Protein AF-A0A2S8NVG2-F1 (afdb_monomer)

Structure (mmCIF, N/CA/C/O backbone):
data_AF-A0A2S8NVG2-F1
#
_entry.id   AF-A0A2S8NVG2-F1
#
loop_
_atom_site.group_PDB
_atom_site.id
_atom_site.type_symbol
_atom_site.label_atom_id
_atom_site.label_alt_id
_atom_site.label_comp_id
_atom_site.label_asym_id
_atom_site.label_entity_id
_atom_site.label_seq_id
_atom_site.pdbx_PDB_ins_code
_atom_site.Cartn_x
_atom_site.Cartn_y
_atom_site.Cartn_z
_atom_site.occupancy
_atom_site.B_iso_or_equiv
_atom_site.auth_seq_id
_atom_site.auth_comp_id
_atom_site.auth_asym_id
_atom_site.auth_atom_id
_atom_site.pdbx_PDB_model_num
ATOM 1 N N . MET A 1 1 ? 21.023 20.511 -37.603 1.00 50.00 1 MET A N 1
ATOM 2 C CA . MET A 1 1 ? 21.324 20.781 -36.177 1.00 50.00 1 MET A CA 1
ATOM 3 C C . MET A 1 1 ? 22.604 21.601 -36.121 1.00 50.00 1 MET A C 1
ATOM 5 O O . MET A 1 1 ? 23.611 21.123 -36.629 1.00 50.00 1 MET A O 1
ATOM 9 N N . ASN A 1 2 ? 22.557 22.821 -35.575 1.00 48.59 2 ASN A N 1
ATOM 10 C CA . ASN A 1 2 ? 23.732 23.692 -35.414 1.00 48.59 2 ASN A CA 1
ATOM 11 C C . ASN A 1 2 ? 24.760 23.063 -34.450 1.00 48.59 2 ASN A C 1
ATOM 13 O O . ASN A 1 2 ? 24.383 22.278 -33.579 1.00 48.59 2 ASN A O 1
ATOM 17 N N . LYS A 1 3 ? 26.053 23.395 -34.595 1.00 47.44 3 LYS A N 1
ATOM 18 C CA . LYS A 1 3 ? 27.159 22.863 -33.763 1.00 47.44 3 LYS A CA 1
ATOM 19 C C . LYS A 1 3 ? 26.922 23.040 -32.250 1.00 47.44 3 LYS A C 1
ATOM 21 O O . LYS A 1 3 ? 27.241 22.122 -31.501 1.00 47.44 3 LYS A O 1
ATOM 26 N N . LEU A 1 4 ? 26.303 24.150 -31.834 1.00 43.91 4 LEU A N 1
ATOM 27 C CA . LEU A 1 4 ? 25.893 24.422 -30.444 1.00 43.91 4 LEU A CA 1
ATOM 28 C C . LEU A 1 4 ? 24.918 23.356 -29.906 1.00 43.91 4 LEU A C 1
ATOM 30 O O . LEU A 1 4 ? 25.226 22.696 -28.918 1.00 43.91 4 LEU A O 1
ATOM 34 N N . ASN A 1 5 ? 23.848 23.044 -30.647 1.00 58.62 5 ASN A N 1
ATOM 35 C CA . ASN A 1 5 ? 22.902 21.979 -30.274 1.00 58.62 5 ASN A CA 1
ATOM 36 C C . ASN A 1 5 ? 23.543 20.583 -30.231 1.00 58.62 5 ASN A C 1
ATOM 38 O O . ASN A 1 5 ? 23.002 19.680 -29.600 1.00 58.62 5 ASN A O 1
ATOM 42 N N . ARG A 1 6 ? 24.660 20.363 -30.938 1.00 61.62 6 ARG A N 1
ATOM 43 C CA . ARG A 1 6 ? 25.352 19.065 -30.960 1.00 61.62 6 ARG A CA 1
ATOM 44 C C . ARG A 1 6 ? 26.215 18.864 -29.715 1.00 61.62 6 ARG A C 1
ATOM 46 O O . ARG A 1 6 ? 26.269 17.747 -29.211 1.00 61.62 6 ARG A O 1
ATOM 53 N N . HIS A 1 7 ? 26.851 19.931 -29.230 1.00 65.00 7 HIS A N 1
ATOM 54 C CA . HIS A 1 7 ? 27.619 19.913 -27.986 1.00 65.00 7 HIS A CA 1
ATOM 55 C C . HIS A 1 7 ? 26.707 19.757 -26.770 1.00 65.00 7 HIS A C 1
ATOM 57 O O . HIS A 1 7 ? 26.952 18.872 -25.959 1.00 65.00 7 HIS A O 1
ATOM 63 N N . GLU A 1 8 ? 25.622 20.531 -26.696 1.00 64.50 8 GLU A N 1
ATOM 64 C CA . GLU A 1 8 ? 24.632 20.418 -25.615 1.00 64.50 8 GLU A CA 1
ATOM 65 C C . GLU A 1 8 ? 23.975 19.035 -25.576 1.00 64.50 8 GLU A C 1
ATOM 67 O O . GLU A 1 8 ? 23.825 18.427 -24.523 1.00 64.50 8 GLU A O 1
ATOM 72 N N . TYR A 1 9 ? 23.627 18.477 -26.735 1.00 64.62 9 TYR A N 1
ATOM 73 C CA . TYR A 1 9 ? 23.069 17.128 -26.808 1.00 64.62 9 TYR A CA 1
ATOM 74 C C . TYR A 1 9 ? 24.071 16.053 -26.353 1.00 64.62 9 TYR A C 1
ATOM 76 O O . TYR A 1 9 ? 23.700 15.095 -25.672 1.00 64.62 9 TYR A O 1
ATOM 84 N N . PHE A 1 10 ? 25.353 16.208 -26.695 1.00 70.50 10 PHE A N 1
ATOM 85 C CA . PHE A 1 10 ? 26.406 15.296 -26.249 1.00 70.50 10 PHE A CA 1
ATOM 86 C C . PHE A 1 10 ? 26.656 15.394 -24.737 1.00 70.50 10 PHE A C 1
ATOM 88 O O . PHE A 1 10 ? 26.812 14.371 -24.076 1.00 70.50 10 PHE A O 1
ATOM 95 N N . THR A 1 11 ? 26.644 16.600 -24.165 1.00 73.75 11 THR A N 1
ATOM 96 C CA . THR A 1 11 ? 26.790 16.778 -22.714 1.00 73.75 11 THR A CA 1
ATOM 97 C C . THR A 1 11 ? 25.578 16.233 -21.959 1.00 73.75 11 THR A C 1
ATOM 99 O O . THR A 1 11 ? 25.756 15.496 -20.994 1.00 73.75 11 THR A O 1
ATOM 102 N N . LEU A 1 12 ? 24.354 16.484 -22.434 1.00 72.44 12 LEU A N 1
ATOM 103 C CA . LEU A 1 12 ? 23.117 15.953 -21.844 1.00 72.44 12 LEU A CA 1
ATOM 104 C C . LEU A 1 12 ? 23.058 14.418 -21.860 1.00 72.44 12 LEU A C 1
ATOM 106 O O . LEU A 1 12 ? 22.746 13.813 -20.836 1.00 72.44 12 LEU A O 1
ATOM 110 N N . THR A 1 13 ? 23.396 13.786 -22.989 1.00 75.31 13 THR A N 1
ATOM 111 C CA . THR A 1 13 ? 23.443 12.312 -23.107 1.00 75.31 13 THR A CA 1
ATOM 112 C C . THR A 1 13 ? 24.511 11.693 -22.208 1.00 75.31 13 THR A C 1
ATOM 114 O O . THR A 1 13 ? 24.289 10.643 -21.602 1.00 75.31 13 THR A O 1
ATOM 117 N N . PHE A 1 14 ? 25.671 12.338 -22.080 1.00 83.12 14 PHE A N 1
ATOM 118 C CA . PHE A 1 14 ? 26.734 11.881 -21.192 1.00 83.12 14 PHE A CA 1
ATOM 119 C C . PHE A 1 14 ? 26.333 11.989 -19.713 1.00 83.12 14 PHE A C 1
ATOM 121 O O . PHE A 1 14 ? 26.477 11.020 -18.966 1.00 83.12 14 PHE A O 1
ATOM 128 N N . ILE A 1 15 ? 25.754 13.124 -19.308 1.00 84.62 15 ILE A N 1
ATOM 129 C CA . ILE A 1 15 ? 25.275 13.356 -17.938 1.00 84.62 15 ILE A CA 1
ATOM 130 C C . ILE A 1 15 ? 24.171 12.358 -17.571 1.00 84.62 15 ILE A C 1
ATOM 132 O O . ILE A 1 15 ? 24.249 11.734 -16.513 1.00 84.62 15 ILE A O 1
ATOM 136 N N . SER A 1 16 ? 23.175 12.151 -18.441 1.00 82.44 16 SER A N 1
ATOM 137 C CA . SER A 1 16 ? 22.094 11.196 -18.163 1.00 82.44 16 SER A CA 1
ATOM 138 C C . SER A 1 16 ? 22.606 9.757 -18.062 1.00 82.44 16 SER A C 1
ATOM 140 O O . SER A 1 16 ? 22.139 9.016 -17.202 1.00 82.44 16 SER A O 1
ATOM 142 N N . SER A 1 17 ? 23.623 9.383 -18.846 1.00 87.00 17 SER A N 1
ATOM 143 C CA . SER A 1 17 ? 24.279 8.068 -18.754 1.00 87.00 17 SER A CA 1
ATOM 144 C C . SER A 1 17 ? 25.009 7.861 -17.420 1.00 87.00 17 SER A C 1
ATOM 146 O O . SER A 1 17 ? 24.901 6.790 -16.825 1.00 87.00 17 SER A O 1
ATOM 148 N N . ILE A 1 18 ? 25.736 8.878 -16.937 1.00 89.94 18 ILE A N 1
ATOM 149 C CA . ILE A 1 18 ? 26.450 8.823 -15.648 1.00 89.94 18 ILE A CA 1
ATOM 150 C C . ILE A 1 18 ? 25.462 8.740 -14.490 1.00 89.94 18 ILE A C 1
ATOM 152 O O . ILE A 1 18 ? 25.605 7.881 -13.623 1.00 89.94 18 ILE A O 1
ATOM 156 N N . LEU A 1 19 ? 24.447 9.608 -14.482 1.00 88.69 19 LEU A N 1
ATOM 157 C CA . LEU A 1 19 ? 23.419 9.583 -13.445 1.00 88.69 19 LEU A CA 1
ATOM 158 C C . LEU A 1 19 ? 22.716 8.225 -13.422 1.00 88.69 19 LEU A C 1
ATOM 160 O O . LEU A 1 19 ? 22.516 7.666 -12.347 1.00 88.69 19 LEU A O 1
ATOM 164 N N . LEU A 1 20 ? 22.397 7.665 -14.595 1.00 89.62 20 LEU A N 1
ATOM 165 C CA . LEU A 1 20 ? 21.747 6.363 -14.686 1.00 89.62 20 LEU A CA 1
ATOM 166 C C . LEU A 1 20 ? 22.612 5.256 -14.079 1.00 89.62 20 LEU A C 1
ATOM 168 O O . LEU A 1 20 ? 22.092 4.423 -13.345 1.00 89.62 20 LEU A O 1
ATOM 172 N N . PHE A 1 21 ? 23.922 5.278 -14.336 1.00 92.88 21 PHE A N 1
ATOM 173 C CA . PHE A 1 21 ? 24.863 4.352 -13.710 1.00 92.88 21 PHE A CA 1
ATOM 174 C C . PHE A 1 21 ? 24.888 4.503 -12.186 1.00 92.88 21 PHE A C 1
ATOM 176 O O . PHE A 1 21 ? 24.717 3.515 -11.475 1.00 92.88 21 PHE A O 1
ATOM 183 N N . ILE A 1 22 ? 25.044 5.732 -11.681 1.00 91.50 22 ILE A N 1
ATOM 184 C CA . ILE A 1 22 ? 25.122 6.008 -10.240 1.00 91.50 22 ILE A CA 1
ATOM 185 C C . ILE A 1 22 ? 23.848 5.540 -9.529 1.00 91.50 22 ILE A C 1
ATOM 187 O O . ILE A 1 22 ? 23.929 4.819 -8.536 1.00 91.50 22 ILE A O 1
ATOM 191 N N . PHE A 1 23 ? 22.671 5.910 -10.037 1.00 86.81 23 PHE A N 1
ATOM 192 C CA . PHE A 1 23 ? 21.404 5.552 -9.401 1.00 86.81 23 PHE A CA 1
ATOM 193 C C . PHE A 1 23 ? 21.071 4.061 -9.538 1.00 86.81 23 PHE A C 1
ATOM 195 O O . PHE A 1 23 ? 20.578 3.463 -8.578 1.00 86.81 23 PHE A O 1
ATOM 202 N N . ALA A 1 24 ? 21.386 3.423 -10.671 1.00 88.50 24 ALA A N 1
ATOM 203 C CA . ALA A 1 24 ? 21.211 1.978 -10.827 1.00 88.50 24 ALA A CA 1
ATOM 204 C C . ALA A 1 24 ? 22.156 1.185 -9.904 1.00 88.50 24 ALA A C 1
ATOM 206 O O . ALA A 1 24 ? 21.756 0.183 -9.314 1.00 88.50 24 ALA A O 1
ATOM 207 N N . LEU A 1 25 ? 23.392 1.657 -9.718 1.00 90.56 25 LEU A N 1
ATOM 208 C CA . LEU A 1 25 ? 24.343 1.052 -8.787 1.00 90.56 25 LEU A CA 1
ATOM 209 C C . LEU A 1 25 ? 23.875 1.220 -7.337 1.00 90.56 25 LEU A C 1
ATOM 211 O O . LEU A 1 25 ? 23.845 0.248 -6.585 1.00 90.56 25 LEU A O 1
ATOM 215 N N . LEU A 1 26 ? 23.467 2.436 -6.963 1.00 87.56 26 LEU A N 1
ATOM 216 C CA . LEU A 1 26 ? 22.971 2.749 -5.624 1.00 87.56 26 LEU A CA 1
ATOM 217 C C . LEU A 1 26 ? 21.751 1.891 -5.266 1.00 87.56 26 LEU A C 1
ATOM 219 O O . LEU A 1 26 ? 21.724 1.297 -4.193 1.00 87.56 26 LEU A O 1
ATOM 223 N N . THR A 1 27 ? 20.773 1.777 -6.170 1.00 82.75 27 THR A N 1
ATOM 224 C CA . THR A 1 27 ? 19.577 0.936 -5.967 1.00 82.75 27 THR A CA 1
ATOM 225 C C . THR A 1 27 ? 19.929 -0.546 -5.812 1.00 82.75 27 THR A C 1
ATOM 227 O O . THR A 1 27 ? 19.388 -1.204 -4.923 1.00 82.75 27 THR A O 1
ATOM 230 N N . CYS A 1 28 ? 20.886 -1.066 -6.590 1.00 83.38 28 CYS A N 1
ATOM 231 C CA . CYS A 1 28 ? 21.369 -2.441 -6.429 1.00 83.38 28 CYS A CA 1
ATOM 232 C C . CYS A 1 28 ? 22.051 -2.660 -5.067 1.00 83.38 28 CYS A C 1
ATOM 234 O O . CYS A 1 28 ? 21.706 -3.607 -4.362 1.00 83.38 28 CYS A O 1
ATOM 236 N N . ILE A 1 29 ? 22.977 -1.778 -4.666 1.00 84.62 29 ILE A N 1
ATOM 237 C CA . ILE A 1 29 ? 23.685 -1.859 -3.372 1.00 84.62 29 ILE A CA 1
ATOM 238 C C . ILE A 1 29 ? 22.690 -1.835 -2.211 1.00 84.62 29 ILE A C 1
ATOM 240 O O . ILE A 1 29 ? 22.756 -2.666 -1.307 1.00 84.62 29 ILE A O 1
ATOM 244 N N . LEU A 1 30 ? 21.738 -0.907 -2.260 1.00 77.88 30 LEU A N 1
ATOM 245 C CA . LEU A 1 30 ? 20.674 -0.781 -1.275 1.00 77.88 30 LEU A CA 1
ATOM 246 C C . LEU A 1 30 ? 19.833 -2.065 -1.166 1.00 77.88 30 LEU A C 1
ATOM 248 O O . LEU A 1 30 ? 19.514 -2.492 -0.057 1.00 77.88 30 LEU A O 1
ATOM 252 N N . GLY A 1 31 ? 19.562 -2.739 -2.289 1.00 74.50 31 GLY A N 1
ATOM 253 C CA . GLY A 1 31 ? 18.888 -4.041 -2.306 1.00 74.50 31 GLY A CA 1
ATOM 254 C C . GLY A 1 31 ? 19.674 -5.171 -1.647 1.00 74.50 31 GLY A C 1
ATOM 255 O O . GLY A 1 31 ? 19.067 -6.003 -0.968 1.00 74.50 31 GLY A O 1
ATOM 256 N N . PHE A 1 32 ? 21.001 -5.182 -1.794 1.00 77.81 32 PHE A N 1
ATOM 257 C CA . PHE A 1 32 ? 21.879 -6.123 -1.090 1.00 77.81 32 PHE A CA 1
ATOM 258 C C . PHE A 1 32 ? 21.946 -5.839 0.412 1.00 77.81 32 PHE A C 1
ATOM 260 O O . PHE A 1 32 ? 21.829 -6.766 1.213 1.00 77.81 32 PHE A O 1
ATOM 267 N N . ILE A 1 33 ? 22.075 -4.566 0.804 1.00 77.81 33 ILE A N 1
ATOM 268 C CA . ILE A 1 33 ? 22.073 -4.159 2.216 1.00 77.81 33 ILE A CA 1
ATOM 269 C C . ILE A 1 33 ? 20.763 -4.585 2.885 1.00 77.81 33 ILE A C 1
ATOM 271 O O . ILE A 1 33 ? 20.794 -5.185 3.957 1.00 77.81 33 ILE A O 1
ATOM 275 N N . ASN A 1 34 ? 19.619 -4.334 2.242 1.00 71.25 34 ASN A N 1
ATOM 276 C CA . ASN A 1 34 ? 18.318 -4.725 2.781 1.00 71.25 34 ASN A CA 1
ATOM 277 C C . ASN A 1 34 ? 18.190 -6.243 2.969 1.00 71.25 34 ASN A C 1
ATOM 279 O O . ASN A 1 34 ? 17.666 -6.703 3.978 1.00 71.25 34 ASN A O 1
ATOM 283 N N . HIS A 1 35 ? 18.695 -7.028 2.016 1.00 71.75 35 HIS A N 1
ATOM 284 C CA . HIS A 1 35 ? 18.719 -8.484 2.137 1.00 71.75 35 HIS A CA 1
ATOM 285 C C . HIS A 1 35 ? 19.533 -8.944 3.357 1.00 71.75 35 HIS A C 1
ATOM 287 O O . HIS A 1 35 ? 19.042 -9.760 4.137 1.00 71.75 35 HIS A O 1
ATOM 293 N N . TYR A 1 36 ? 20.729 -8.378 3.551 1.00 73.62 36 TYR A N 1
ATOM 294 C CA . TYR A 1 36 ? 21.605 -8.714 4.676 1.00 73.62 36 TYR A CA 1
ATOM 295 C C . TYR A 1 36 ? 21.008 -8.308 6.031 1.00 73.62 36 TYR A C 1
ATOM 297 O O . TYR A 1 36 ? 21.060 -9.078 6.984 1.00 73.62 36 TYR A O 1
ATOM 305 N N . LEU A 1 37 ? 20.399 -7.122 6.124 1.00 67.88 37 LEU A N 1
ATOM 306 C CA . LEU A 1 37 ? 19.804 -6.629 7.372 1.00 67.88 37 LEU A CA 1
ATOM 307 C C . LEU A 1 37 ? 18.613 -7.468 7.856 1.00 67.88 37 LEU A C 1
ATOM 309 O O . LEU A 1 37 ? 18.341 -7.493 9.056 1.00 67.88 37 LEU A O 1
ATOM 313 N N . HIS A 1 38 ? 17.904 -8.138 6.945 1.00 62.03 38 HIS A N 1
ATOM 314 C CA . HIS A 1 38 ? 16.674 -8.866 7.265 1.00 62.03 38 HIS A CA 1
ATOM 315 C C . HIS A 1 38 ? 16.809 -10.389 7.234 1.00 62.03 38 HIS A C 1
ATOM 317 O O . HIS A 1 38 ? 15.817 -11.071 7.477 1.00 62.03 38 HIS A O 1
ATOM 323 N N . ASN A 1 39 ? 18.012 -10.931 6.992 1.00 63.72 39 ASN A N 1
ATOM 324 C CA . ASN A 1 39 ? 18.241 -12.376 6.835 1.00 63.72 39 ASN A CA 1
ATOM 325 C C . ASN A 1 39 ? 17.216 -13.027 5.892 1.00 63.72 39 ASN A C 1
ATOM 327 O O . ASN A 1 39 ? 16.736 -14.138 6.123 1.00 63.72 39 ASN A O 1
ATOM 331 N N . ASN A 1 40 ? 16.851 -12.303 4.835 1.00 65.38 40 ASN A N 1
ATOM 332 C CA . ASN A 1 40 ? 15.927 -12.807 3.834 1.00 65.38 40 ASN A CA 1
ATOM 333 C C . ASN A 1 40 ? 16.580 -13.991 3.103 1.00 65.38 40 ASN A C 1
ATOM 335 O O . ASN A 1 40 ? 17.797 -14.049 2.963 1.00 65.38 40 ASN A O 1
ATOM 339 N N . GLU A 1 41 ? 15.793 -14.935 2.600 1.00 67.19 41 GLU A N 1
ATOM 340 C CA . GLU A 1 41 ? 16.305 -15.999 1.731 1.00 67.19 41 GLU A CA 1
ATOM 341 C C . GLU A 1 41 ? 16.940 -15.425 0.441 1.00 67.19 41 GLU A C 1
ATOM 343 O O . GLU A 1 41 ? 16.511 -14.396 -0.091 1.00 67.19 41 GLU A O 1
ATOM 348 N N . PHE A 1 42 ? 17.990 -16.077 -0.070 1.00 69.94 42 PHE A N 1
ATOM 349 C CA . PHE A 1 42 ? 18.852 -15.558 -1.148 1.00 69.94 42 PHE A CA 1
ATOM 350 C C . PHE A 1 42 ? 18.100 -15.177 -2.431 1.00 69.94 42 PHE A C 1
ATOM 352 O O . PHE A 1 42 ? 18.397 -14.156 -3.054 1.00 69.94 42 PHE A O 1
ATOM 359 N N . TYR A 1 43 ? 17.080 -15.947 -2.817 1.00 63.88 43 TYR A N 1
ATOM 360 C CA . TYR A 1 43 ? 16.323 -15.684 -4.044 1.00 63.88 43 TYR A CA 1
ATOM 361 C C . TYR A 1 43 ? 15.544 -14.358 -4.003 1.00 63.88 43 TYR A C 1
ATOM 363 O O . TYR A 1 43 ? 15.194 -13.824 -5.051 1.00 63.88 43 TYR A O 1
ATOM 371 N N . HIS A 1 44 ? 15.339 -13.753 -2.826 1.00 66.12 44 HIS A N 1
ATOM 372 C CA . HIS A 1 44 ? 14.726 -12.428 -2.699 1.00 66.12 44 HIS A CA 1
ATOM 373 C C . HIS A 1 44 ? 15.569 -11.298 -3.316 1.00 66.12 44 HIS A C 1
ATOM 375 O O . HIS A 1 44 ? 15.069 -10.187 -3.512 1.00 66.12 44 HIS A O 1
ATOM 381 N N . LEU A 1 45 ? 16.840 -11.549 -3.646 1.00 68.81 45 LEU A N 1
ATOM 382 C CA . LEU A 1 45 ? 17.671 -10.650 -4.454 1.00 68.81 45 LEU A CA 1
ATOM 383 C C . LEU A 1 45 ? 17.260 -10.621 -5.936 1.00 68.81 45 LEU A C 1
ATOM 385 O O . LEU A 1 45 ? 17.578 -9.658 -6.629 1.00 68.81 45 LEU A O 1
ATOM 389 N N . PHE A 1 46 ? 16.516 -11.622 -6.409 1.00 70.81 46 PHE A N 1
ATOM 390 C CA . PHE A 1 46 ? 16.143 -11.801 -7.814 1.00 70.81 46 PHE A CA 1
ATOM 391 C C . PHE A 1 46 ? 14.668 -11.495 -8.089 1.00 70.81 46 PHE A C 1
ATOM 393 O O . PHE A 1 46 ? 14.092 -12.039 -9.028 1.00 70.81 46 PHE A O 1
ATOM 400 N N . SER A 1 47 ? 14.042 -10.610 -7.313 1.00 73.19 47 SER A N 1
ATOM 401 C CA . SER A 1 47 ? 12.681 -10.163 -7.620 1.00 73.19 47 SER A CA 1
ATOM 402 C C . SER A 1 47 ? 12.608 -9.426 -8.966 1.00 73.19 47 SER A C 1
ATOM 404 O O . SER A 1 47 ? 13.619 -8.933 -9.475 1.00 73.19 47 SER A O 1
ATOM 406 N N . PHE A 1 48 ? 11.417 -9.339 -9.568 1.00 74.38 48 PHE A N 1
ATOM 407 C CA . PHE A 1 48 ? 11.258 -8.730 -10.896 1.00 74.38 48 PHE A CA 1
ATOM 408 C C . PHE A 1 48 ? 11.746 -7.275 -10.925 1.00 74.38 48 PHE A C 1
ATOM 410 O O . PHE A 1 48 ? 12.395 -6.847 -11.888 1.00 74.38 48 PHE A O 1
ATOM 417 N N . SER A 1 49 ? 11.481 -6.518 -9.853 1.00 75.00 49 SER A N 1
ATOM 418 C CA . SER A 1 49 ? 11.952 -5.139 -9.737 1.00 75.00 49 SER A CA 1
ATOM 419 C C . SER A 1 49 ? 13.483 -5.101 -9.724 1.00 75.00 49 SER A C 1
ATOM 421 O O . SER A 1 49 ? 14.085 -4.382 -10.522 1.00 75.00 49 SER A O 1
ATOM 423 N N . LYS A 1 50 ? 14.139 -5.941 -8.914 1.00 78.19 50 LYS A N 1
ATOM 424 C CA . LYS A 1 50 ? 15.606 -6.000 -8.806 1.00 78.19 50 LYS A CA 1
ATOM 425 C C . LYS A 1 50 ? 16.270 -6.449 -10.103 1.00 78.19 50 LYS A C 1
ATOM 427 O O . LYS A 1 50 ? 17.252 -5.839 -10.520 1.00 78.19 50 LYS A O 1
ATOM 432 N N . GLN A 1 51 ? 15.700 -7.437 -10.794 1.00 81.12 51 GLN A N 1
ATOM 433 C CA . GLN A 1 51 ? 16.183 -7.849 -12.114 1.00 81.12 51 GLN A CA 1
ATOM 434 C C . GLN A 1 51 ? 16.074 -6.712 -13.142 1.00 81.12 51 GLN A C 1
ATOM 436 O O . GLN A 1 51 ? 16.960 -6.557 -13.985 1.00 81.12 51 GLN A O 1
ATOM 441 N N . SER A 1 52 ? 15.024 -5.887 -13.064 1.00 84.31 52 SER A N 1
ATOM 442 C CA . SER A 1 52 ? 14.852 -4.724 -13.945 1.00 84.31 52 SER A CA 1
ATOM 443 C C . SER A 1 52 ? 15.912 -3.649 -13.680 1.00 84.31 52 SER A C 1
ATOM 445 O O . SER A 1 52 ? 16.506 -3.125 -14.622 1.00 84.31 52 SER A O 1
ATOM 447 N N . HIS A 1 53 ? 16.214 -3.359 -12.410 1.00 85.00 53 HIS A N 1
ATOM 448 C CA . HIS A 1 53 ? 17.269 -2.406 -12.036 1.00 85.00 53 HIS A CA 1
ATOM 449 C C . HIS A 1 53 ? 18.662 -2.910 -12.411 1.00 85.00 53 HIS A C 1
ATOM 451 O O . HIS A 1 53 ? 19.465 -2.149 -12.954 1.00 85.00 53 HIS A O 1
ATOM 457 N N . PHE A 1 54 ? 18.929 -4.202 -12.210 1.00 87.75 54 PHE A N 1
ATOM 458 C CA . PHE A 1 54 ? 20.179 -4.826 -12.632 1.00 87.75 54 PHE A CA 1
ATOM 459 C C . PHE A 1 54 ? 20.372 -4.748 -14.153 1.00 87.75 54 PHE A C 1
ATOM 461 O O . PHE A 1 54 ? 21.464 -4.432 -14.630 1.00 87.75 54 PHE A O 1
ATOM 468 N N . LEU A 1 55 ? 19.303 -4.951 -14.933 1.00 89.81 55 LEU A N 1
ATOM 469 C CA . LEU A 1 55 ? 19.345 -4.783 -16.386 1.00 89.81 55 LEU A CA 1
ATOM 470 C C . LEU A 1 55 ? 19.725 -3.348 -16.781 1.00 89.81 55 LEU A C 1
ATOM 472 O O . LEU A 1 55 ? 20.525 -3.144 -17.694 1.00 89.81 55 LEU A O 1
ATOM 476 N N . ILE A 1 56 ? 19.197 -2.349 -16.071 1.00 91.56 56 ILE A N 1
ATOM 477 C CA . ILE A 1 56 ? 19.530 -0.938 -16.301 1.00 91.56 56 ILE A CA 1
ATOM 478 C C . ILE A 1 56 ? 20.975 -0.622 -15.900 1.00 91.56 56 ILE A C 1
ATOM 480 O O . ILE A 1 56 ? 21.654 0.131 -16.603 1.00 91.56 56 ILE A O 1
ATOM 484 N N . LEU A 1 57 ? 21.482 -1.228 -14.824 1.00 92.31 57 LEU A N 1
ATOM 485 C CA . LEU A 1 57 ? 22.893 -1.133 -14.457 1.00 92.31 57 LEU A CA 1
ATOM 486 C C . LEU A 1 57 ? 23.788 -1.695 -15.574 1.00 92.31 57 LEU A C 1
ATOM 488 O O . LEU A 1 57 ? 24.744 -1.042 -15.984 1.00 92.31 57 LEU A O 1
ATOM 492 N N . LEU A 1 58 ? 23.436 -2.849 -16.147 1.00 92.00 58 LEU A N 1
ATOM 493 C CA . LEU A 1 58 ? 24.165 -3.427 -17.279 1.00 92.00 58 LEU A CA 1
ATOM 494 C C . LEU A 1 58 ? 24.138 -2.502 -18.509 1.00 92.00 58 LEU A C 1
ATOM 496 O O . LEU A 1 58 ? 25.178 -2.254 -19.120 1.00 92.00 58 LEU A O 1
ATOM 500 N N . ILE A 1 59 ? 22.973 -1.941 -18.849 1.00 91.94 59 ILE A N 1
ATOM 501 C CA . ILE A 1 59 ? 22.822 -0.993 -19.967 1.00 91.94 59 ILE A CA 1
ATOM 502 C C . ILE A 1 59 ? 23.674 0.259 -19.750 1.00 91.94 59 ILE A C 1
ATOM 504 O O . ILE A 1 59 ? 24.354 0.705 -20.678 1.00 91.94 59 ILE A O 1
ATOM 508 N N . SER A 1 60 ? 23.662 0.821 -18.539 1.00 91.56 60 SER A N 1
ATOM 509 C CA . SER A 1 60 ? 24.427 2.032 -18.234 1.00 91.56 60 SER A CA 1
ATOM 510 C C . SER A 1 60 ? 25.935 1.786 -18.339 1.00 91.56 60 SER A C 1
ATOM 512 O O . SER A 1 60 ? 26.630 2.602 -18.941 1.00 91.56 60 SER A O 1
ATOM 514 N N . ILE A 1 61 ? 26.431 0.617 -17.910 1.00 91.81 61 ILE A N 1
ATOM 515 C CA . ILE A 1 61 ? 27.824 0.193 -18.136 1.00 91.81 61 ILE A CA 1
ATOM 516 C C . ILE A 1 61 ? 28.113 0.052 -19.636 1.00 91.81 61 ILE A C 1
ATOM 518 O O . ILE A 1 61 ? 29.084 0.617 -20.146 1.00 91.81 61 ILE A O 1
ATOM 522 N N . MET A 1 62 ? 27.259 -0.665 -20.377 1.00 90.50 62 MET A N 1
ATOM 523 C CA . MET A 1 62 ? 27.440 -0.888 -21.816 1.00 90.50 62 MET A CA 1
ATOM 524 C C . MET A 1 62 ? 27.500 0.421 -22.612 1.00 90.50 62 MET A C 1
ATOM 526 O O . MET A 1 62 ? 28.226 0.480 -23.611 1.00 90.50 62 MET A O 1
ATOM 530 N N . CYS A 1 63 ? 26.801 1.469 -22.163 1.00 88.81 63 CYS A N 1
ATOM 531 C CA . CYS A 1 63 ? 26.807 2.796 -22.779 1.00 88.81 63 CYS A CA 1
ATOM 532 C C . CYS A 1 63 ? 28.215 3.426 -22.848 1.00 88.81 63 CYS A C 1
ATOM 534 O O . CYS A 1 63 ? 28.525 4.154 -23.797 1.00 88.81 63 CYS A O 1
ATOM 536 N N . PHE A 1 64 ? 29.105 3.089 -21.909 1.00 89.06 64 PHE A N 1
ATOM 537 C CA . PHE A 1 64 ? 30.497 3.560 -21.891 1.00 89.06 64 PHE A CA 1
ATOM 538 C C . PHE A 1 64 ? 31.465 2.662 -22.674 1.00 89.06 64 PHE A C 1
ATOM 540 O O . PHE A 1 64 ? 32.645 2.979 -22.801 1.00 89.06 64 PHE A O 1
ATOM 547 N N . THR A 1 65 ? 30.980 1.564 -23.256 1.00 89.44 65 THR A N 1
ATOM 548 C CA . THR A 1 65 ? 31.805 0.605 -24.004 1.00 89.44 65 THR A CA 1
ATOM 549 C C . THR A 1 65 ? 31.547 0.664 -25.513 1.00 89.44 65 THR A C 1
ATOM 551 O O . THR A 1 65 ? 30.622 1.319 -26.006 1.00 89.44 65 THR A O 1
ATOM 554 N N . LYS A 1 66 ? 32.331 -0.105 -26.281 1.00 87.06 66 LYS A N 1
ATOM 555 C CA . LYS A 1 66 ? 32.094 -0.322 -27.719 1.00 87.06 66 LYS A CA 1
ATOM 556 C C . LYS A 1 66 ? 30.727 -0.955 -28.026 1.00 87.06 66 LYS A C 1
ATOM 558 O O . LYS A 1 66 ? 30.221 -0.794 -29.136 1.00 87.06 66 LYS A O 1
ATOM 563 N N . PHE A 1 67 ? 30.106 -1.634 -27.055 1.00 86.50 67 PHE A N 1
ATOM 564 C CA . PHE A 1 67 ? 28.850 -2.355 -27.256 1.00 86.50 67 PHE A CA 1
ATOM 565 C C . PHE A 1 67 ? 27.633 -1.443 -27.465 1.00 86.50 67 PHE A C 1
ATOM 567 O O . PHE A 1 67 ? 26.650 -1.902 -28.047 1.00 86.50 67 PHE A O 1
ATOM 574 N N . LYS A 1 68 ? 27.709 -0.147 -27.122 1.00 85.94 68 LYS A N 1
ATOM 575 C CA . LYS A 1 68 ? 26.607 0.829 -27.275 1.00 85.94 68 LYS A CA 1
ATOM 576 C C . LYS A 1 68 ? 26.047 0.989 -28.696 1.00 85.94 68 LYS A C 1
ATOM 578 O O . LYS A 1 68 ? 24.984 1.567 -28.887 1.00 85.94 68 LYS A O 1
ATOM 583 N N . LYS A 1 69 ? 26.785 0.539 -29.717 1.00 84.31 69 LYS A N 1
ATOM 584 C CA . LYS A 1 69 ? 26.374 0.611 -31.134 1.00 84.31 69 LYS A CA 1
ATOM 585 C C . LYS A 1 69 ? 25.822 -0.711 -31.680 1.00 84.31 69 LYS A C 1
ATOM 587 O O . LYS A 1 69 ? 25.441 -0.771 -32.848 1.00 84.31 69 LYS A O 1
ATOM 592 N N . THR A 1 70 ? 25.814 -1.773 -30.878 1.00 87.38 70 THR A N 1
ATOM 593 C CA . THR A 1 70 ? 25.406 -3.116 -31.314 1.00 87.38 70 THR A CA 1
ATOM 594 C C . THR A 1 70 ? 23.888 -3.279 -31.315 1.00 87.38 70 THR A C 1
ATOM 596 O O . THR A 1 70 ? 23.193 -2.636 -30.534 1.00 87.38 70 THR A O 1
ATOM 599 N N . LYS A 1 71 ? 23.362 -4.183 -32.154 1.00 85.75 71 LYS A N 1
ATOM 600 C CA . LYS A 1 71 ? 21.924 -4.521 -32.173 1.00 85.75 71 LYS A CA 1
ATOM 601 C C . LYS A 1 71 ? 21.428 -4.996 -30.802 1.00 85.75 71 LYS A C 1
ATOM 603 O O . LYS A 1 71 ? 20.377 -4.562 -30.349 1.00 85.75 71 LYS A O 1
ATOM 608 N N . ILE A 1 72 ? 22.235 -5.823 -30.133 1.00 85.50 72 ILE A N 1
ATOM 609 C CA . ILE A 1 72 ? 21.951 -6.381 -28.803 1.00 85.50 72 ILE A CA 1
ATOM 610 C C . ILE A 1 72 ? 21.698 -5.267 -27.783 1.00 85.50 72 ILE A C 1
ATOM 612 O O . ILE A 1 72 ? 20.711 -5.324 -27.056 1.00 85.50 72 ILE A O 1
ATOM 616 N N . TYR A 1 73 ? 22.533 -4.223 -27.776 1.00 87.75 73 TYR A N 1
ATOM 617 C CA . TYR A 1 73 ? 22.351 -3.080 -26.883 1.00 87.75 73 TYR A CA 1
ATOM 618 C C . TYR A 1 73 ? 20.982 -2.412 -27.070 1.00 87.75 73 TYR A C 1
ATOM 620 O O . TYR A 1 73 ? 20.296 -2.142 -26.088 1.00 87.75 73 TYR A O 1
ATOM 628 N N . PHE A 1 74 ? 20.539 -2.203 -28.313 1.00 85.50 74 PHE A N 1
ATOM 629 C CA . PHE A 1 74 ? 19.232 -1.593 -28.581 1.00 85.50 74 PHE A CA 1
ATOM 630 C C . PHE A 1 74 ? 18.060 -2.477 -28.145 1.00 85.50 74 PHE A C 1
ATOM 632 O O . PHE A 1 74 ? 17.091 -1.955 -27.597 1.00 85.50 74 PHE A O 1
ATOM 639 N N . TYR A 1 75 ? 18.151 -3.797 -28.338 1.00 84.94 75 TYR A N 1
ATOM 640 C CA . TYR A 1 75 ? 17.113 -4.723 -27.879 1.00 84.94 75 TYR A CA 1
ATOM 641 C C . TYR A 1 75 ? 17.017 -4.755 -26.355 1.00 84.94 75 TYR A C 1
ATOM 643 O O . TYR A 1 75 ? 15.931 -4.572 -25.813 1.00 84.94 75 TYR A O 1
ATOM 651 N N . ILE A 1 76 ? 18.147 -4.901 -25.660 1.00 87.00 76 ILE A N 1
ATOM 652 C CA . ILE A 1 76 ? 18.173 -4.936 -24.194 1.00 87.00 76 ILE A CA 1
ATOM 653 C C . ILE A 1 76 ? 17.691 -3.601 -23.605 1.00 87.00 76 ILE A C 1
ATOM 655 O O . ILE A 1 76 ? 16.909 -3.594 -22.659 1.00 87.00 76 ILE A O 1
ATOM 659 N N . THR A 1 77 ? 18.072 -2.473 -24.212 1.00 88.25 77 THR A N 1
ATOM 660 C CA . THR A 1 77 ? 17.618 -1.138 -23.788 1.00 88.25 77 THR A CA 1
ATOM 661 C C . THR A 1 77 ? 16.105 -0.959 -23.961 1.00 88.25 77 THR A C 1
ATOM 663 O O . THR A 1 77 ? 15.456 -0.357 -23.108 1.00 88.25 77 THR A O 1
ATOM 666 N N . PHE A 1 78 ? 15.516 -1.507 -25.030 1.00 85.81 78 PHE A N 1
ATOM 667 C CA . PHE A 1 78 ? 14.064 -1.500 -25.225 1.00 85.81 78 PHE A CA 1
ATOM 668 C C . PHE A 1 78 ? 13.338 -2.409 -24.226 1.00 85.81 78 PHE A C 1
ATOM 670 O O . PHE A 1 78 ? 12.343 -1.994 -23.642 1.00 85.81 78 PHE A O 1
ATOM 677 N N . ILE A 1 79 ? 13.858 -3.612 -23.968 1.00 86.62 79 ILE A N 1
ATOM 678 C CA . ILE A 1 79 ? 13.310 -4.518 -22.946 1.00 86.62 79 ILE A CA 1
ATOM 679 C C . ILE A 1 79 ? 13.311 -3.830 -21.575 1.00 86.62 79 ILE A C 1
ATOM 681 O O . ILE A 1 79 ? 12.286 -3.806 -20.899 1.00 86.62 79 ILE A O 1
ATOM 685 N N . ALA A 1 80 ? 14.421 -3.189 -21.199 1.00 88.94 80 ALA A N 1
ATOM 686 C CA . ALA A 1 80 ? 14.516 -2.445 -19.948 1.00 88.94 80 ALA A CA 1
ATOM 687 C C . ALA A 1 80 ? 13.521 -1.280 -19.860 1.00 88.94 80 ALA A C 1
ATOM 689 O O . ALA A 1 80 ? 12.974 -1.054 -18.784 1.00 88.94 80 ALA A O 1
ATOM 690 N N . LEU A 1 81 ? 13.236 -0.584 -20.971 1.00 86.12 81 LEU A N 1
ATOM 691 C CA . LEU A 1 81 ? 12.212 0.467 -21.013 1.00 86.12 81 LEU A CA 1
ATOM 692 C C . LEU A 1 81 ? 10.837 -0.093 -20.651 1.00 86.12 81 LEU A C 1
ATOM 694 O O . LEU A 1 81 ? 10.141 0.469 -19.809 1.00 86.12 81 LEU A O 1
ATOM 698 N N . ILE A 1 82 ? 10.449 -1.195 -21.288 1.00 83.25 82 ILE A N 1
ATOM 699 C CA . ILE A 1 82 ? 9.152 -1.818 -21.036 1.00 83.25 82 ILE A CA 1
ATOM 700 C C . ILE A 1 82 ? 9.079 -2.331 -19.596 1.00 83.25 82 ILE A C 1
ATOM 702 O O . ILE A 1 82 ? 8.101 -2.060 -18.902 1.00 83.25 82 ILE A O 1
ATOM 706 N N . ASN A 1 83 ? 10.139 -2.980 -19.113 1.00 83.69 83 ASN A N 1
ATOM 707 C CA . ASN A 1 83 ? 10.196 -3.501 -17.752 1.00 83.69 83 ASN A CA 1
ATOM 708 C C . ASN A 1 83 ? 10.097 -2.402 -16.698 1.00 83.69 83 ASN A C 1
ATOM 710 O O . ASN A 1 83 ? 9.320 -2.546 -15.759 1.00 83.69 83 ASN A O 1
ATOM 714 N N . ILE A 1 84 ? 10.834 -1.293 -16.842 1.00 81.06 84 ILE A N 1
ATOM 715 C CA . ILE A 1 84 ? 10.783 -0.223 -15.842 1.00 81.06 84 ILE A CA 1
ATOM 716 C C . ILE A 1 84 ? 9.433 0.489 -15.838 1.00 81.06 84 ILE A C 1
ATOM 718 O O . ILE A 1 84 ? 8.926 0.808 -14.762 1.00 81.06 84 ILE A O 1
ATOM 722 N N . LEU A 1 85 ? 8.818 0.673 -17.012 1.00 77.44 85 LEU A N 1
ATOM 723 C CA . LEU A 1 85 ? 7.463 1.210 -17.137 1.00 77.44 85 LEU A CA 1
ATOM 724 C C . LEU A 1 85 ? 6.440 0.282 -16.481 1.00 77.44 85 LEU A C 1
ATOM 726 O O . LEU A 1 85 ? 5.573 0.735 -15.749 1.00 77.44 85 LEU A O 1
ATOM 730 N N . ILE A 1 86 ? 6.552 -1.026 -16.670 1.00 74.38 86 ILE A N 1
ATOM 731 C CA . ILE A 1 86 ? 5.610 -1.973 -16.069 1.00 74.38 86 ILE A CA 1
ATOM 732 C C . ILE A 1 86 ? 5.830 -2.100 -14.571 1.00 74.38 86 ILE A C 1
ATOM 734 O O . ILE A 1 86 ? 4.860 -2.105 -13.814 1.00 74.38 86 ILE A O 1
ATOM 738 N N . ASN A 1 87 ? 7.085 -2.121 -14.130 1.00 74.44 87 ASN A N 1
ATOM 739 C CA . ASN A 1 87 ? 7.411 -2.157 -12.715 1.00 74.44 87 ASN A CA 1
ATOM 740 C C . ASN A 1 87 ? 6.796 -0.950 -11.980 1.00 74.44 87 ASN A C 1
ATOM 742 O O . ASN A 1 87 ? 6.157 -1.096 -10.939 1.00 74.44 87 ASN A O 1
ATOM 746 N N . THR A 1 88 ? 6.911 0.243 -12.572 1.00 70.62 88 THR A N 1
ATOM 747 C CA . THR A 1 88 ? 6.350 1.469 -11.989 1.00 70.62 88 THR A CA 1
ATOM 748 C C . THR A 1 88 ? 4.849 1.605 -12.092 1.00 70.62 88 THR A C 1
ATOM 750 O O . THR A 1 88 ? 4.214 2.028 -11.128 1.00 70.62 88 THR A O 1
ATOM 753 N N . LEU A 1 89 ? 4.292 1.320 -13.264 1.00 65.19 89 LEU A N 1
ATOM 754 C CA . LEU A 1 89 ? 2.908 1.653 -13.581 1.00 65.19 89 LEU A CA 1
ATOM 755 C C . LEU A 1 89 ? 1.951 0.525 -13.203 1.00 65.19 89 LEU A C 1
ATOM 757 O O . LEU A 1 89 ? 0.789 0.787 -12.906 1.00 65.19 89 LEU A O 1
ATOM 761 N N . VAL A 1 90 ? 2.422 -0.723 -13.217 1.00 63.12 90 VAL A N 1
ATOM 762 C CA . VAL A 1 90 ? 1.588 -1.919 -13.057 1.00 63.12 90 VAL A CA 1
ATOM 763 C C . VAL A 1 90 ? 1.941 -2.647 -11.763 1.00 63.12 90 VAL A C 1
ATOM 765 O O . VAL A 1 90 ? 1.075 -2.846 -10.911 1.00 63.12 90 VAL A O 1
ATOM 768 N N . PHE A 1 91 ? 3.208 -3.029 -11.582 1.00 60.31 91 PHE A N 1
ATOM 769 C CA . PHE A 1 91 ? 3.590 -3.929 -10.488 1.00 60.31 91 PHE A CA 1
ATOM 770 C C . PHE A 1 91 ? 3.524 -3.247 -9.133 1.00 60.31 91 PHE A C 1
ATOM 772 O O . PHE A 1 91 ? 2.979 -3.840 -8.210 1.00 60.31 91 PHE A O 1
ATOM 779 N N . ARG A 1 92 ? 3.933 -1.976 -9.039 1.00 59.28 92 ARG A N 1
ATOM 780 C CA . ARG A 1 92 ? 3.806 -1.177 -7.810 1.00 59.28 92 ARG A CA 1
ATOM 781 C C . ARG A 1 92 ? 2.404 -1.230 -7.175 1.00 59.28 92 ARG A C 1
ATOM 783 O O . ARG A 1 92 ? 2.287 -1.135 -5.956 1.00 59.28 92 ARG A O 1
ATOM 790 N N . ASN A 1 93 ? 1.349 -1.374 -7.982 1.00 50.84 93 ASN A N 1
ATOM 791 C CA . ASN A 1 93 ? -0.038 -1.392 -7.507 1.00 50.84 93 ASN A CA 1
ATOM 792 C C . ASN A 1 93 ? -0.625 -2.788 -7.300 1.00 50.84 93 ASN A C 1
ATOM 794 O O . ASN A 1 93 ? -1.516 -2.949 -6.471 1.00 50.84 93 ASN A O 1
ATOM 798 N N . ILE A 1 94 ? -0.181 -3.766 -8.085 1.00 49.25 94 ILE A N 1
ATOM 799 C CA . ILE A 1 94 ? -0.870 -5.053 -8.240 1.00 49.25 94 ILE A CA 1
ATOM 800 C C . ILE A 1 94 ? -0.096 -6.193 -7.580 1.00 49.25 94 ILE A C 1
ATOM 802 O O . ILE A 1 94 ? -0.681 -7.140 -7.057 1.00 49.25 94 ILE A O 1
ATOM 806 N N . LEU A 1 95 ? 1.227 -6.107 -7.628 1.00 48.91 95 LEU A N 1
ATOM 807 C CA . LEU A 1 95 ? 2.132 -7.139 -7.172 1.00 48.91 95 LEU A CA 1
ATOM 808 C C . LEU A 1 95 ? 2.781 -6.667 -5.881 1.00 48.91 95 LEU A C 1
ATOM 810 O O . LEU A 1 95 ? 3.589 -5.739 -5.866 1.00 48.91 95 LEU A O 1
ATOM 814 N N . TYR A 1 96 ? 2.424 -7.335 -4.788 1.00 43.94 96 TYR A N 1
ATOM 815 C CA . TYR A 1 96 ? 3.244 -7.320 -3.593 1.00 43.94 96 TYR A CA 1
ATOM 816 C C . TYR A 1 96 ? 4.540 -8.058 -3.924 1.00 43.94 96 TYR A C 1
ATOM 818 O O . TYR A 1 96 ? 4.651 -9.258 -3.692 1.00 43.94 96 TYR A O 1
ATOM 826 N N . ASP A 1 97 ? 5.523 -7.361 -4.497 1.00 47.03 97 ASP A N 1
ATOM 827 C CA . ASP A 1 97 ? 6.884 -7.868 -4.425 1.00 47.03 97 ASP A CA 1
ATOM 828 C C . ASP A 1 97 ? 7.241 -7.832 -2.940 1.00 47.03 97 ASP A C 1
ATOM 830 O O . ASP A 1 97 ? 7.525 -6.778 -2.374 1.00 47.03 97 ASP A O 1
ATOM 834 N N . ALA A 1 98 ? 7.163 -8.987 -2.278 1.00 40.44 98 ALA A N 1
ATOM 835 C CA . ALA A 1 98 ? 7.463 -9.124 -0.856 1.00 40.44 98 ALA A CA 1
ATOM 836 C C . ALA A 1 98 ? 8.869 -8.615 -0.484 1.00 40.44 98 ALA A C 1
ATOM 838 O O . ALA A 1 98 ? 9.198 -8.512 0.693 1.00 40.44 98 ALA A O 1
ATOM 839 N N . ASN A 1 99 ? 9.681 -8.282 -1.494 1.00 46.06 99 ASN A N 1
ATOM 840 C CA . ASN A 1 99 ? 11.075 -7.885 -1.402 1.00 46.06 99 ASN A CA 1
ATOM 841 C C . ASN A 1 99 ? 11.356 -6.576 -2.125 1.00 46.06 99 ASN A C 1
ATOM 843 O O . ASN A 1 99 ? 12.531 -6.326 -2.441 1.00 46.06 99 ASN A O 1
ATOM 847 N N . GLN A 1 100 ? 10.320 -5.746 -2.351 1.00 48.44 100 GLN A N 1
ATOM 848 C CA . GLN A 1 100 ? 10.537 -4.322 -2.589 1.00 48.44 100 GLN A CA 1
ATOM 849 C C . GLN A 1 100 ? 11.581 -3.871 -1.585 1.00 48.44 100 GLN A C 1
ATOM 851 O O . GLN A 1 100 ? 11.520 -4.222 -0.403 1.00 48.44 100 GLN A O 1
ATOM 856 N N . VAL A 1 101 ? 12.588 -3.190 -2.119 1.00 40.84 101 VAL A N 1
ATOM 857 C CA . VAL A 1 101 ? 13.930 -3.049 -1.558 1.00 40.84 101 VAL A CA 1
ATOM 858 C C . VAL A 1 101 ? 13.897 -2.533 -0.123 1.00 40.84 101 VAL A C 1
ATOM 860 O O . VAL A 1 101 ? 14.877 -2.708 0.574 1.00 40.84 101 VAL A O 1
ATOM 863 N N . PHE A 1 102 ? 12.777 -1.986 0.355 1.00 47.22 102 PHE A N 1
ATOM 864 C CA . PHE A 1 102 ? 12.597 -1.516 1.712 1.00 47.22 102 PHE A CA 1
ATOM 865 C C . PHE A 1 102 ? 11.144 -1.651 2.176 1.00 47.22 102 PHE A C 1
ATOM 867 O O . PHE A 1 102 ? 10.339 -0.729 2.023 1.00 47.22 102 PHE A O 1
ATOM 874 N N . SER A 1 103 ? 10.795 -2.768 2.819 1.00 40.50 103 SER A N 1
ATOM 875 C CA . SER A 1 103 ? 9.612 -2.778 3.677 1.00 40.50 103 SER A CA 1
ATOM 876 C C . SER A 1 103 ? 9.858 -1.769 4.802 1.00 40.50 103 SER A C 1
ATOM 878 O O . SER A 1 103 ? 10.663 -1.992 5.709 1.00 40.50 103 SER A O 1
ATOM 880 N N . TYR A 1 104 ? 9.176 -0.625 4.733 1.00 39.84 104 TYR A N 1
ATOM 881 C CA . TYR A 1 104 ? 9.285 0.492 5.679 1.00 39.84 104 TYR A CA 1
ATOM 882 C C . TYR A 1 104 ? 9.098 0.083 7.145 1.00 39.84 104 TYR A C 1
ATOM 884 O O . TYR A 1 104 ? 9.420 0.834 8.061 1.00 39.84 104 TYR A O 1
ATOM 892 N N . THR A 1 105 ? 8.498 -1.085 7.369 1.00 38.53 105 THR A N 1
ATOM 893 C CA . THR A 1 105 ? 8.300 -1.750 8.657 1.00 38.53 105 THR A CA 1
ATOM 894 C C . THR A 1 105 ? 9.586 -2.143 9.374 1.00 38.53 105 THR A C 1
ATOM 896 O O . THR A 1 105 ? 9.511 -2.294 10.588 1.00 38.53 105 THR A O 1
ATOM 899 N N . GLN A 1 106 ? 10.736 -2.269 8.700 1.00 42.19 106 GLN A N 1
ATOM 900 C CA . GLN A 1 106 ? 11.882 -2.963 9.305 1.00 42.19 106 GLN A CA 1
ATOM 901 C C . GLN A 1 106 ? 13.203 -2.169 9.370 1.00 42.19 106 GLN A C 1
ATOM 903 O O . GLN A 1 106 ? 14.104 -2.563 10.106 1.00 42.19 106 GLN A O 1
ATOM 908 N N . ILE A 1 107 ? 13.325 -1.020 8.695 1.00 44.47 107 ILE A N 1
ATOM 909 C CA . ILE A 1 107 ? 14.525 -0.164 8.782 1.00 44.47 107 ILE A CA 1
ATOM 910 C C . ILE A 1 107 ? 14.349 0.848 9.916 1.00 44.47 107 ILE A C 1
ATOM 912 O O . ILE A 1 107 ? 13.366 1.590 9.950 1.00 44.47 107 ILE A O 1
ATOM 916 N N . SER A 1 108 ? 15.335 0.945 10.807 1.00 41.94 108 SER A N 1
ATOM 917 C CA . SER A 1 108 ? 15.349 1.927 11.901 1.00 41.94 108 SER A CA 1
ATOM 918 C C . SER A 1 108 ? 15.321 3.383 11.407 1.00 41.94 108 SER A C 1
ATOM 920 O O . SER A 1 108 ? 14.719 4.248 12.046 1.00 41.94 108 SER A O 1
ATOM 922 N N . ASN A 1 109 ? 15.924 3.661 10.244 1.00 55.97 109 ASN A N 1
ATOM 923 C CA . ASN A 1 109 ? 15.958 4.982 9.621 1.00 55.97 109 ASN A CA 1
ATOM 924 C C . ASN A 1 109 ? 14.912 5.138 8.500 1.00 55.97 109 ASN A C 1
ATOM 926 O O . ASN A 1 109 ? 15.107 4.714 7.358 1.00 55.97 109 ASN A O 1
ATOM 930 N N . LYS A 1 110 ? 13.823 5.839 8.831 1.00 55.09 110 LYS A N 1
ATOM 931 C CA . LYS A 1 110 ? 12.677 6.138 7.953 1.00 55.09 110 LYS A CA 1
ATOM 932 C C . LYS A 1 110 ? 13.063 6.854 6.651 1.00 55.09 110 LYS A C 1
ATOM 934 O O . LYS A 1 110 ? 12.361 6.706 5.654 1.00 55.09 110 LYS A O 1
ATOM 939 N N . TRP A 1 111 ? 14.165 7.609 6.643 1.00 56.97 111 TRP A N 1
ATOM 940 C CA . TRP A 1 111 ? 14.625 8.356 5.468 1.00 56.97 111 TRP A CA 1
ATOM 941 C C . TRP A 1 111 ? 15.278 7.468 4.408 1.00 56.97 111 TRP A C 1
ATOM 943 O O . TRP A 1 111 ? 15.155 7.750 3.220 1.00 56.97 111 TRP A O 1
ATOM 953 N N . ILE A 1 112 ? 15.923 6.371 4.809 1.00 61.28 112 ILE A N 1
ATOM 954 C CA . ILE A 1 112 ? 16.592 5.465 3.865 1.00 61.28 112 ILE A CA 1
ATOM 955 C C . ILE A 1 112 ? 15.550 4.708 3.036 1.00 61.28 112 ILE A C 1
ATOM 957 O O . ILE A 1 112 ? 15.643 4.692 1.810 1.00 61.28 112 ILE A O 1
ATOM 961 N N . GLY A 1 113 ? 14.508 4.169 3.681 1.00 57.56 113 GLY A N 1
ATOM 962 C CA . GLY A 1 113 ? 13.375 3.559 2.972 1.00 57.56 113 GLY A CA 1
ATOM 963 C C . GLY A 1 113 ? 12.638 4.560 2.073 1.00 57.56 113 GLY A C 1
ATOM 964 O O . GLY A 1 113 ? 12.276 4.230 0.945 1.00 57.56 113 GLY A O 1
ATOM 965 N N . PHE A 1 114 ? 12.501 5.812 2.531 1.00 59.22 114 PHE A N 1
ATOM 966 C CA . PHE A 1 114 ? 11.902 6.909 1.759 1.00 59.22 114 PHE A CA 1
ATOM 967 C C . PHE A 1 114 ? 12.649 7.192 0.464 1.00 59.22 114 PHE A C 1
ATOM 969 O O . PHE A 1 114 ? 12.076 7.095 -0.622 1.00 59.22 114 PHE A O 1
ATOM 976 N N . ILE A 1 115 ? 13.936 7.520 0.579 1.00 65.31 115 ILE A N 1
ATOM 977 C CA . ILE A 1 115 ? 14.784 7.879 -0.557 1.00 65.31 115 ILE A CA 1
ATOM 978 C C . ILE A 1 115 ? 14.812 6.728 -1.557 1.00 65.31 115 ILE A C 1
ATOM 980 O O . ILE A 1 115 ? 14.657 6.944 -2.754 1.00 65.31 115 ILE A O 1
ATOM 984 N N . SER A 1 116 ? 14.924 5.501 -1.066 1.00 67.31 116 SER A N 1
ATOM 985 C CA . SER A 1 116 ? 15.034 4.326 -1.917 1.00 67.31 116 SER A CA 1
ATOM 986 C C . SER A 1 116 ? 13.766 4.023 -2.712 1.00 67.31 116 SER A C 1
ATOM 988 O O . SER A 1 116 ? 13.865 3.722 -3.897 1.00 67.31 116 SER A O 1
ATOM 990 N N . ASN A 1 117 ? 12.579 4.185 -2.119 1.00 66.38 117 ASN A N 1
ATOM 991 C CA . ASN A 1 117 ? 11.316 4.028 -2.848 1.00 66.38 117 ASN A CA 1
ATOM 992 C C . ASN A 1 117 ? 11.153 5.078 -3.955 1.00 66.38 117 ASN A C 1
ATOM 994 O O . ASN A 1 117 ? 10.709 4.758 -5.059 1.00 66.38 117 ASN A O 1
ATOM 998 N N . PHE A 1 118 ? 11.526 6.332 -3.687 1.00 70.50 118 PHE A N 1
ATOM 999 C CA . PHE A 1 118 ? 11.535 7.372 -4.718 1.00 70.50 118 PHE A CA 1
ATOM 1000 C C . PHE A 1 118 ? 12.567 7.079 -5.808 1.00 70.50 118 PHE A C 1
ATOM 1002 O O . PHE A 1 118 ? 12.279 7.265 -6.991 1.00 70.50 118 PHE A O 1
ATOM 1009 N N . LEU A 1 119 ? 13.754 6.606 -5.423 1.00 74.06 119 LEU A N 1
ATOM 1010 C CA . LEU A 1 119 ? 14.795 6.206 -6.360 1.00 74.06 119 LEU A CA 1
ATOM 1011 C C . LEU A 1 119 ? 14.309 5.098 -7.293 1.00 74.06 119 LEU A C 1
ATOM 1013 O O . LEU A 1 119 ? 14.423 5.259 -8.503 1.00 74.06 119 LEU A O 1
ATOM 1017 N N . GLU A 1 120 ? 13.722 4.034 -6.748 1.00 73.75 120 GLU A N 1
ATOM 1018 C CA . GLU A 1 120 ? 13.289 2.846 -7.488 1.00 73.75 120 GLU A CA 1
ATOM 1019 C C . GLU A 1 120 ? 12.086 3.127 -8.408 1.00 73.75 120 GLU A C 1
ATOM 1021 O O . GLU A 1 120 ? 12.092 2.768 -9.585 1.00 73.75 120 GLU A O 1
ATOM 1026 N N . TYR A 1 121 ? 11.056 3.814 -7.899 1.00 71.06 121 TYR A N 1
ATOM 1027 C CA . TYR A 1 121 ? 9.758 3.904 -8.584 1.00 71.06 121 TYR A CA 1
ATOM 1028 C C . TYR A 1 121 ? 9.440 5.263 -9.210 1.00 71.06 121 TYR A C 1
ATOM 1030 O O . TYR A 1 121 ? 8.394 5.405 -9.844 1.00 71.06 121 TYR A O 1
ATOM 1038 N N . ILE A 1 122 ? 10.288 6.278 -9.031 1.00 72.69 122 ILE A N 1
ATOM 1039 C CA . ILE A 1 122 ? 10.061 7.613 -9.606 1.00 72.69 122 ILE A CA 1
ATOM 1040 C C . ILE A 1 122 ? 11.306 8.086 -10.352 1.00 72.69 122 ILE A C 1
ATOM 1042 O O . ILE A 1 122 ? 11.253 8.282 -11.566 1.00 72.69 122 ILE A O 1
ATOM 1046 N N . PHE A 1 123 ? 12.439 8.230 -9.662 1.00 76.38 123 PHE A N 1
ATOM 1047 C CA . PHE A 1 123 ? 13.638 8.815 -10.258 1.00 76.38 123 PHE A CA 1
ATOM 1048 C C . PHE A 1 123 ? 14.270 7.917 -11.321 1.00 76.38 123 PHE A C 1
ATOM 1050 O O . PHE A 1 123 ? 14.503 8.396 -12.427 1.00 76.38 123 PHE A O 1
ATOM 1057 N N . MET A 1 124 ? 14.503 6.631 -11.040 1.00 81.75 124 MET A N 1
ATOM 1058 C CA . MET A 1 124 ? 15.060 5.687 -12.019 1.00 81.75 124 MET A CA 1
ATOM 1059 C C . MET A 1 124 ? 14.227 5.591 -13.311 1.00 81.75 124 MET A C 1
ATOM 1061 O O . MET A 1 124 ? 14.799 5.725 -14.392 1.00 81.75 124 MET A O 1
ATOM 1065 N N . PRO A 1 125 ? 12.897 5.420 -13.249 1.00 81.12 125 PRO A N 1
ATOM 1066 C CA . PRO A 1 125 ? 12.023 5.383 -14.423 1.00 81.12 125 PRO A CA 1
ATOM 1067 C C . PRO A 1 125 ? 12.068 6.667 -15.246 1.00 81.12 125 PRO A C 1
ATOM 1069 O O . PRO A 1 125 ? 12.224 6.612 -16.465 1.00 81.12 125 PRO A O 1
ATOM 1072 N N . LEU A 1 126 ? 11.974 7.828 -14.587 1.00 76.44 126 LEU A N 1
ATOM 1073 C CA . LEU A 1 126 ? 12.048 9.127 -15.257 1.00 76.44 126 LEU A CA 1
ATOM 1074 C C . LEU A 1 126 ? 13.415 9.331 -15.913 1.00 76.44 126 LEU A C 1
ATOM 1076 O O . LEU A 1 126 ? 13.491 9.707 -17.082 1.00 76.44 126 LEU A O 1
ATOM 1080 N N . LEU A 1 127 ? 14.493 9.030 -15.191 1.00 83.44 127 LEU A N 1
ATOM 1081 C CA . LEU A 1 127 ? 15.856 9.140 -15.695 1.00 83.44 127 LEU A CA 1
ATOM 1082 C C . LEU A 1 127 ? 16.107 8.185 -16.866 1.00 83.44 127 LEU A C 1
ATOM 1084 O O . LEU A 1 127 ? 16.720 8.585 -17.855 1.00 83.44 127 LEU A O 1
ATOM 1088 N N . PHE A 1 128 ? 15.594 6.954 -16.795 1.00 86.75 128 PHE A N 1
ATOM 1089 C CA . PHE A 1 128 ? 15.703 5.981 -17.878 1.00 86.75 128 PHE A CA 1
ATOM 1090 C C . PHE A 1 128 ? 14.896 6.403 -19.110 1.00 86.75 128 PHE A C 1
ATOM 1092 O O . PHE A 1 128 ? 15.383 6.247 -20.226 1.00 86.75 128 PHE A O 1
ATOM 1099 N N . LEU A 1 129 ? 13.711 7.004 -18.941 1.00 81.19 129 LEU A N 1
ATOM 1100 C CA . LEU A 1 129 ? 12.943 7.593 -20.046 1.00 81.19 129 LEU A CA 1
ATOM 1101 C C . LEU A 1 129 ? 13.723 8.718 -20.735 1.00 81.19 129 LEU A C 1
ATOM 1103 O O . LEU A 1 129 ? 13.820 8.737 -21.965 1.00 81.19 129 LEU A O 1
ATOM 1107 N N . VAL A 1 130 ? 14.312 9.628 -19.950 1.00 79.19 130 VAL A N 1
ATOM 1108 C CA . VAL A 1 130 ? 15.168 10.699 -20.477 1.00 79.19 130 VAL A CA 1
ATOM 1109 C C . VAL A 1 130 ? 16.354 10.106 -21.236 1.00 79.19 130 VAL A C 1
ATOM 1111 O O . VAL A 1 130 ? 16.562 10.455 -22.395 1.00 79.19 130 VAL A O 1
ATOM 1114 N N . PHE A 1 131 ? 17.082 9.165 -20.633 1.00 85.19 131 PHE A N 1
ATOM 1115 C CA . PHE A 1 131 ? 18.210 8.473 -21.258 1.00 85.19 131 PHE A CA 1
ATOM 1116 C C . PHE A 1 131 ? 17.817 7.761 -22.563 1.00 85.19 131 PHE A C 1
ATOM 1118 O O . PHE A 1 131 ? 18.498 7.903 -23.582 1.00 85.19 131 PHE A O 1
ATOM 1125 N N . TYR A 1 132 ? 16.706 7.020 -22.552 1.00 83.62 132 TYR A N 1
ATOM 1126 C CA . TYR A 1 132 ? 16.225 6.232 -23.684 1.00 83.62 132 TYR A CA 1
ATOM 1127 C C . TYR A 1 132 ? 15.928 7.120 -24.894 1.00 83.62 132 TYR A C 1
ATOM 1129 O O . TYR A 1 132 ? 16.424 6.865 -25.995 1.00 83.62 132 TYR A O 1
ATOM 1137 N N . PHE A 1 133 ? 15.152 8.189 -24.691 1.00 76.19 133 PHE A N 1
ATOM 1138 C CA . PHE A 1 133 ? 14.785 9.085 -25.784 1.00 76.19 133 PHE A CA 1
ATOM 1139 C C . PHE A 1 133 ? 15.930 10.007 -26.182 1.00 76.19 133 PHE A C 1
ATOM 1141 O O . PHE A 1 133 ? 16.107 10.255 -27.367 1.00 76.19 133 PHE A O 1
ATOM 1148 N N . GLN A 1 134 ? 16.779 10.445 -25.252 1.00 75.12 134 GLN A N 1
ATOM 1149 C CA . GLN A 1 134 ? 17.967 11.209 -25.622 1.00 75.12 134 GLN A CA 1
ATOM 1150 C C . GLN A 1 134 ? 18.930 10.395 -26.487 1.00 75.12 134 GLN A C 1
ATOM 1152 O O . GLN A 1 134 ? 19.566 10.983 -27.347 1.00 75.12 134 GLN A O 1
ATOM 1157 N N . ASN A 1 135 ? 19.010 9.069 -26.356 1.00 72.50 135 ASN A N 1
ATOM 1158 C CA . ASN A 1 135 ? 19.939 8.252 -27.144 1.00 72.50 135 ASN A CA 1
ATOM 1159 C C . ASN A 1 135 ? 19.434 7.810 -28.541 1.00 72.50 135 ASN A C 1
ATOM 1161 O O . ASN A 1 135 ? 20.181 7.112 -29.223 1.00 72.50 135 ASN A O 1
ATOM 1165 N N . HIS A 1 136 ? 18.227 8.231 -28.966 1.00 58.75 136 HIS A N 1
ATOM 1166 C CA . HIS A 1 136 ? 17.534 8.220 -30.288 1.00 58.75 136 HIS A CA 1
ATOM 1167 C C . HIS A 1 136 ? 17.907 7.261 -31.459 1.00 58.75 136 HIS A C 1
ATOM 1169 O O . HIS A 1 136 ? 17.323 7.366 -32.540 1.00 58.75 136 HIS A O 1
ATOM 1175 N N . ASN A 1 137 ? 18.795 6.280 -31.318 1.00 60.94 137 ASN A N 1
ATOM 1176 C CA . ASN A 1 137 ? 19.207 5.387 -32.404 1.00 60.94 137 ASN A CA 1
ATOM 1177 C C . ASN A 1 137 ? 18.330 4.126 -32.475 1.00 60.94 137 ASN A C 1
ATOM 1179 O O . ASN A 1 137 ? 18.792 3.006 -32.298 1.00 60.94 137 ASN A O 1
ATOM 1183 N N . HIS A 1 138 ? 17.049 4.280 -32.811 1.00 64.94 138 HIS A N 1
ATOM 1184 C CA . HIS A 1 138 ? 16.098 3.156 -32.904 1.00 64.94 138 HIS A CA 1
ATOM 1185 C C . HIS A 1 138 ? 16.178 2.364 -34.223 1.00 64.94 138 HIS A C 1
ATOM 1187 O O . HIS A 1 138 ? 15.238 1.664 -34.588 1.00 64.94 138 HIS A O 1
ATOM 1193 N N . LYS A 1 139 ? 17.303 2.445 -34.949 1.00 66.69 139 LYS A N 1
ATOM 1194 C CA . LYS A 1 139 ? 17.455 1.925 -36.323 1.00 66.69 139 LYS A CA 1
ATOM 1195 C C . LYS A 1 139 ? 17.178 0.418 -36.459 1.00 66.69 139 LYS A C 1
ATOM 1197 O O . LYS A 1 139 ? 16.895 -0.047 -37.557 1.00 66.69 139 LYS A O 1
ATOM 1202 N N . TYR A 1 140 ? 17.281 -0.337 -35.365 1.00 69.56 140 TYR A N 1
ATOM 1203 C CA . TYR A 1 140 ? 17.186 -1.800 -35.360 1.00 69.56 140 TYR A CA 1
ATOM 1204 C C . TYR A 1 140 ? 15.872 -2.357 -34.792 1.00 69.56 140 TYR A C 1
ATOM 1206 O O . TYR A 1 140 ? 15.670 -3.569 -34.833 1.00 69.56 140 TYR A O 1
ATOM 1214 N N . LEU A 1 141 ? 14.980 -1.511 -34.267 1.00 72.31 141 LEU A N 1
ATOM 1215 C CA . LEU A 1 141 ? 13.717 -1.964 -33.680 1.00 72.31 141 LEU A CA 1
ATOM 1216 C C . LEU A 1 141 ? 12.645 -2.117 -34.772 1.00 72.31 141 LEU A C 1
ATOM 1218 O O . LEU A 1 141 ? 12.303 -1.161 -35.463 1.00 72.31 141 LEU A O 1
ATOM 1222 N N . ASN A 1 142 ? 12.095 -3.330 -34.898 1.00 69.12 142 ASN A N 1
ATOM 1223 C CA . ASN A 1 142 ? 10.961 -3.660 -35.779 1.00 69.12 142 ASN A CA 1
ATOM 1224 C C . ASN A 1 142 ? 9.923 -4.527 -35.032 1.00 69.12 142 ASN A C 1
ATOM 1226 O O . ASN A 1 142 ? 10.300 -5.184 -34.063 1.00 69.12 142 ASN A O 1
ATOM 1230 N N . TYR A 1 143 ? 8.666 -4.581 -35.499 1.00 67.81 143 TYR A N 1
ATOM 1231 C CA . TYR A 1 143 ? 7.538 -5.272 -34.848 1.00 67.81 143 TYR A CA 1
ATOM 1232 C C . TYR A 1 143 ? 7.820 -6.765 -34.659 1.00 67.81 143 TYR A C 1
ATOM 1234 O O . TYR A 1 143 ? 7.373 -7.381 -33.697 1.00 67.81 143 TYR A O 1
ATOM 1242 N N . GLN A 1 144 ? 8.649 -7.329 -35.537 1.00 70.69 144 GLN A N 1
ATOM 1243 C CA . GLN A 1 144 ? 9.119 -8.708 -35.463 1.00 70.69 144 GLN A CA 1
ATOM 1244 C C . GLN A 1 144 ? 9.907 -9.016 -34.183 1.00 70.69 144 GLN A C 1
ATOM 1246 O O . GLN A 1 144 ? 9.987 -10.177 -33.816 1.00 70.69 144 GLN A O 1
ATOM 1251 N N . HIS A 1 145 ? 10.450 -8.020 -33.474 1.00 71.75 145 HIS A N 1
ATOM 1252 C CA . HIS A 1 145 ? 11.292 -8.201 -32.282 1.00 71.75 145 HIS A CA 1
ATOM 1253 C C . HIS A 1 145 ? 10.522 -8.073 -30.952 1.00 71.75 145 HIS A C 1
ATOM 1255 O O . HIS A 1 145 ? 11.122 -8.147 -29.883 1.00 71.75 145 HIS A O 1
ATOM 1261 N N . ILE A 1 146 ? 9.195 -7.895 -30.998 1.00 66.00 146 ILE A N 1
ATOM 1262 C CA . ILE A 1 146 ? 8.324 -7.776 -29.811 1.00 66.00 146 ILE A CA 1
ATOM 1263 C C . ILE A 1 146 ? 8.409 -9.022 -28.913 1.00 66.00 146 ILE A C 1
ATOM 1265 O O . ILE A 1 146 ? 8.336 -8.911 -27.690 1.00 66.00 146 ILE A O 1
ATOM 1269 N N . HIS A 1 147 ? 8.656 -10.198 -29.498 1.00 75.25 147 HIS A N 1
ATOM 1270 C CA . HIS A 1 147 ? 8.815 -11.451 -28.757 1.00 75.25 147 HIS A CA 1
ATOM 1271 C C . HIS A 1 147 ? 9.981 -11.426 -27.750 1.00 75.25 147 HIS A C 1
ATOM 1273 O O . HIS A 1 147 ? 9.932 -12.144 -26.754 1.00 75.25 147 HIS A O 1
ATOM 1279 N N . TYR A 1 148 ? 10.993 -10.566 -27.935 1.00 77.62 148 TYR A N 1
ATOM 1280 C CA . TYR A 1 148 ? 12.081 -10.422 -26.962 1.00 77.62 148 TYR A CA 1
ATOM 1281 C C . TYR A 1 148 ? 11.625 -9.842 -25.621 1.00 77.62 148 TYR A C 1
ATOM 1283 O O . TYR A 1 148 ? 12.201 -10.175 -24.588 1.00 77.62 148 TYR A O 1
ATOM 1291 N N . VAL A 1 149 ? 10.574 -9.017 -25.613 1.00 74.69 149 VAL A N 1
ATOM 1292 C CA . VAL A 1 149 ? 9.989 -8.510 -24.364 1.00 74.69 149 VAL A CA 1
ATOM 1293 C C . VAL A 1 149 ? 9.313 -9.652 -23.600 1.00 74.69 149 VAL A C 1
ATOM 1295 O O . VAL A 1 149 ? 9.498 -9.780 -22.393 1.00 74.69 149 VAL A O 1
ATOM 1298 N N . ALA A 1 150 ? 8.599 -10.536 -24.304 1.00 74.00 150 ALA A N 1
ATOM 1299 C CA . ALA A 1 150 ? 7.974 -11.712 -23.697 1.00 74.00 150 ALA A CA 1
ATOM 1300 C C . ALA A 1 150 ? 9.011 -12.709 -23.146 1.00 74.00 150 ALA A C 1
ATOM 1302 O O . ALA A 1 150 ? 8.803 -13.291 -22.083 1.00 74.00 150 ALA A O 1
ATOM 1303 N N . LEU A 1 151 ? 10.155 -12.862 -23.825 1.00 78.81 151 LEU A N 1
ATOM 1304 C CA . LEU A 1 151 ? 11.252 -13.722 -23.370 1.00 78.81 151 LEU A CA 1
ATOM 1305 C C . LEU A 1 151 ? 11.815 -13.301 -22.011 1.00 78.81 151 LEU A C 1
ATOM 1307 O O . LEU A 1 151 ? 12.116 -14.170 -21.201 1.00 78.81 151 LEU A O 1
ATOM 1311 N N . TYR A 1 152 ? 11.917 -11.999 -21.730 1.00 79.12 152 TYR A N 1
ATOM 1312 C CA . TYR A 1 152 ? 12.380 -11.528 -20.422 1.00 79.12 152 TYR A CA 1
ATOM 1313 C C . TYR A 1 152 ? 11.452 -11.974 -19.284 1.00 79.12 152 TYR A C 1
ATOM 1315 O O . TYR A 1 152 ? 11.917 -12.418 -18.239 1.00 79.12 152 TYR A O 1
ATOM 1323 N N . ILE A 1 153 ? 10.138 -11.909 -19.501 1.00 73.06 153 ILE A N 1
ATOM 1324 C CA . ILE A 1 153 ? 9.136 -12.338 -18.516 1.00 73.06 153 ILE A CA 1
ATOM 1325 C C . ILE A 1 153 ? 9.229 -13.847 -18.283 1.00 73.06 153 ILE A C 1
ATOM 1327 O O . ILE A 1 153 ? 9.260 -14.301 -17.143 1.00 73.06 153 ILE A O 1
ATOM 1331 N N . LEU A 1 154 ? 9.302 -14.628 -19.364 1.00 76.75 154 LEU A N 1
ATOM 1332 C CA . LEU A 1 154 ? 9.468 -16.079 -19.274 1.00 76.75 154 LEU A CA 1
ATOM 1333 C C . LEU A 1 154 ? 10.763 -16.443 -18.540 1.00 76.75 154 LEU A C 1
ATOM 1335 O O . LEU A 1 154 ? 10.763 -17.345 -17.709 1.00 76.75 154 LEU A O 1
ATOM 1339 N N . PHE A 1 155 ? 11.843 -15.707 -18.803 1.00 79.62 155 PHE A N 1
ATOM 1340 C CA . PHE A 1 155 ? 13.124 -15.888 -18.131 1.00 79.62 155 PHE A CA 1
ATOM 1341 C C . PHE A 1 155 ? 13.054 -15.546 -16.639 1.00 79.62 155 PHE A C 1
ATOM 1343 O O . PHE A 1 155 ? 13.610 -16.280 -15.826 1.00 79.62 155 PHE A O 1
ATOM 1350 N N . TYR A 1 156 ? 12.320 -14.494 -16.267 1.00 75.69 156 TYR A N 1
ATOM 1351 C CA . TYR A 1 156 ? 12.042 -14.174 -14.869 1.00 75.69 156 TYR A CA 1
ATOM 1352 C C . TYR A 1 156 ? 11.342 -15.341 -14.155 1.00 75.69 156 TYR A C 1
ATOM 1354 O O . TYR A 1 156 ? 11.842 -15.819 -13.138 1.00 75.69 156 TYR A O 1
ATOM 1362 N N . PHE A 1 157 ? 10.238 -15.847 -14.720 1.00 72.75 157 PHE A N 1
ATOM 1363 C CA . PHE A 1 157 ? 9.510 -16.989 -14.154 1.00 72.75 157 PHE A CA 1
ATOM 1364 C C . PHE A 1 157 ? 10.375 -18.250 -14.076 1.00 72.75 157 PHE A C 1
ATOM 1366 O O . PHE A 1 157 ? 10.275 -19.014 -13.121 1.00 72.75 157 PHE A O 1
ATOM 1373 N N . PHE A 1 158 ? 11.242 -18.460 -15.066 1.00 76.25 158 PHE A N 1
ATOM 1374 C CA . PHE A 1 158 ? 12.161 -19.589 -15.096 1.00 76.25 158 PHE A CA 1
ATOM 1375 C C . PHE A 1 158 ? 13.237 -19.504 -14.003 1.00 76.25 158 PHE A C 1
ATOM 1377 O O . PHE A 1 158 ? 13.476 -20.492 -13.312 1.00 76.25 158 PHE A O 1
ATOM 1384 N N . ILE A 1 159 ? 13.856 -18.331 -13.807 1.00 74.25 159 ILE A N 1
ATOM 1385 C CA . ILE A 1 159 ? 14.812 -18.102 -12.710 1.00 74.25 159 ILE A CA 1
ATOM 1386 C C . ILE A 1 159 ? 14.131 -18.319 -11.359 1.00 74.25 159 ILE A C 1
ATOM 1388 O O . ILE A 1 159 ? 14.679 -19.021 -10.511 1.00 74.25 159 ILE A O 1
ATOM 1392 N N . ASP A 1 160 ? 12.947 -17.736 -11.165 1.00 67.88 160 ASP A N 1
ATOM 1393 C CA . ASP A 1 160 ? 12.197 -17.853 -9.912 1.00 67.88 160 ASP A CA 1
ATOM 1394 C C . ASP A 1 160 ? 11.853 -19.322 -9.611 1.00 67.88 160 ASP A C 1
ATOM 1396 O O . ASP A 1 160 ? 12.079 -19.806 -8.503 1.00 67.88 160 ASP A O 1
ATOM 1400 N N . PHE A 1 161 ? 11.431 -20.078 -10.631 1.00 69.06 161 PHE A N 1
ATOM 1401 C CA . PHE A 1 161 ? 11.161 -21.513 -10.522 1.00 69.06 161 PHE A CA 1
ATOM 1402 C C . PHE A 1 161 ? 12.395 -22.333 -10.098 1.00 69.06 161 PHE A C 1
ATOM 1404 O O . PHE A 1 161 ? 12.289 -23.184 -9.211 1.00 69.06 161 PHE A O 1
ATOM 1411 N N . ILE A 1 162 ? 13.570 -22.062 -10.683 1.00 75.25 162 ILE A N 1
ATOM 1412 C CA . ILE A 1 162 ? 14.825 -22.753 -10.332 1.00 75.25 162 ILE A CA 1
ATOM 1413 C C . ILE A 1 162 ? 15.244 -22.434 -8.895 1.00 75.25 162 ILE A C 1
ATOM 1415 O O . ILE A 1 162 ? 15.600 -23.333 -8.132 1.00 75.25 162 ILE A O 1
ATOM 1419 N N . LEU A 1 163 ? 15.215 -21.153 -8.523 1.00 70.00 163 LEU A N 1
ATOM 1420 C CA . LEU A 1 163 ? 15.723 -20.685 -7.235 1.00 70.00 163 LEU A CA 1
ATOM 1421 C C . LEU A 1 163 ? 14.904 -21.190 -6.036 1.00 70.00 163 LEU A C 1
ATOM 1423 O O . LEU A 1 163 ? 15.422 -21.224 -4.921 1.00 70.00 163 LEU A O 1
ATOM 1427 N N . ILE A 1 164 ? 13.655 -21.607 -6.255 1.00 64.31 164 ILE A N 1
ATOM 1428 C CA . ILE A 1 164 ? 12.741 -22.105 -5.213 1.00 64.31 164 ILE A CA 1
ATOM 1429 C C . ILE A 1 164 ? 12.705 -23.651 -5.195 1.00 64.31 164 ILE A C 1
ATOM 1431 O O . ILE A 1 164 ? 11.810 -24.272 -4.626 1.00 64.31 164 ILE A O 1
ATOM 1435 N N . ASN A 1 165 ? 13.712 -24.308 -5.782 1.00 61.91 165 ASN A N 1
ATOM 1436 C CA . ASN A 1 165 ? 13.892 -25.762 -5.711 1.00 61.91 165 ASN A CA 1
ATOM 1437 C C . ASN A 1 165 ? 12.634 -26.540 -6.163 1.00 61.91 165 ASN A C 1
ATOM 1439 O O . ASN A 1 165 ? 12.182 -27.474 -5.499 1.00 61.91 165 ASN A O 1
ATOM 1443 N N . ASN A 1 166 ? 12.037 -26.112 -7.283 1.00 55.41 166 ASN A N 1
ATOM 1444 C CA . ASN A 1 166 ? 10.837 -26.682 -7.909 1.00 55.41 166 ASN A CA 1
ATOM 1445 C C . ASN A 1 166 ? 9.530 -26.608 -7.095 1.00 55.41 166 ASN A C 1
ATOM 1447 O O . ASN A 1 166 ? 8.513 -27.152 -7.537 1.00 55.41 166 ASN A O 1
ATOM 1451 N N . GLN A 1 167 ? 9.492 -25.927 -5.947 1.00 50.84 167 GLN A N 1
ATOM 1452 C CA . GLN A 1 167 ? 8.232 -25.697 -5.241 1.00 50.84 167 GLN A CA 1
ATOM 1453 C C . GLN A 1 167 ? 7.531 -24.466 -5.823 1.00 50.84 167 GLN A C 1
ATOM 1455 O O . GLN A 1 167 ? 7.956 -23.331 -5.621 1.00 50.84 167 GLN A O 1
ATOM 1460 N N . TRP A 1 168 ? 6.426 -24.682 -6.546 1.00 48.62 168 TRP A N 1
ATOM 1461 C CA . TRP A 1 168 ? 5.534 -23.605 -6.986 1.00 48.62 168 TRP A CA 1
ATOM 1462 C C . TRP A 1 168 ? 4.820 -23.009 -5.769 1.00 48.62 168 TRP A C 1
ATOM 1464 O O . TRP A 1 168 ? 3.661 -23.308 -5.480 1.00 48.62 168 TRP A O 1
ATOM 1474 N N . HIS A 1 169 ? 5.505 -22.144 -5.029 1.00 47.53 169 HIS A N 1
ATOM 1475 C CA . HIS A 1 169 ? 4.853 -21.277 -4.066 1.00 47.53 169 HIS A CA 1
ATOM 1476 C C . HIS A 1 169 ? 4.126 -20.169 -4.835 1.00 47.53 169 HIS A C 1
ATOM 1478 O O . HIS A 1 169 ? 4.610 -19.047 -4.975 1.00 47.53 169 HIS A O 1
ATOM 1484 N N . TYR A 1 170 ? 2.903 -20.496 -5.268 1.00 42.22 170 TYR A N 1
ATOM 1485 C CA . TYR A 1 170 ? 1.897 -19.575 -5.802 1.00 42.22 170 TYR A CA 1
ATOM 1486 C C . TYR A 1 170 ? 1.721 -18.233 -5.036 1.00 42.22 170 TYR A C 1
ATOM 1488 O O . TYR A 1 170 ? 1.239 -17.299 -5.676 1.00 42.22 170 TYR A O 1
ATOM 1496 N N . PRO A 1 171 ? 2.121 -18.030 -3.750 1.00 42.72 171 PRO A N 1
ATOM 1497 C CA . PRO A 1 171 ? 1.964 -16.724 -3.108 1.00 42.72 171 PRO A CA 1
ATOM 1498 C C . PRO A 1 171 ? 3.098 -15.706 -3.333 1.00 42.72 171 PRO A C 1
ATOM 1500 O O . PRO A 1 171 ? 2.934 -14.571 -2.901 1.00 42.72 171 PRO A O 1
ATOM 1503 N N . ARG A 1 172 ? 4.263 -16.045 -3.915 1.00 46.81 172 ARG A N 1
ATOM 1504 C CA . ARG A 1 172 ? 5.438 -15.136 -3.828 1.00 46.81 172 ARG A CA 1
ATOM 1505 C C . ARG A 1 172 ? 5.425 -13.939 -4.772 1.00 46.81 172 ARG A C 1
ATOM 1507 O O . ARG A 1 172 ? 5.910 -12.881 -4.389 1.00 46.81 172 ARG A O 1
ATOM 1514 N N . LEU A 1 173 ? 4.858 -14.082 -5.964 1.00 41.44 173 LEU A N 1
ATOM 1515 C CA . LEU A 1 173 ? 4.627 -12.934 -6.838 1.00 41.44 173 LEU A CA 1
ATOM 1516 C C . LEU A 1 173 ? 3.434 -12.129 -6.334 1.00 41.44 173 LEU A C 1
ATOM 1518 O O . LEU A 1 173 ? 3.505 -10.925 -6.135 1.00 41.44 173 LEU A O 1
ATOM 1522 N N . PHE A 1 174 ? 2.342 -12.829 -6.066 1.00 43.34 174 PHE A N 1
ATOM 1523 C CA . PHE A 1 174 ? 1.053 -12.239 -5.792 1.00 43.34 174 PHE A CA 1
ATOM 1524 C C . PHE A 1 174 ? 0.596 -12.674 -4.399 1.00 43.34 174 PHE A C 1
ATOM 1526 O O . PHE A 1 174 ? -0.181 -13.622 -4.275 1.00 43.34 174 PHE A O 1
ATOM 1533 N N . ILE A 1 175 ? 1.029 -11.984 -3.334 1.00 39.72 175 ILE A N 1
ATOM 1534 C CA . ILE A 1 175 ? 0.287 -12.044 -2.062 1.00 39.72 175 ILE A CA 1
ATOM 1535 C C . ILE A 1 175 ? -1.029 -11.295 -2.290 1.00 39.72 175 ILE A C 1
ATOM 1537 O O . ILE A 1 175 ? -1.195 -10.138 -1.918 1.00 39.72 175 ILE A O 1
ATOM 1541 N N . ILE A 1 176 ? -1.956 -11.947 -2.981 1.00 43.41 176 ILE A N 1
ATOM 1542 C CA . ILE A 1 176 ? -3.307 -11.461 -3.179 1.00 43.41 176 ILE A CA 1
ATOM 1543 C C . ILE A 1 176 ? -4.141 -12.113 -2.084 1.00 43.41 176 ILE A C 1
ATOM 1545 O O . ILE A 1 176 ? -4.395 -13.313 -2.093 1.00 43.41 176 ILE A O 1
ATOM 1549 N N . HIS A 1 177 ? -4.553 -11.309 -1.108 1.00 47.50 177 HIS A N 1
ATOM 1550 C CA . HIS A 1 177 ? -5.569 -11.672 -0.113 1.00 47.50 177 HIS A CA 1
ATOM 1551 C C . HIS A 1 177 ? -6.991 -11.655 -0.710 1.00 47.50 177 HIS A C 1
ATOM 1553 O O . HIS A 1 177 ? -7.957 -11.373 -0.009 1.00 47.50 177 HIS A O 1
ATOM 1559 N N . GLN A 1 178 ? -7.122 -11.916 -2.012 1.00 46.38 178 GLN A N 1
ATOM 1560 C CA . GLN A 1 178 ? -8.379 -11.861 -2.756 1.00 46.38 178 GLN A CA 1
ATOM 1561 C C . GLN A 1 178 ? -8.650 -13.180 -3.486 1.00 46.38 178 GLN A C 1
ATOM 1563 O O . GLN A 1 178 ? -7.756 -14.001 -3.692 1.00 46.38 178 GLN A O 1
ATOM 1568 N N . GLU A 1 179 ? -9.910 -13.384 -3.863 1.00 45.34 179 GLU A N 1
ATOM 1569 C CA . GLU A 1 179 ? -10.395 -14.602 -4.506 1.00 45.34 179 GLU A CA 1
ATOM 1570 C C . GLU A 1 179 ? -9.675 -14.910 -5.835 1.00 45.34 179 GLU A C 1
ATOM 1572 O O . GLU A 1 179 ? -9.296 -14.018 -6.595 1.00 45.34 179 GLU A O 1
ATOM 1577 N N . PHE A 1 180 ? -9.565 -16.200 -6.177 1.00 44.38 180 PHE A N 1
ATOM 1578 C CA . PHE A 1 180 ? -8.917 -16.709 -7.400 1.00 44.38 180 PHE A CA 1
ATOM 1579 C C . PHE A 1 180 ? -9.404 -16.044 -8.706 1.00 44.38 180 PHE A C 1
ATOM 1581 O O . PHE A 1 180 ? -8.661 -15.921 -9.679 1.00 44.38 180 PHE A O 1
ATOM 1588 N N . LYS A 1 181 ? -10.653 -15.568 -8.743 1.00 49.62 181 LYS A N 1
ATOM 1589 C CA . LYS A 1 181 ? -11.211 -14.862 -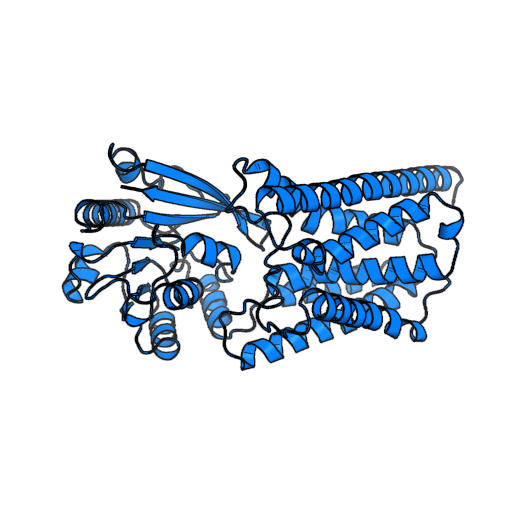9.903 1.00 49.62 181 LYS A CA 1
ATOM 1590 C C . LYS A 1 181 ? -10.550 -13.498 -10.125 1.00 49.62 181 LYS A C 1
ATOM 1592 O O . LYS A 1 181 ? -10.324 -13.113 -11.270 1.00 49.62 181 LYS A O 1
ATOM 1597 N N . GLU A 1 182 ? -10.200 -12.784 -9.057 1.00 54.56 182 GLU A N 1
ATOM 1598 C CA . GLU A 1 182 ? -9.506 -11.494 -9.140 1.00 54.56 182 GLU A CA 1
ATOM 1599 C C . GLU A 1 182 ? -8.047 -11.673 -9.596 1.00 54.56 182 GLU A C 1
ATOM 1601 O O . GLU A 1 182 ? -7.536 -10.846 -10.354 1.00 54.56 182 GLU A O 1
ATOM 1606 N N . PHE A 1 183 ? -7.424 -12.809 -9.256 1.00 55.81 183 PHE A N 1
ATOM 1607 C CA . PHE A 1 183 ? -6.085 -13.194 -9.721 1.00 55.81 183 PHE A CA 1
ATOM 1608 C C . PHE A 1 183 ? -5.991 -13.313 -11.252 1.00 55.81 183 PHE A C 1
ATOM 1610 O O . PHE A 1 183 ? -5.075 -12.755 -11.858 1.00 55.81 183 PHE A O 1
ATOM 1617 N N . ILE A 1 184 ? -6.952 -13.980 -11.902 1.00 58.59 184 ILE A N 1
ATOM 1618 C CA . ILE A 1 184 ? -6.963 -14.121 -13.370 1.00 58.59 184 ILE A CA 1
ATOM 1619 C C . ILE A 1 184 ? -7.050 -12.746 -14.042 1.00 58.59 184 ILE A C 1
ATOM 1621 O O . ILE A 1 184 ? -6.305 -12.461 -14.980 1.00 58.59 184 ILE A O 1
ATOM 1625 N N . TRP A 1 185 ? -7.912 -11.861 -13.537 1.00 60.56 185 TRP A N 1
ATOM 1626 C CA . TRP A 1 185 ? -8.038 -10.501 -14.064 1.00 60.56 185 TRP A CA 1
ATOM 1627 C C . TRP A 1 185 ? -6.765 -9.680 -13.883 1.00 60.56 185 TRP A C 1
ATOM 1629 O O . TRP A 1 185 ? -6.397 -8.920 -14.776 1.00 60.56 185 TRP A O 1
ATOM 1639 N N . ILE A 1 186 ? -6.076 -9.845 -12.756 1.00 58.88 186 ILE A N 1
ATOM 1640 C CA . ILE A 1 186 ? -4.779 -9.223 -12.489 1.00 58.88 186 ILE A CA 1
ATOM 1641 C C . ILE A 1 186 ? -3.720 -9.700 -13.489 1.00 58.88 186 ILE A C 1
ATOM 1643 O O . ILE A 1 186 ? -3.027 -8.873 -14.085 1.00 58.88 186 ILE A O 1
ATOM 1647 N N . PHE A 1 187 ? -3.635 -11.006 -13.738 1.00 62.53 187 PHE A N 1
ATOM 1648 C CA . PHE A 1 187 ? -2.696 -11.562 -14.709 1.00 62.53 187 PHE A CA 1
ATOM 1649 C C . PHE A 1 187 ? -2.995 -11.084 -16.138 1.00 62.53 187 PHE A C 1
ATOM 1651 O O . PHE A 1 187 ? -2.091 -10.649 -16.853 1.00 62.53 187 PHE A O 1
ATOM 1658 N N . ILE A 1 188 ? -4.273 -11.077 -16.533 1.00 65.44 188 ILE A N 1
ATOM 1659 C CA . ILE A 1 188 ? -4.720 -10.539 -17.826 1.00 65.44 188 ILE A CA 1
ATOM 1660 C C . ILE A 1 188 ? -4.354 -9.058 -17.948 1.00 65.44 188 ILE A C 1
ATOM 1662 O O . ILE A 1 188 ? -3.828 -8.648 -18.980 1.00 65.44 188 ILE A O 1
ATOM 1666 N N . LYS A 1 189 ? -4.584 -8.253 -16.901 1.00 65.62 189 LYS A N 1
ATOM 1667 C CA . LYS A 1 189 ? -4.194 -6.837 -16.880 1.00 65.62 189 LYS A CA 1
ATOM 1668 C C . LYS A 1 189 ? -2.695 -6.672 -17.101 1.00 65.62 189 LYS A C 1
ATOM 1670 O O . LYS A 1 189 ? -2.315 -5.880 -17.953 1.00 65.62 189 LYS A O 1
ATOM 1675 N N . ILE A 1 190 ? -1.861 -7.440 -16.398 1.00 67.31 190 ILE A N 1
ATOM 1676 C CA . ILE A 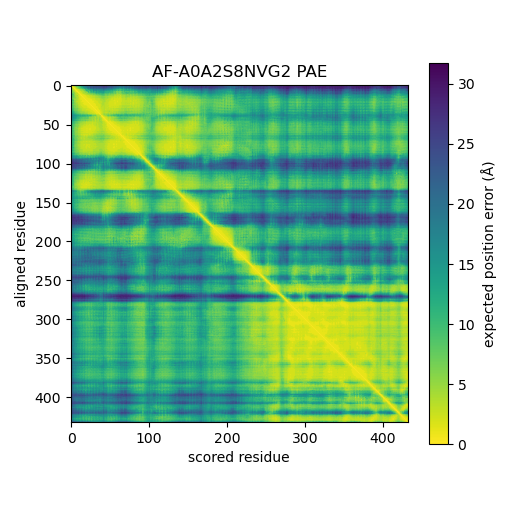1 190 ? -0.402 -7.408 -16.569 1.00 67.31 190 ILE A CA 1
ATOM 1677 C C . ILE A 1 190 ? -0.020 -7.731 -18.016 1.00 67.31 190 ILE A C 1
ATOM 1679 O O . ILE A 1 190 ? 0.705 -6.957 -18.642 1.00 67.31 190 ILE A O 1
ATOM 1683 N N . LEU A 1 191 ? -0.543 -8.828 -18.569 1.00 69.44 191 LEU A N 1
ATOM 1684 C CA . LEU A 1 191 ? -0.254 -9.249 -19.940 1.00 69.44 191 LEU A CA 1
ATOM 1685 C C . LEU A 1 191 ? -0.682 -8.184 -20.963 1.00 69.44 191 LEU A C 1
ATOM 1687 O O . LEU A 1 191 ? 0.088 -7.835 -21.859 1.00 69.44 191 LEU A O 1
ATOM 1691 N N . LEU A 1 192 ? -1.885 -7.625 -20.806 1.00 68.44 192 LEU A N 1
ATOM 1692 C CA . LEU A 1 192 ? -2.381 -6.544 -21.654 1.00 68.44 192 LEU A CA 1
ATOM 1693 C C . LEU A 1 192 ? -1.513 -5.291 -21.520 1.00 68.44 192 LEU A C 1
ATOM 1695 O O . LEU A 1 192 ? -1.173 -4.696 -22.537 1.00 68.44 192 LEU A O 1
ATOM 1699 N N . SER A 1 193 ? -1.094 -4.909 -20.311 1.00 69.25 193 SER A N 1
ATOM 1700 C CA . SER A 1 193 ? -0.179 -3.783 -20.110 1.00 69.25 193 SER A CA 1
ATOM 1701 C C . SER A 1 193 ? 1.156 -4.000 -20.821 1.00 69.25 193 SER A C 1
ATOM 1703 O O . SER A 1 193 ? 1.627 -3.078 -21.484 1.00 69.25 193 SER A O 1
ATOM 1705 N N . PHE A 1 194 ? 1.728 -5.210 -20.768 1.00 69.56 194 PHE A N 1
ATOM 1706 C CA . PHE A 1 194 ? 2.923 -5.556 -21.547 1.00 69.56 194 PHE A CA 1
ATOM 1707 C C . PHE A 1 194 ? 2.700 -5.346 -23.040 1.00 69.56 194 PHE A C 1
ATOM 1709 O O . PHE A 1 194 ? 3.493 -4.657 -23.682 1.00 69.56 194 PHE A O 1
ATOM 1716 N N . ILE A 1 195 ? 1.614 -5.894 -23.585 1.00 70.62 195 ILE A N 1
ATOM 1717 C CA . ILE A 1 195 ? 1.273 -5.762 -25.003 1.00 70.62 195 ILE A CA 1
ATOM 1718 C C . ILE A 1 195 ? 1.120 -4.276 -25.356 1.00 70.62 195 ILE A C 1
ATOM 1720 O O . ILE A 1 195 ? 1.857 -3.764 -26.196 1.00 70.62 195 ILE A O 1
ATOM 1724 N N . PHE A 1 196 ? 0.238 -3.544 -24.678 1.00 68.31 196 PHE A N 1
ATOM 1725 C CA . PHE A 1 196 ? -0.056 -2.149 -25.006 1.00 68.31 196 PHE A CA 1
ATOM 1726 C C . PHE A 1 196 ? 1.147 -1.220 -24.853 1.00 68.31 196 PHE A C 1
ATOM 1728 O O . PHE A 1 196 ? 1.393 -0.423 -25.760 1.00 68.31 196 PHE A O 1
ATOM 1735 N N . ILE A 1 197 ? 1.914 -1.321 -23.761 1.00 69.69 197 ILE A N 1
ATOM 1736 C CA . ILE A 1 197 ? 3.117 -0.496 -23.563 1.00 69.69 197 ILE A CA 1
ATOM 1737 C C . ILE A 1 197 ? 4.140 -0.833 -24.651 1.00 69.69 197 ILE A C 1
ATOM 1739 O O . ILE A 1 197 ? 4.662 0.078 -25.288 1.00 69.69 197 ILE A O 1
ATOM 1743 N N . THR A 1 198 ? 4.344 -2.114 -24.968 1.00 69.94 198 THR A N 1
ATOM 1744 C CA . THR A 1 198 ? 5.281 -2.523 -26.025 1.00 69.94 198 THR A CA 1
ATOM 1745 C C . THR A 1 198 ? 4.877 -1.982 -27.392 1.00 69.94 198 THR A C 1
ATOM 1747 O O . THR A 1 198 ? 5.695 -1.353 -28.064 1.00 69.94 198 THR A O 1
ATOM 1750 N N . TYR A 1 199 ? 3.619 -2.166 -27.802 1.00 68.50 199 TYR A N 1
ATOM 1751 C CA . TYR A 1 199 ? 3.123 -1.675 -29.090 1.00 68.50 199 TYR A CA 1
ATOM 1752 C C . TYR A 1 199 ? 3.119 -0.144 -29.165 1.00 68.50 199 TYR A C 1
ATOM 1754 O O . TYR A 1 199 ? 3.488 0.417 -30.197 1.00 68.50 199 TYR A O 1
ATOM 1762 N N . SER A 1 200 ? 2.776 0.542 -28.074 1.00 67.00 200 SER A N 1
ATOM 1763 C CA . SER A 1 200 ? 2.770 2.008 -28.023 1.00 67.00 200 SER A CA 1
ATOM 1764 C C . SER A 1 200 ? 4.185 2.583 -28.075 1.00 67.00 200 SER A C 1
ATOM 1766 O O . SER A 1 200 ? 4.440 3.506 -28.847 1.00 67.00 200 SER A O 1
ATOM 1768 N N . SER A 1 201 ? 5.129 2.018 -27.313 1.00 67.06 201 SER A N 1
ATOM 1769 C CA . SER A 1 201 ? 6.545 2.407 -27.343 1.00 67.06 201 SER A CA 1
ATOM 1770 C C . SER A 1 201 ? 7.194 2.087 -28.690 1.00 67.06 201 SER A C 1
ATOM 1772 O O . SER A 1 201 ? 8.010 2.862 -29.188 1.00 67.06 201 SER A O 1
ATOM 1774 N N . PHE A 1 202 ? 6.808 0.974 -29.315 1.00 69.31 202 PHE A N 1
ATOM 1775 C CA . PHE A 1 202 ? 7.260 0.614 -30.651 1.00 69.31 202 PHE A CA 1
ATOM 1776 C C . PHE A 1 202 ? 6.757 1.600 -31.711 1.00 69.31 202 PHE A C 1
ATOM 1778 O O . PHE A 1 202 ? 7.558 2.160 -32.460 1.00 69.31 202 PHE A O 1
ATOM 1785 N N . TYR A 1 203 ? 5.445 1.854 -31.740 1.00 67.06 203 TYR A N 1
ATOM 1786 C CA . TYR A 1 203 ? 4.837 2.828 -32.644 1.00 67.06 203 TYR A CA 1
ATOM 1787 C C . TYR A 1 203 ? 5.465 4.214 -32.450 1.00 67.06 203 TYR A C 1
ATOM 1789 O O . TYR A 1 203 ? 5.843 4.861 -33.425 1.00 67.06 203 TYR A O 1
ATOM 1797 N N . PHE A 1 204 ? 5.696 4.618 -31.195 1.00 66.75 204 PHE A N 1
ATOM 1798 C CA . PHE A 1 204 ? 6.411 5.843 -30.845 1.00 66.75 204 PHE A CA 1
ATOM 1799 C C . PHE A 1 204 ? 7.798 5.931 -31.508 1.00 66.75 204 PHE A C 1
ATOM 1801 O O . PHE A 1 204 ? 8.111 6.953 -32.121 1.00 66.75 204 PHE A O 1
ATOM 1808 N N . CYS A 1 205 ? 8.613 4.869 -31.445 1.00 64.50 205 CYS A N 1
ATOM 1809 C CA . CYS A 1 205 ? 9.956 4.850 -32.041 1.00 64.50 205 CYS A CA 1
ATOM 1810 C C . CYS A 1 205 ? 9.956 5.043 -33.570 1.00 64.50 205 CYS A C 1
ATOM 1812 O O . CYS A 1 205 ? 11.001 5.369 -34.134 1.00 64.50 205 CYS A O 1
ATOM 1814 N N . GLN A 1 206 ? 8.812 4.865 -34.239 1.00 67.56 206 GLN A N 1
ATOM 1815 C CA . GLN A 1 206 ? 8.673 5.005 -35.691 1.00 67.56 206 GLN A CA 1
ATOM 1816 C C . GLN A 1 206 ? 8.074 6.351 -36.143 1.00 67.56 206 GLN A C 1
ATOM 1818 O O . GLN A 1 206 ? 8.125 6.677 -37.333 1.00 67.56 206 GLN A O 1
ATOM 1823 N N . MET A 1 207 ? 7.526 7.168 -35.236 1.00 65.12 207 MET A N 1
ATOM 1824 C CA . MET A 1 207 ? 6.856 8.422 -35.605 1.00 65.12 207 MET A CA 1
ATOM 1825 C C . MET A 1 207 ? 7.843 9.575 -35.852 1.00 65.12 207 MET A C 1
ATOM 1827 O O . MET A 1 207 ? 8.624 9.949 -34.984 1.00 65.12 207 MET A O 1
ATOM 1831 N N . LYS A 1 208 ? 7.741 10.233 -37.018 1.00 60.62 208 LYS A N 1
ATOM 1832 C CA . LYS A 1 208 ? 8.551 11.424 -37.363 1.00 60.62 208 LYS A CA 1
ATOM 1833 C C . LYS A 1 208 ? 7.985 12.760 -36.839 1.00 60.62 208 LYS A C 1
ATOM 1835 O O . LYS A 1 208 ? 8.701 13.757 -36.832 1.00 60.62 208 LYS A O 1
ATOM 1840 N N . ASN A 1 209 ? 6.709 12.820 -36.433 1.00 66.38 209 ASN A N 1
ATOM 1841 C CA . ASN A 1 209 ? 6.005 14.075 -36.116 1.00 66.38 209 ASN A CA 1
ATOM 1842 C C . ASN A 1 209 ? 5.824 14.305 -34.601 1.00 66.38 209 ASN A C 1
ATOM 1844 O O . ASN A 1 209 ? 5.073 13.588 -33.942 1.00 66.38 209 ASN A O 1
ATOM 1848 N N . LYS A 1 210 ? 6.434 15.383 -34.086 1.00 57.84 210 LYS A N 1
ATOM 1849 C CA . LYS A 1 210 ? 6.450 15.763 -32.663 1.00 57.84 210 LYS A CA 1
ATOM 1850 C C . LYS A 1 210 ? 5.116 16.257 -32.081 1.00 57.84 210 LYS A C 1
ATOM 1852 O O . LYS A 1 210 ? 4.995 16.268 -30.869 1.00 57.84 210 LYS A O 1
ATOM 1857 N N . LYS A 1 211 ? 4.105 16.665 -32.863 1.00 59.88 211 LYS A N 1
ATOM 1858 C CA . LYS A 1 211 ? 2.798 17.094 -32.294 1.00 59.88 211 LYS A CA 1
ATOM 1859 C C . LYS A 1 211 ? 1.889 15.916 -31.928 1.00 59.88 211 LYS A C 1
ATOM 1861 O O . LYS A 1 211 ? 1.180 15.977 -30.931 1.00 59.88 211 LYS A O 1
ATOM 1866 N N . LYS A 1 212 ? 1.963 14.812 -32.681 1.00 58.81 212 LYS A N 1
ATOM 1867 C CA . LYS A 1 212 ? 1.248 13.559 -32.358 1.00 58.81 212 LYS A CA 1
ATOM 1868 C C . LYS A 1 212 ? 1.829 12.848 -31.118 1.00 58.81 212 LYS A C 1
ATOM 1870 O O . LYS A 1 212 ? 1.189 11.958 -30.571 1.00 58.81 212 LYS A O 1
ATOM 1875 N N . TRP A 1 213 ? 2.999 13.294 -30.651 1.00 60.66 213 TRP A N 1
ATOM 1876 C CA . TRP A 1 213 ? 3.692 12.851 -29.438 1.00 60.66 213 TRP A CA 1
ATOM 1877 C C . TRP A 1 213 ? 2.875 13.044 -28.159 1.00 60.66 213 TRP A C 1
ATOM 1879 O O . TRP A 1 213 ? 2.739 12.106 -27.378 1.00 60.66 213 TRP A O 1
ATOM 1889 N N . TYR A 1 214 ? 2.305 14.239 -27.965 1.00 56.97 214 TYR A N 1
ATOM 1890 C CA . TYR A 1 214 ? 1.554 14.572 -26.753 1.00 56.97 214 TYR A CA 1
ATOM 1891 C C . TYR A 1 214 ? 0.278 13.741 -26.627 1.00 56.97 214 TYR A C 1
ATOM 1893 O O . TYR A 1 214 ? -0.099 13.381 -25.522 1.00 56.97 214 TYR A O 1
ATOM 1901 N N . ILE A 1 215 ? -0.342 13.371 -27.751 1.00 61.19 215 ILE A N 1
ATOM 1902 C CA . ILE A 1 215 ? -1.555 12.545 -27.769 1.00 61.19 215 ILE A CA 1
ATOM 1903 C C . ILE A 1 215 ? -1.234 11.110 -27.340 1.00 61.19 215 ILE A C 1
ATOM 1905 O O . ILE A 1 215 ? -1.931 10.561 -26.499 1.00 61.19 215 ILE A O 1
ATOM 1909 N N . VAL A 1 216 ? -0.158 10.506 -27.856 1.00 60.09 216 VAL A N 1
ATOM 1910 C CA . VAL A 1 216 ? 0.242 9.143 -27.457 1.00 60.09 216 VAL A CA 1
ATOM 1911 C C . VAL A 1 216 ? 0.723 9.107 -26.006 1.00 60.09 216 VAL A C 1
ATOM 1913 O O . VAL A 1 216 ? 0.347 8.199 -25.273 1.00 60.09 216 VAL A O 1
ATOM 1916 N N . LEU A 1 217 ? 1.496 10.106 -25.562 1.00 58.84 217 LEU A N 1
ATOM 1917 C CA . LEU A 1 217 ? 1.866 10.246 -24.150 1.00 58.84 217 LEU A CA 1
ATOM 1918 C C . LEU A 1 217 ? 0.642 10.427 -23.254 1.00 58.84 217 LEU A C 1
ATOM 1920 O O . LEU A 1 217 ? 0.605 9.853 -22.175 1.00 58.84 217 LEU A O 1
ATOM 1924 N N . PHE A 1 218 ? -0.360 11.182 -23.701 1.00 61.78 218 PHE A N 1
ATOM 1925 C CA . PHE A 1 218 ? -1.613 11.361 -22.978 1.00 61.78 218 PHE A CA 1
ATOM 1926 C C . PHE A 1 218 ? -2.435 10.067 -22.920 1.00 61.78 218 PHE A C 1
ATOM 1928 O O . PHE A 1 218 ? -2.963 9.739 -21.867 1.00 61.78 218 PHE A O 1
ATOM 1935 N N . VAL A 1 219 ? -2.490 9.282 -24.001 1.00 61.50 219 VAL A N 1
ATOM 1936 C CA . VAL A 1 219 ? -3.156 7.965 -24.015 1.00 61.50 219 VAL A CA 1
ATOM 1937 C C . VAL A 1 219 ? -2.425 6.963 -23.119 1.00 61.50 219 VAL A C 1
ATOM 1939 O O . VAL A 1 219 ? -3.069 6.269 -22.337 1.00 61.50 219 VAL A O 1
ATOM 1942 N N . LEU A 1 220 ? -1.090 6.922 -23.176 1.00 58.75 220 LEU A N 1
ATOM 1943 C CA . LEU A 1 220 ? -0.274 6.128 -22.257 1.00 58.75 220 LEU A CA 1
ATOM 1944 C C . LEU A 1 220 ? -0.509 6.569 -20.814 1.00 58.75 220 LEU A C 1
ATOM 1946 O O . LEU A 1 220 ? -0.776 5.726 -19.975 1.00 58.75 220 LEU A O 1
ATOM 1950 N N . PHE A 1 221 ? -0.501 7.872 -20.538 1.00 61.31 221 PHE A N 1
ATOM 1951 C CA . PHE A 1 221 ? -0.805 8.440 -19.226 1.00 61.31 221 PHE A CA 1
ATOM 1952 C C . PHE A 1 221 ? -2.212 8.068 -18.731 1.00 61.31 221 PHE A C 1
ATOM 1954 O O . PHE A 1 221 ? -2.357 7.641 -17.590 1.00 61.31 221 PHE A O 1
ATOM 1961 N N . LEU A 1 222 ? -3.240 8.151 -19.580 1.00 53.47 222 LEU A N 1
ATOM 1962 C CA . LEU A 1 222 ? -4.597 7.708 -19.248 1.00 53.47 222 LEU A CA 1
ATOM 1963 C C . LEU A 1 222 ? -4.641 6.205 -18.951 1.00 53.47 222 LEU A C 1
ATOM 1965 O O . LEU A 1 222 ? -5.282 5.792 -17.990 1.00 53.47 222 LEU A O 1
ATOM 1969 N N . PHE A 1 223 ? -3.920 5.381 -19.713 1.00 58.66 223 PHE A N 1
ATOM 1970 C CA . PHE A 1 223 ? -3.829 3.945 -19.451 1.00 58.66 223 PHE A CA 1
ATOM 1971 C C . PHE A 1 223 ? -3.048 3.640 -18.159 1.00 58.66 223 PHE A C 1
ATOM 1973 O O . PHE A 1 223 ? -3.454 2.779 -17.383 1.00 58.66 223 PHE A O 1
ATOM 1980 N N . CYS A 1 224 ? -2.002 4.406 -17.849 1.00 51.84 224 CYS A N 1
ATOM 1981 C CA . CYS A 1 224 ? -1.317 4.372 -16.555 1.00 51.84 224 CYS A CA 1
ATOM 1982 C C . CYS A 1 224 ? -2.237 4.765 -15.395 1.00 51.84 224 CYS A C 1
ATOM 1984 O O . CYS A 1 224 ? -2.098 4.258 -14.289 1.00 51.84 224 CYS A O 1
ATOM 1986 N N . ILE A 1 225 ? -3.203 5.655 -15.623 1.00 52.38 225 ILE A N 1
ATOM 1987 C CA . ILE A 1 225 ? -4.239 5.927 -14.626 1.00 52.38 225 ILE A CA 1
ATOM 1988 C C . ILE A 1 225 ? -5.129 4.688 -14.457 1.00 52.38 225 ILE A C 1
ATOM 1990 O O . ILE A 1 225 ? -5.462 4.337 -13.328 1.00 52.38 225 ILE A O 1
ATOM 1994 N N . THR A 1 226 ? -5.446 3.948 -15.527 1.00 51.50 226 THR A N 1
ATOM 1995 C CA . THR A 1 226 ? -6.256 2.716 -15.418 1.00 51.50 226 THR A CA 1
ATOM 1996 C C . THR A 1 226 ? -5.597 1.569 -14.649 1.00 51.50 226 THR A C 1
ATOM 1998 O O . THR A 1 226 ? -6.300 0.682 -14.170 1.00 51.50 226 THR A O 1
ATOM 2001 N N . THR A 1 227 ? -4.277 1.584 -14.455 1.00 47.72 227 THR A N 1
ATOM 2002 C CA . THR A 1 227 ? -3.581 0.611 -13.594 1.00 47.72 227 THR A CA 1
ATOM 2003 C C . THR A 1 227 ? -3.575 1.019 -12.115 1.00 47.72 227 THR A C 1
ATOM 2005 O O . THR A 1 227 ? -3.266 0.197 -11.254 1.00 47.72 227 THR A O 1
ATOM 2008 N N . ILE A 1 228 ? -3.952 2.263 -11.798 1.00 47.91 228 ILE A N 1
ATOM 2009 C CA . ILE A 1 228 ? -4.269 2.734 -10.434 1.00 47.91 228 ILE A CA 1
ATOM 2010 C C . ILE A 1 228 ? -5.715 2.367 -10.065 1.00 47.91 228 ILE A C 1
ATOM 2012 O O . ILE A 1 228 ? -6.055 2.207 -8.895 1.00 47.91 228 ILE A O 1
ATOM 2016 N N . ILE A 1 229 ? -6.567 2.183 -11.073 1.00 50.84 229 ILE A N 1
ATOM 2017 C CA . ILE A 1 229 ? -7.972 1.841 -10.908 1.00 50.84 229 ILE A CA 1
ATOM 2018 C C . ILE A 1 229 ? -8.128 0.385 -10.443 1.00 50.84 229 ILE A C 1
ATOM 2020 O O . ILE A 1 229 ? -7.729 -0.580 -11.107 1.00 50.84 229 ILE A O 1
ATOM 2024 N N . THR A 1 230 ? -8.781 0.221 -9.296 1.00 56.25 230 THR A N 1
ATOM 2025 C CA . THR A 1 230 ? -9.031 -1.081 -8.674 1.00 56.25 230 THR A CA 1
ATOM 2026 C C . THR A 1 230 ? -9.923 -1.973 -9.552 1.00 56.25 230 THR A C 1
ATOM 2028 O O . THR A 1 230 ? -10.871 -1.488 -10.171 1.00 56.25 230 THR A O 1
ATOM 2031 N N . SER A 1 231 ? -9.674 -3.288 -9.591 1.00 54.50 231 SER A N 1
ATOM 2032 C CA . SER A 1 231 ? -10.558 -4.266 -10.266 1.00 54.50 231 SER A CA 1
ATOM 2033 C C . SER A 1 231 ? -11.871 -4.523 -9.527 1.00 54.50 231 SER A C 1
ATOM 2035 O O . SER A 1 231 ? -12.834 -4.952 -10.155 1.00 54.50 231 SER A O 1
ATOM 2037 N N . ASN A 1 232 ? -11.916 -4.277 -8.218 1.00 62.22 232 ASN A N 1
ATOM 2038 C CA . ASN A 1 232 ? -13.087 -4.564 -7.402 1.00 62.22 232 ASN A CA 1
ATOM 2039 C C . ASN A 1 232 ? -14.171 -3.495 -7.613 1.00 62.22 232 ASN A C 1
ATOM 2041 O O . ASN A 1 232 ? -13.941 -2.301 -7.417 1.00 62.22 232 ASN A O 1
ATOM 2045 N N . TRP A 1 233 ? -15.370 -3.927 -8.001 1.00 66.75 233 TRP A N 1
ATOM 2046 C CA . TRP A 1 233 ? -16.511 -3.041 -8.235 1.00 66.75 233 TRP A CA 1
ATOM 2047 C C . TRP A 1 233 ? -16.931 -2.251 -6.984 1.00 66.75 233 TRP A C 1
ATOM 2049 O O . TRP A 1 233 ? -17.328 -1.091 -7.086 1.00 66.75 233 TRP A O 1
ATOM 2059 N N . ASN A 1 234 ? -16.778 -2.824 -5.788 1.00 66.94 234 ASN A N 1
ATOM 2060 C CA . ASN A 1 234 ? -17.121 -2.144 -4.536 1.00 66.94 234 ASN A CA 1
ATOM 2061 C C . ASN A 1 234 ? -16.248 -0.904 -4.298 1.00 66.94 234 ASN A C 1
ATOM 2063 O O . ASN A 1 234 ? -16.728 0.106 -3.787 1.00 66.94 234 ASN A O 1
ATOM 2067 N N . ASN A 1 235 ? -14.996 -0.936 -4.752 1.00 68.81 235 ASN A N 1
ATOM 2068 C CA . ASN A 1 235 ? -14.083 0.203 -4.674 1.00 68.81 235 ASN A CA 1
ATOM 2069 C C . ASN A 1 235 ? -14.486 1.335 -5.630 1.00 68.81 235 ASN A C 1
ATOM 2071 O O . ASN A 1 235 ? -14.285 2.502 -5.313 1.00 68.81 235 ASN A O 1
ATOM 2075 N N . TRP A 1 236 ? -15.121 1.020 -6.762 1.00 70.25 236 TRP A N 1
ATOM 2076 C CA . TRP A 1 236 ? -15.708 2.029 -7.648 1.00 70.25 236 TRP A CA 1
ATOM 2077 C C . TRP A 1 236 ? -16.951 2.681 -7.054 1.00 70.25 236 TRP A C 1
ATOM 2079 O O . TRP A 1 236 ? -17.131 3.893 -7.179 1.00 70.25 236 TRP A O 1
ATOM 2089 N N . LEU A 1 237 ? -17.798 1.892 -6.387 1.00 71.31 237 LEU A N 1
ATOM 2090 C CA . LEU A 1 237 ? -18.928 2.427 -5.630 1.00 71.31 237 LEU A CA 1
ATOM 2091 C C . LEU A 1 237 ? -18.434 3.363 -4.521 1.00 71.31 237 LEU A C 1
ATOM 2093 O O . LEU A 1 237 ? -18.965 4.463 -4.380 1.00 71.31 237 LEU A O 1
ATOM 2097 N N . HIS A 1 238 ? -17.376 2.975 -3.805 1.00 71.44 238 HIS A N 1
ATOM 2098 C CA . HIS A 1 238 ? -16.719 3.821 -2.811 1.00 71.44 238 HIS A CA 1
ATOM 2099 C C . HIS A 1 238 ? -16.149 5.109 -3.422 1.00 71.44 238 HIS A C 1
ATOM 2101 O O . HIS A 1 238 ? -16.443 6.188 -2.917 1.00 71.44 238 HIS A O 1
ATOM 2107 N N . ALA A 1 239 ? -15.421 5.030 -4.541 1.00 71.19 239 ALA A N 1
ATOM 2108 C CA . ALA A 1 239 ? -14.879 6.200 -5.239 1.00 71.19 239 ALA A CA 1
ATOM 2109 C C . ALA A 1 239 ? -15.979 7.179 -5.670 1.00 71.19 239 ALA A C 1
ATOM 2111 O O . ALA A 1 239 ? -15.883 8.383 -5.431 1.00 71.19 239 ALA A O 1
ATOM 2112 N N . LYS A 1 240 ? -17.060 6.652 -6.264 1.00 73.88 240 LYS A N 1
ATOM 2113 C CA . LYS A 1 240 ? -18.232 7.440 -6.655 1.00 73.88 240 LYS A CA 1
ATOM 2114 C C . LYS A 1 240 ? -18.834 8.146 -5.445 1.00 73.88 240 LYS A C 1
ATOM 2116 O O . LYS A 1 240 ? -19.106 9.340 -5.521 1.00 73.88 240 LYS A O 1
ATOM 2121 N N . LYS A 1 241 ? -19.022 7.426 -4.335 1.00 70.00 241 LYS A N 1
ATOM 2122 C CA . LYS A 1 241 ? -19.602 7.998 -3.120 1.00 70.00 241 LYS A CA 1
ATOM 2123 C C . LYS A 1 241 ? -18.683 9.017 -2.448 1.00 70.00 241 LYS A C 1
ATOM 2125 O O . LYS A 1 241 ? -19.185 10.056 -2.045 1.00 70.00 241 LYS A O 1
ATOM 2130 N N . SER A 1 242 ? -17.373 8.774 -2.388 1.00 68.31 242 SE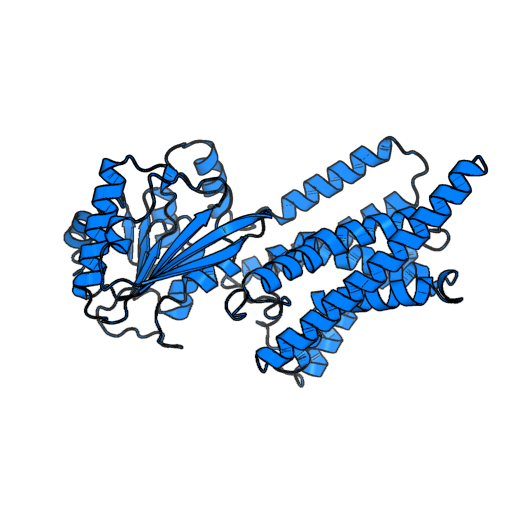R A N 1
ATOM 2131 C CA . SER A 1 242 ? -16.377 9.734 -1.881 1.00 68.31 242 SER A CA 1
ATOM 2132 C C . SER A 1 242 ? -16.423 11.046 -2.677 1.00 68.31 242 SER A C 1
ATOM 2134 O O . SER A 1 242 ? -16.385 12.127 -2.096 1.00 68.31 242 SER A O 1
ATOM 2136 N N . PHE A 1 243 ? -16.632 10.965 -3.997 1.00 67.50 243 PHE A N 1
ATOM 2137 C CA . PHE A 1 243 ? -16.807 12.148 -4.841 1.00 67.50 243 PHE A CA 1
ATOM 2138 C C . PHE A 1 243 ? -18.134 12.886 -4.593 1.00 67.50 243 PHE A C 1
ATOM 2140 O O . PHE A 1 243 ? -18.171 14.113 -4.622 1.00 67.50 243 PHE A O 1
ATOM 2147 N N . THR A 1 244 ? -19.236 12.162 -4.362 1.00 67.69 244 THR A N 1
ATOM 2148 C CA . THR A 1 244 ? -20.571 12.772 -4.216 1.00 67.69 244 THR A CA 1
ATOM 2149 C C . THR A 1 244 ? -20.923 13.182 -2.783 1.00 67.69 244 THR A C 1
ATOM 2151 O O . THR A 1 244 ? -21.756 14.064 -2.602 1.00 67.69 244 THR A O 1
ATOM 2154 N N . ASN A 1 245 ? -20.315 12.563 -1.766 1.00 66.56 245 ASN A N 1
ATOM 2155 C CA . ASN A 1 245 ? -20.623 12.775 -0.351 1.00 66.56 245 ASN A CA 1
ATOM 2156 C C . ASN A 1 245 ? -19.407 13.313 0.408 1.00 66.56 245 ASN A C 1
ATOM 2158 O O . ASN A 1 245 ? -18.563 12.554 0.882 1.00 66.56 245 ASN A O 1
ATOM 2162 N N . ALA A 1 246 ? -19.396 14.625 0.654 1.00 56.97 246 ALA A N 1
ATOM 2163 C CA . ALA A 1 246 ? -18.351 15.307 1.426 1.00 56.97 246 ALA A CA 1
ATOM 2164 C C . ALA A 1 246 ? -18.143 14.749 2.854 1.00 56.97 246 ALA A C 1
ATOM 2166 O O . ALA A 1 246 ? -17.092 14.960 3.452 1.00 56.97 246 ALA A O 1
ATOM 2167 N N . LYS A 1 247 ? -19.122 14.010 3.397 1.00 58.75 247 LYS A N 1
ATOM 2168 C CA . LYS A 1 247 ? -19.057 13.380 4.727 1.00 58.75 247 LYS A CA 1
ATOM 2169 C C . LYS A 1 247 ? -18.296 12.052 4.772 1.00 58.75 247 LYS A C 1
ATOM 2171 O O . LYS A 1 247 ? -18.121 11.526 5.861 1.00 58.75 247 LYS A O 1
ATOM 2176 N N . MET A 1 248 ? -17.862 11.487 3.643 1.00 56.78 248 MET A N 1
ATOM 2177 C CA . MET A 1 248 ? -17.108 10.226 3.675 1.00 56.78 248 MET A CA 1
ATOM 2178 C C . MET A 1 248 ? -15.657 10.411 4.112 1.00 56.78 248 MET A C 1
ATOM 2180 O O . MET A 1 248 ? -15.090 9.478 4.662 1.00 56.78 248 MET A O 1
ATOM 2184 N N . GLY A 1 249 ? -15.053 11.580 3.859 1.00 54.38 249 GLY A N 1
ATOM 2185 C CA . GLY A 1 249 ? -13.663 11.917 4.204 1.00 54.38 249 GLY A CA 1
ATOM 2186 C C . GLY A 1 249 ? -12.570 10.977 3.668 1.00 54.38 249 GLY A C 1
ATOM 2187 O O . GLY A 1 249 ? -11.389 11.255 3.850 1.00 54.38 249 GLY A O 1
ATOM 2188 N N . SER A 1 250 ? -12.930 9.878 3.013 1.00 61.06 250 SER A N 1
ATOM 2189 C CA . SER A 1 250 ? -12.024 8.856 2.515 1.00 61.06 250 SER A CA 1
ATOM 2190 C C . SER A 1 250 ? -11.411 9.257 1.177 1.00 61.06 250 SER A C 1
ATOM 2192 O O . SER A 1 250 ? -11.980 10.046 0.414 1.00 61.06 250 SER A O 1
ATOM 2194 N N . LEU A 1 251 ? -10.245 8.689 0.857 1.00 61.56 251 LEU A N 1
ATOM 2195 C CA . LEU A 1 251 ? -9.695 8.810 -0.490 1.00 61.56 251 LEU A CA 1
ATOM 2196 C C . LEU A 1 251 ? -10.618 8.159 -1.522 1.00 61.56 251 LEU A C 1
ATOM 2198 O O . LEU A 1 251 ? -11.359 7.227 -1.221 1.00 61.56 251 LEU A O 1
ATOM 2202 N N . LEU A 1 252 ? -10.499 8.607 -2.776 1.00 60.88 252 LEU A N 1
ATOM 2203 C CA . LEU A 1 252 ? -11.202 7.999 -3.911 1.00 60.88 252 LEU A CA 1
ATOM 2204 C C . LEU A 1 252 ? -10.975 6.484 -3.971 1.00 60.88 252 LEU A C 1
ATOM 2206 O O . LEU A 1 252 ? -11.902 5.722 -4.223 1.00 60.88 252 LEU A O 1
ATOM 2210 N N . TRP A 1 253 ? -9.747 6.049 -3.701 1.00 64.00 253 TRP A N 1
ATOM 2211 C CA . TRP A 1 253 ? -9.355 4.648 -3.737 1.00 64.00 253 TRP A CA 1
ATOM 2212 C C . TRP A 1 253 ? -8.991 4.165 -2.336 1.00 64.00 253 TRP A C 1
ATOM 2214 O O . TRP A 1 253 ? -8.407 4.938 -1.570 1.00 64.00 253 TRP A O 1
ATOM 2224 N N . PRO A 1 254 ? -9.317 2.908 -2.003 1.00 63.75 254 PRO A N 1
ATOM 2225 C CA . PRO A 1 254 ? -9.005 2.352 -0.696 1.00 63.75 254 PRO A CA 1
ATOM 2226 C C . PRO A 1 254 ? -7.490 2.174 -0.510 1.00 63.75 254 PRO A C 1
ATOM 2228 O O . PRO A 1 254 ? -6.696 2.325 -1.446 1.00 63.75 254 PRO A O 1
ATOM 2231 N N . GLU A 1 255 ? -7.081 1.867 0.717 1.00 67.50 255 GLU A N 1
ATOM 2232 C CA . GLU A 1 255 ? -5.683 1.818 1.132 1.00 67.50 255 GLU A CA 1
ATOM 2233 C C . GLU A 1 255 ? -4.878 0.791 0.327 1.00 67.50 255 GLU A C 1
ATOM 2235 O O . GLU A 1 255 ? -5.385 -0.266 -0.068 1.00 67.50 255 GLU A O 1
ATOM 2240 N N . SER A 1 256 ? -3.592 1.088 0.105 1.00 65.50 256 SER A N 1
ATOM 2241 C CA . SER A 1 256 ? -2.684 0.120 -0.512 1.00 65.50 256 SER A CA 1
ATOM 2242 C C . SER A 1 256 ? -2.456 -1.082 0.398 1.00 65.50 256 SER A C 1
ATOM 2244 O O . SER A 1 256 ? -2.484 -0.980 1.627 1.00 65.50 256 SER A O 1
ATOM 2246 N N . LEU A 1 257 ? -2.136 -2.218 -0.223 1.00 64.50 257 LEU A N 1
ATOM 2247 C CA . LEU A 1 257 ? -1.836 -3.474 0.468 1.00 64.50 257 LEU A CA 1
ATOM 2248 C C . LEU A 1 257 ? -0.746 -3.299 1.541 1.00 64.50 257 LEU A C 1
ATOM 2250 O O . LEU A 1 2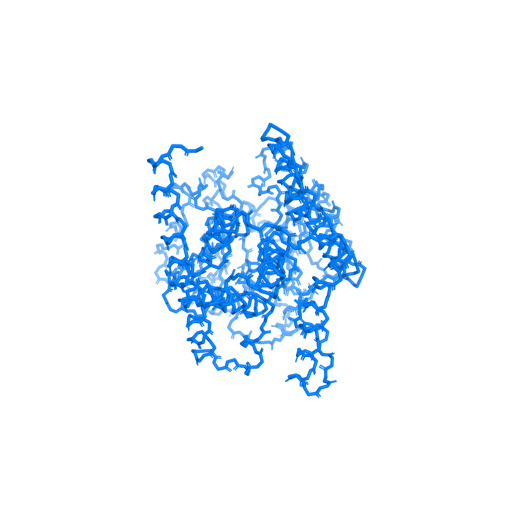57 ? -0.856 -3.852 2.630 1.00 64.50 257 LEU A O 1
ATOM 2254 N N . HIS A 1 258 ? 0.279 -2.483 1.270 1.00 61.69 258 HIS A N 1
ATOM 2255 C CA . HIS A 1 258 ? 1.362 -2.215 2.221 1.00 61.69 258 HIS A CA 1
ATOM 2256 C C . HIS A 1 258 ? 0.876 -1.485 3.486 1.00 61.69 258 HIS A C 1
ATOM 2258 O O . HIS A 1 258 ? 1.293 -1.817 4.601 1.00 61.69 258 HIS A O 1
ATOM 2264 N N . ILE A 1 259 ? -0.002 -0.485 3.331 1.00 70.56 259 ILE A N 1
ATOM 2265 C CA . ILE A 1 259 ? -0.609 0.207 4.475 1.00 70.56 259 ILE A CA 1
ATOM 2266 C C . ILE A 1 259 ? -1.460 -0.783 5.263 1.00 70.56 259 ILE A C 1
ATOM 2268 O O . ILE A 1 259 ? -1.313 -0.865 6.479 1.00 70.56 259 ILE A O 1
ATOM 2272 N N . ALA A 1 260 ? -2.272 -1.586 4.575 1.00 72.50 260 ALA A N 1
ATOM 2273 C CA . ALA A 1 260 ? -3.154 -2.536 5.231 1.00 72.50 260 ALA A CA 1
ATOM 2274 C C . ALA A 1 260 ? -2.404 -3.592 6.056 1.00 72.50 260 ALA A C 1
ATOM 2276 O O . ALA A 1 260 ? -2.760 -3.845 7.207 1.00 72.50 260 ALA A O 1
ATOM 2277 N N . GLN A 1 261 ? -1.302 -4.129 5.530 1.00 71.06 261 GLN A N 1
ATOM 2278 C CA . GLN A 1 261 ? -0.419 -5.014 6.292 1.00 71.06 261 GLN A CA 1
ATOM 2279 C C . GLN A 1 261 ? 0.182 -4.318 7.511 1.00 71.06 261 GLN A C 1
ATOM 2281 O O . GLN A 1 261 ? 0.095 -4.849 8.615 1.00 71.06 261 GLN A O 1
ATOM 2286 N N . THR A 1 262 ? 0.750 -3.121 7.325 1.00 73.25 262 THR A N 1
ATOM 2287 C CA . THR A 1 262 ? 1.375 -2.377 8.428 1.00 73.25 262 THR A CA 1
ATOM 2288 C C . THR A 1 262 ? 0.364 -2.091 9.540 1.00 73.25 262 THR A C 1
ATOM 2290 O O . THR A 1 262 ? 0.684 -2.226 10.717 1.00 73.25 262 THR A O 1
ATOM 2293 N N . LEU A 1 263 ? -0.866 -1.722 9.175 1.00 77.62 263 LEU A N 1
ATOM 2294 C CA . LEU A 1 263 ? -1.937 -1.469 10.133 1.00 77.62 263 LEU A CA 1
ATOM 2295 C C . LEU A 1 263 ? -2.433 -2.750 10.810 1.00 77.62 263 LEU A C 1
ATOM 2297 O O . LEU A 1 263 ? -2.851 -2.679 11.959 1.00 77.62 263 LEU A O 1
ATOM 2301 N N . SER A 1 264 ? -2.332 -3.914 10.162 1.00 77.88 264 SER A N 1
ATOM 2302 C CA . SER A 1 264 ? -2.708 -5.206 10.754 1.00 77.88 264 SER A CA 1
ATOM 2303 C C . SER A 1 264 ? -1.734 -5.713 11.832 1.00 77.88 264 SER A C 1
ATOM 2305 O O . SER A 1 264 ? -2.029 -6.677 12.540 1.00 77.88 264 SER A O 1
ATOM 2307 N N . ASP A 1 265 ? -0.576 -5.073 12.010 1.00 79.25 265 ASP A N 1
ATOM 2308 C CA . ASP A 1 265 ? 0.405 -5.389 13.054 1.00 79.25 265 ASP A CA 1
ATOM 2309 C C . ASP A 1 265 ? 0.083 -4.696 14.391 1.00 79.25 265 ASP A C 1
ATOM 2311 O O . ASP A 1 265 ? 0.868 -3.910 14.914 1.00 79.25 265 ASP A O 1
ATOM 2315 N N . ILE A 1 266 ? -1.087 -5.006 14.964 1.00 78.62 266 ILE A N 1
ATOM 2316 C CA . ILE A 1 266 ? -1.603 -4.407 16.220 1.00 78.62 266 ILE A CA 1
ATOM 2317 C C . ILE A 1 266 ? -1.581 -5.338 17.432 1.00 78.62 266 ILE A C 1
ATOM 2319 O O . ILE A 1 266 ? -2.078 -5.011 18.509 1.00 78.62 266 ILE A O 1
ATOM 2323 N N . THR A 1 267 ? -0.978 -6.509 17.294 1.00 69.62 267 THR A N 1
ATOM 2324 C CA . THR A 1 267 ? -0.688 -7.379 18.430 1.00 69.62 267 THR A CA 1
ATOM 2325 C C . THR A 1 267 ? 0.749 -7.867 18.317 1.00 69.62 267 THR A C 1
ATOM 2327 O O . THR A 1 267 ? 1.226 -8.183 17.229 1.00 69.62 267 THR A O 1
ATOM 2330 N N . LYS A 1 268 ? 1.454 -7.968 19.450 1.00 65.25 268 LYS A N 1
ATOM 2331 C CA . LYS A 1 268 ? 2.815 -8.543 19.501 1.00 65.25 268 LYS A CA 1
ATOM 2332 C C . LYS A 1 268 ? 2.835 -10.059 19.243 1.00 65.25 268 LYS A C 1
ATOM 2334 O O . LYS A 1 268 ? 3.900 -10.660 19.166 1.00 65.25 268 LYS A O 1
ATOM 2339 N N . THR A 1 269 ? 1.667 -10.689 19.147 1.00 57.09 269 THR A N 1
ATOM 2340 C CA . THR A 1 269 ? 1.516 -12.116 18.866 1.00 57.09 269 THR A CA 1
ATOM 2341 C C . THR A 1 269 ? 1.741 -12.387 17.379 1.00 57.09 269 THR A C 1
ATOM 2343 O O . THR A 1 269 ? 1.005 -11.908 16.520 1.00 57.09 269 THR A O 1
ATOM 2346 N N . THR A 1 270 ? 2.781 -13.161 17.067 1.00 48.97 270 THR A N 1
ATOM 2347 C CA . THR A 1 270 ? 3.320 -13.326 15.706 1.00 48.97 270 THR A CA 1
ATOM 2348 C C . THR A 1 270 ? 2.540 -14.274 14.797 1.00 48.97 270 THR A C 1
ATOM 2350 O O . THR A 1 270 ? 2.880 -14.369 13.625 1.00 48.97 270 THR A O 1
ATOM 2353 N N . LYS A 1 271 ? 1.496 -14.952 15.283 1.00 52.41 271 LYS A N 1
ATOM 2354 C CA . LYS A 1 271 ? 0.511 -15.725 14.498 1.00 52.41 271 LYS A CA 1
ATOM 2355 C C . LYS A 1 271 ? -0.389 -16.459 15.480 1.00 52.41 271 LYS A C 1
ATOM 2357 O O . LYS A 1 271 ? 0.086 -17.397 16.103 1.00 52.41 271 LYS A O 1
ATOM 2362 N N . THR A 1 272 ? -1.671 -16.123 15.559 1.00 54.06 272 THR A N 1
ATOM 2363 C CA . THR A 1 272 ? -2.688 -17.093 15.985 1.00 54.06 272 THR A CA 1
ATOM 2364 C C . THR A 1 272 ? -4.043 -16.679 15.417 1.00 54.06 272 THR A C 1
ATOM 2366 O O . THR A 1 272 ? -4.592 -15.651 15.801 1.00 54.06 272 THR A O 1
ATOM 2369 N N . LYS A 1 273 ? -4.642 -17.534 14.573 1.00 58.19 273 LYS A N 1
ATOM 2370 C CA . LYS A 1 273 ? -6.072 -17.493 14.183 1.00 58.19 273 LYS A CA 1
ATOM 2371 C C . LYS A 1 273 ? -7.019 -17.762 15.367 1.00 58.19 273 LYS A C 1
ATOM 2373 O O . LYS A 1 273 ? -8.107 -18.293 15.208 1.00 58.19 273 LYS A O 1
ATOM 2378 N N . ASN A 1 274 ? -6.556 -17.500 16.580 1.00 62.94 274 ASN A N 1
ATOM 2379 C CA . ASN A 1 274 ? -7.275 -17.778 17.797 1.00 62.94 274 ASN A CA 1
ATOM 2380 C C . ASN A 1 274 ? -6.791 -16.775 18.837 1.00 62.94 274 ASN A C 1
ATOM 2382 O O . ASN A 1 274 ? -5.841 -17.021 19.584 1.00 62.94 274 ASN A O 1
ATOM 2386 N N . LEU A 1 275 ? -7.407 -15.593 18.820 1.00 72.81 275 LEU A N 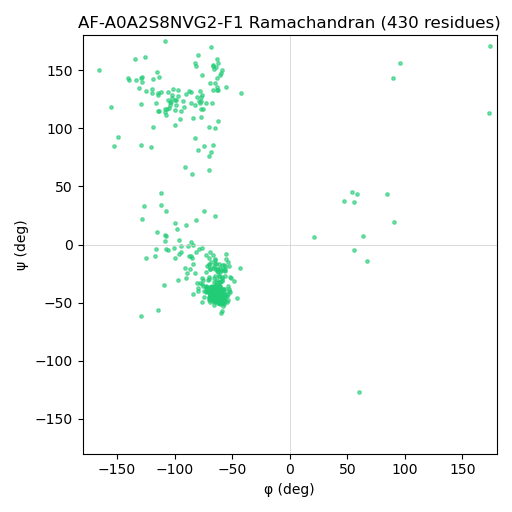1
ATOM 2387 C CA . LEU A 1 275 ? -7.155 -14.565 19.822 1.00 72.81 275 LEU A CA 1
ATOM 2388 C C . LEU A 1 275 ? -7.652 -15.001 21.208 1.00 72.81 275 LEU A C 1
ATOM 2390 O O . LEU A 1 275 ? -7.305 -14.350 22.184 1.00 72.81 275 LEU A O 1
ATOM 2394 N N . GLY A 1 276 ? -8.383 -16.115 21.314 1.00 69.19 276 GLY A N 1
ATOM 2395 C CA . GLY A 1 276 ? -9.046 -16.577 22.527 1.00 69.19 276 GLY A CA 1
ATOM 2396 C C . GLY A 1 276 ? -10.508 -16.139 22.546 1.00 69.19 276 GLY A C 1
ATOM 2397 O O . GLY A 1 276 ? -10.895 -15.180 21.879 1.00 69.19 276 GLY A O 1
ATOM 2398 N N . GLN A 1 277 ? -11.337 -16.859 23.298 1.00 74.56 277 GLN A N 1
ATOM 2399 C CA . GLN A 1 277 ? -12.775 -16.614 23.317 1.00 74.56 277 GLN A CA 1
ATOM 2400 C C . GLN A 1 277 ? -13.084 -15.202 23.834 1.00 74.56 277 GLN A C 1
ATOM 2402 O O . GLN A 1 277 ? -12.547 -14.769 24.856 1.00 74.56 277 GLN A O 1
ATOM 2407 N N . ASN A 1 278 ? -13.958 -14.486 23.121 1.00 83.25 278 ASN A N 1
ATOM 2408 C CA . ASN A 1 278 ? -14.322 -13.096 23.403 1.00 83.25 278 ASN A CA 1
ATOM 2409 C C . ASN A 1 278 ? -13.122 -12.131 23.393 1.00 83.25 278 ASN A C 1
ATOM 2411 O O . ASN A 1 278 ? -13.018 -11.278 24.274 1.00 83.25 278 ASN A O 1
ATOM 2415 N N . ASN A 1 279 ? -12.216 -12.261 22.420 1.00 90.88 279 ASN A N 1
ATOM 2416 C CA . ASN A 1 279 ? -11.191 -11.259 22.121 1.00 90.88 279 ASN A CA 1
ATOM 2417 C C . ASN A 1 279 ? -11.441 -10.662 20.749 1.00 90.88 279 ASN A C 1
ATOM 2419 O O . ASN A 1 279 ? -11.608 -11.396 19.781 1.00 90.88 279 ASN A O 1
ATOM 2423 N N . TYR A 1 280 ? -11.428 -9.334 20.678 1.00 92.62 280 TYR A N 1
ATOM 2424 C CA . TYR A 1 280 ? -11.763 -8.629 19.456 1.00 92.62 280 TYR A CA 1
ATOM 2425 C C . TYR A 1 280 ? -10.703 -7.618 19.056 1.00 92.62 280 TYR A C 1
ATOM 2427 O O . TYR A 1 280 ? -10.109 -6.925 19.888 1.00 92.62 280 TYR A O 1
ATOM 2435 N N . ILE A 1 281 ? -10.525 -7.519 17.749 1.00 93.94 281 ILE A N 1
ATOM 2436 C CA . ILE A 1 281 ? -9.863 -6.412 17.087 1.00 93.94 281 ILE A CA 1
ATOM 2437 C C . ILE A 1 281 ? -10.948 -5.462 16.595 1.00 93.94 281 ILE A C 1
ATOM 2439 O O . ILE A 1 281 ? -11.885 -5.887 15.918 1.00 93.94 281 ILE A O 1
ATOM 2443 N N . LEU A 1 282 ? -10.821 -4.190 16.954 1.00 95.94 282 LEU A N 1
ATOM 2444 C CA . LEU A 1 282 ? -11.750 -3.148 16.543 1.00 95.94 282 LEU A CA 1
ATOM 2445 C C . LEU A 1 282 ? -11.179 -2.384 15.346 1.00 95.94 282 LEU A C 1
ATOM 2447 O O . LEU A 1 282 ? -10.116 -1.780 15.451 1.00 95.94 282 LEU A O 1
ATOM 2451 N N . GLU A 1 283 ? -11.895 -2.392 14.231 1.00 95.75 283 GLU A N 1
ATOM 2452 C CA . GLU A 1 283 ? -11.601 -1.590 13.047 1.00 95.75 283 GLU A CA 1
ATOM 2453 C C . GLU A 1 283 ? -12.599 -0.431 12.947 1.00 95.75 283 GLU A C 1
ATOM 2455 O O . GLU A 1 283 ? -13.815 -0.639 12.942 1.00 95.75 283 GLU A O 1
ATOM 2460 N N . LEU A 1 284 ? -12.085 0.796 12.881 1.00 94.69 284 LEU A N 1
ATOM 2461 C CA . LEU A 1 284 ? -12.860 2.026 12.764 1.00 94.69 284 LEU A CA 1
ATOM 2462 C C . LEU A 1 284 ? -12.727 2.594 11.349 1.00 94.69 284 LEU A C 1
ATOM 2464 O O . LEU A 1 284 ? -11.634 3.002 10.962 1.00 94.69 284 LEU A O 1
ATOM 2468 N N . GLY A 1 285 ? -13.838 2.668 10.612 1.00 91.12 285 GLY A N 1
ATOM 2469 C CA . GLY A 1 285 ? -13.865 3.157 9.229 1.00 91.12 285 GLY A CA 1
ATOM 2470 C C . GLY A 1 285 ? -13.517 2.082 8.199 1.00 91.12 285 GLY A C 1
ATOM 2471 O O . GLY A 1 285 ? -12.737 2.341 7.285 1.00 91.12 285 GLY A O 1
ATOM 2472 N N . ALA A 1 286 ? -14.066 0.873 8.350 1.00 89.56 286 ALA A N 1
ATOM 2473 C CA . ALA A 1 286 ? -13.685 -0.298 7.548 1.00 89.56 286 ALA A CA 1
ATOM 2474 C C . ALA A 1 286 ? -13.819 -0.106 6.020 1.00 89.56 286 ALA A C 1
ATOM 2476 O O . ALA A 1 286 ? -13.163 -0.806 5.241 1.00 89.56 286 ALA A O 1
ATOM 2477 N N . GLY A 1 287 ? -14.652 0.838 5.564 1.00 87.94 287 GLY A N 1
ATOM 2478 C CA . GLY A 1 287 ? -14.773 1.191 4.157 1.00 87.94 287 GLY A CA 1
ATOM 2479 C C . GLY A 1 287 ? -15.219 -0.003 3.315 1.00 87.94 287 GLY A C 1
ATOM 2480 O O . GLY A 1 287 ? -16.223 -0.652 3.601 1.00 87.94 287 GLY A O 1
ATOM 2481 N N . THR A 1 288 ? -14.471 -0.318 2.256 1.00 81.69 288 THR A N 1
ATOM 2482 C CA . THR A 1 288 ? -14.742 -1.491 1.404 1.00 81.69 288 THR A CA 1
ATOM 2483 C C . THR A 1 288 ? -14.154 -2.798 1.938 1.00 81.69 288 THR A C 1
ATOM 2485 O O . THR A 1 288 ? -14.337 -3.837 1.307 1.00 81.69 288 THR A O 1
ATOM 2488 N N . GLY A 1 289 ? -13.465 -2.772 3.083 1.00 83.56 289 GLY A N 1
ATOM 2489 C CA . GLY A 1 289 ? -12.916 -3.963 3.728 1.00 83.56 289 GLY A CA 1
ATOM 2490 C C . GLY A 1 289 ? -11.492 -4.329 3.324 1.00 83.56 289 GLY A C 1
ATOM 2491 O O . GLY A 1 289 ? -11.075 -5.473 3.519 1.00 83.56 289 GLY A O 1
ATOM 2492 N N . ASN A 1 290 ? -10.732 -3.385 2.758 1.00 78.56 290 ASN A N 1
ATOM 2493 C CA . ASN A 1 290 ? -9.343 -3.629 2.368 1.00 78.56 290 ASN A CA 1
ATOM 2494 C C . ASN A 1 290 ? -8.489 -4.052 3.567 1.00 78.56 290 ASN A C 1
ATOM 2496 O O . ASN A 1 290 ? -7.807 -5.068 3.488 1.00 78.56 290 ASN A O 1
ATOM 2500 N N . ILE A 1 291 ? -8.539 -3.306 4.672 1.00 82.62 291 ILE A N 1
ATOM 2501 C CA . ILE A 1 291 ? -7.803 -3.630 5.903 1.00 82.62 291 ILE A CA 1
ATOM 2502 C C . ILE A 1 291 ? -8.455 -4.791 6.640 1.00 82.62 291 ILE A C 1
ATOM 2504 O O . ILE A 1 291 ? -7.747 -5.705 7.071 1.00 82.62 291 ILE A O 1
ATOM 2508 N N . THR A 1 292 ? -9.787 -4.814 6.685 1.00 88.56 292 THR A N 1
ATOM 2509 C CA . THR A 1 292 ? -10.579 -5.928 7.209 1.00 88.56 292 THR A CA 1
ATOM 2510 C C . THR A 1 292 ? -10.085 -7.280 6.692 1.00 88.56 292 THR A C 1
ATOM 2512 O O . THR A 1 292 ? -9.855 -8.183 7.490 1.00 88.56 292 THR A O 1
ATOM 2515 N N . ALA A 1 293 ? -9.816 -7.426 5.388 1.00 82.94 293 ALA A N 1
ATOM 2516 C CA . ALA A 1 293 ? -9.309 -8.675 4.812 1.00 82.94 293 ALA A CA 1
ATOM 2517 C C . ALA A 1 293 ? -7.969 -9.135 5.429 1.00 82.94 293 ALA A C 1
ATOM 2519 O O . ALA A 1 293 ? -7.785 -10.322 5.713 1.00 82.94 293 ALA A O 1
ATOM 2520 N N . PHE A 1 294 ? -7.038 -8.206 5.680 1.00 80.31 294 PHE A N 1
ATOM 2521 C CA . PHE A 1 294 ? -5.758 -8.510 6.334 1.00 80.31 294 PHE A CA 1
ATOM 2522 C C . PHE A 1 294 ? -5.951 -8.886 7.800 1.00 80.31 294 PHE A C 1
ATOM 2524 O O . PHE A 1 294 ? -5.352 -9.856 8.272 1.00 80.31 294 PHE A O 1
ATOM 2531 N N . LEU A 1 295 ? -6.814 -8.152 8.506 1.00 85.62 295 LEU A N 1
ATOM 2532 C CA . LEU A 1 295 ? -7.159 -8.445 9.892 1.00 85.62 295 LEU A CA 1
ATOM 2533 C C . LEU A 1 295 ? -7.789 -9.835 10.023 1.00 85.62 295 LEU A C 1
ATOM 2535 O O . LEU A 1 295 ? -7.327 -10.633 10.836 1.00 85.62 295 LEU A O 1
ATOM 2539 N N . ILE A 1 296 ? -8.768 -10.165 9.178 1.00 86.94 296 ILE A N 1
ATOM 2540 C CA . ILE A 1 296 ? -9.427 -11.478 9.135 1.00 86.94 296 ILE A CA 1
ATOM 2541 C C . ILE A 1 296 ? -8.408 -12.590 8.875 1.00 86.94 296 ILE A C 1
ATOM 2543 O O . ILE A 1 296 ? -8.391 -13.594 9.587 1.00 86.94 296 ILE A O 1
ATOM 2547 N N . ASN A 1 297 ? -7.530 -12.420 7.882 1.00 81.00 297 ASN A N 1
ATOM 2548 C CA . ASN A 1 297 ? -6.526 -13.432 7.557 1.00 81.00 297 ASN A CA 1
ATOM 2549 C C . ASN A 1 297 ? -5.589 -13.710 8.746 1.00 81.00 297 ASN A C 1
ATOM 2551 O O . ASN A 1 297 ? -5.231 -14.860 9.022 1.00 81.00 297 ASN A O 1
ATOM 2555 N N . LYS A 1 298 ? -5.214 -12.651 9.469 1.00 78.75 298 LYS A N 1
ATOM 2556 C CA . LYS A 1 298 ? -4.272 -12.730 10.583 1.00 78.75 298 LYS A CA 1
ATOM 2557 C C . LYS A 1 298 ? -4.904 -13.237 11.879 1.00 78.75 298 LYS A C 1
ATOM 2559 O O . LYS A 1 298 ? -4.272 -14.016 12.594 1.00 78.75 298 LYS A O 1
ATOM 2564 N N . TYR A 1 299 ? -6.128 -12.812 12.171 1.00 85.50 299 TYR A N 1
ATOM 2565 C CA . TYR A 1 299 ? -6.748 -12.959 13.488 1.00 85.50 299 TYR A CA 1
ATOM 2566 C C . TYR A 1 299 ? -8.006 -13.831 13.509 1.00 85.50 299 TYR A C 1
ATOM 2568 O O . TYR A 1 299 ? -8.444 -14.213 14.592 1.00 85.50 299 TYR A O 1
ATOM 2576 N N . GLY A 1 300 ? -8.550 -14.205 12.352 1.00 87.12 300 GLY A N 1
ATOM 2577 C CA . GLY A 1 300 ? -9.825 -14.913 12.237 1.00 87.12 300 GLY A CA 1
ATOM 2578 C C . GLY A 1 300 ? -11.002 -13.947 12.119 1.00 87.12 300 GLY A C 1
ATOM 2579 O O . GLY A 1 300 ? -11.009 -12.877 12.723 1.00 87.12 300 GLY A O 1
ATOM 2580 N N . GLU A 1 301 ? -11.992 -14.325 11.318 1.00 90.94 301 GLU A N 1
ATOM 2581 C CA . GLU A 1 301 ? -13.084 -13.450 10.888 1.00 90.94 301 GLU A CA 1
ATOM 2582 C C . GLU A 1 301 ? -14.019 -13.047 12.029 1.00 90.94 301 GLU A C 1
ATOM 2584 O O . GLU A 1 301 ? -14.357 -11.877 12.198 1.00 90.94 301 GLU A O 1
ATOM 2589 N N . GLU A 1 302 ? -14.358 -14.021 12.867 1.00 92.38 302 GLU A N 1
ATOM 2590 C CA . GLU A 1 302 ? -15.208 -13.880 14.045 1.00 92.38 302 GLU A CA 1
ATOM 2591 C C . GLU A 1 302 ? -14.616 -12.976 15.139 1.00 92.38 302 GLU A C 1
ATOM 2593 O O . GLU A 1 302 ? -15.339 -12.516 16.026 1.00 92.38 302 GLU A O 1
ATOM 2598 N N . ASN A 1 303 ? -13.308 -12.707 15.075 1.00 92.94 303 ASN A N 1
ATOM 2599 C CA . ASN A 1 303 ? -12.597 -11.883 16.048 1.00 92.94 303 ASN A CA 1
ATOM 2600 C C . ASN A 1 303 ? -12.494 -10.414 15.612 1.00 92.94 303 ASN A C 1
ATOM 2602 O O . ASN A 1 303 ? -11.938 -9.598 16.349 1.00 92.94 303 ASN A O 1
ATOM 2606 N N . ILE A 1 304 ? -13.009 -10.053 14.434 1.00 94.38 304 ILE A N 1
ATOM 2607 C CA . ILE A 1 304 ? -12.975 -8.677 13.935 1.00 94.38 304 ILE A CA 1
ATOM 2608 C C . ILE A 1 304 ? -14.336 -8.010 14.143 1.00 94.38 304 ILE A C 1
ATOM 2610 O O . ILE A 1 304 ? -15.392 -8.573 13.844 1.00 94.38 304 ILE A O 1
ATOM 2614 N N . ILE A 1 305 ? -14.300 -6.782 14.657 1.00 97.06 305 ILE A N 1
ATOM 2615 C CA . ILE A 1 305 ? -15.448 -5.884 14.742 1.00 97.06 305 ILE A CA 1
ATOM 2616 C C . ILE A 1 305 ? -15.163 -4.700 13.830 1.00 97.06 305 ILE A C 1
ATOM 2618 O O . ILE A 1 305 ? -14.243 -3.934 14.098 1.00 97.06 305 ILE A O 1
ATOM 2622 N N . ALA A 1 306 ? -15.960 -4.546 12.779 1.00 96.94 306 ALA A N 1
ATOM 2623 C CA . ALA A 1 306 ? -15.842 -3.453 11.824 1.00 96.94 306 ALA A CA 1
ATOM 2624 C C . ALA A 1 306 ? -16.941 -2.416 12.079 1.00 96.94 306 ALA A C 1
ATOM 2626 O O . ALA A 1 306 ? -18.128 -2.745 12.004 1.00 96.94 306 ALA A O 1
ATOM 2627 N N . ILE A 1 307 ? -16.554 -1.174 12.374 1.00 97.25 307 ILE A N 1
ATOM 2628 C CA . ILE A 1 307 ? -17.464 -0.028 12.445 1.00 97.25 307 ILE A CA 1
ATOM 2629 C C . ILE A 1 307 ? -17.373 0.749 11.135 1.00 97.25 307 ILE A C 1
ATOM 2631 O O . ILE A 1 307 ? -16.292 1.188 10.742 1.00 97.25 307 ILE A O 1
ATOM 2635 N N . GLU A 1 308 ? -18.515 0.930 10.478 1.00 94.00 308 GLU A N 1
ATOM 2636 C CA . GLU A 1 308 ? -18.628 1.662 9.217 1.00 94.00 308 GLU A CA 1
ATOM 2637 C C . GLU A 1 308 ? -19.900 2.522 9.213 1.00 94.00 308 GLU A C 1
ATOM 2639 O O . GLU A 1 308 ? -20.943 2.124 9.729 1.00 94.00 308 GLU A O 1
ATOM 2644 N N . PHE A 1 309 ? -19.819 3.727 8.654 1.00 92.06 309 PHE A N 1
ATOM 2645 C CA . PHE A 1 309 ? -20.925 4.681 8.635 1.00 92.06 309 PHE A CA 1
ATOM 2646 C C . PHE A 1 309 ? -21.895 4.410 7.474 1.00 92.06 309 PHE A C 1
ATOM 2648 O O . PHE A 1 309 ? -23.117 4.467 7.648 1.00 92.06 309 PHE A O 1
ATOM 2655 N N . ASP A 1 310 ? -21.367 4.107 6.284 1.00 89.12 310 ASP A N 1
ATOM 2656 C CA . ASP A 1 310 ? -22.165 3.928 5.073 1.00 89.12 310 ASP A CA 1
ATOM 2657 C C . ASP A 1 310 ? -22.885 2.569 5.049 1.00 89.12 310 ASP A C 1
ATOM 2659 O O . ASP A 1 310 ? -22.283 1.499 5.180 1.00 89.12 310 ASP A O 1
ATOM 2663 N N . ASN A 1 311 ? -24.203 2.611 4.841 1.00 91.56 311 ASN A N 1
ATOM 2664 C CA . ASN A 1 311 ? -25.053 1.420 4.848 1.00 91.56 311 ASN A CA 1
ATOM 2665 C C . ASN A 1 311 ? -24.687 0.413 3.748 1.00 91.56 311 ASN A C 1
ATOM 2667 O O . ASN A 1 311 ? -24.671 -0.792 3.992 1.00 91.56 311 ASN A O 1
ATOM 2671 N N . ASP A 1 312 ? -24.393 0.884 2.535 1.00 88.50 312 ASP A N 1
ATOM 2672 C CA . ASP A 1 312 ? -24.132 -0.023 1.415 1.00 88.50 312 ASP A CA 1
ATOM 2673 C C . ASP A 1 312 ? -22.768 -0.698 1.574 1.00 88.50 312 ASP A C 1
ATOM 2675 O O . ASP A 1 312 ? -22.629 -1.883 1.268 1.00 88.50 312 ASP A O 1
ATOM 2679 N N . LEU A 1 313 ? -21.777 0.025 2.111 1.00 87.88 313 LEU A N 1
ATOM 2680 C CA . LEU A 1 313 ? -20.495 -0.562 2.497 1.00 87.88 313 LEU A CA 1
ATOM 2681 C C . LEU A 1 313 ? -20.680 -1.613 3.595 1.00 87.88 313 LEU A C 1
ATOM 2683 O O . LEU A 1 313 ? -20.164 -2.719 3.456 1.00 87.88 313 LEU A O 1
ATOM 2687 N N . CYS A 1 314 ? -21.505 -1.343 4.614 1.00 93.06 314 CYS A N 1
ATOM 2688 C CA . CYS A 1 314 ? -21.847 -2.339 5.633 1.00 93.06 314 CYS A CA 1
ATOM 2689 C C . CYS A 1 314 ? -22.493 -3.599 5.035 1.00 93.06 314 CYS A C 1
ATOM 2691 O O . CYS A 1 314 ? -22.148 -4.719 5.419 1.00 93.06 314 CYS A O 1
ATOM 2693 N N . ILE A 1 315 ? -23.434 -3.437 4.098 1.00 91.38 315 ILE A N 1
ATOM 2694 C CA . ILE A 1 315 ? -24.084 -4.559 3.403 1.00 91.38 315 ILE A CA 1
ATOM 2695 C C . ILE A 1 315 ? -23.051 -5.366 2.609 1.00 91.38 315 ILE A C 1
ATOM 2697 O O . ILE A 1 315 ? -23.075 -6.596 2.650 1.00 91.38 315 ILE A O 1
ATOM 2701 N N . ASN A 1 316 ? -22.137 -4.694 1.910 1.00 87.50 316 ASN A N 1
ATOM 2702 C CA . ASN A 1 316 ? -21.091 -5.351 1.130 1.00 87.50 316 ASN A CA 1
ATOM 2703 C C . ASN A 1 316 ? -20.089 -6.093 2.018 1.00 87.50 316 ASN A C 1
ATOM 2705 O O . ASN A 1 316 ? -19.789 -7.249 1.732 1.00 87.50 316 ASN A O 1
ATOM 2709 N N . LEU A 1 317 ? -19.650 -5.485 3.124 1.00 90.31 317 LEU A N 1
ATOM 2710 C CA . LEU A 1 317 ? -18.782 -6.122 4.116 1.00 90.31 317 LEU A CA 1
ATOM 2711 C C . LEU A 1 317 ? -19.412 -7.407 4.664 1.00 90.31 317 LEU A C 1
ATOM 2713 O O . LEU A 1 317 ? -18.754 -8.440 4.684 1.00 90.31 317 LEU A O 1
ATOM 2717 N N . LYS A 1 318 ? -20.703 -7.381 5.028 1.00 93.44 318 LYS A N 1
ATOM 2718 C CA . LYS A 1 318 ? -21.431 -8.571 5.515 1.00 93.44 318 LYS A CA 1
ATOM 2719 C C . LYS A 1 318 ? -21.561 -9.668 4.457 1.00 93.44 318 LYS A C 1
ATOM 2721 O O . LYS A 1 318 ? -21.553 -10.846 4.795 1.00 93.44 318 LYS A O 1
ATOM 2726 N N . LYS A 1 319 ? -21.715 -9.296 3.182 1.00 88.12 319 LYS A N 1
ATOM 2727 C CA . LYS A 1 319 ? -21.762 -10.259 2.070 1.00 88.12 319 LYS A CA 1
ATOM 2728 C C . LYS A 1 319 ? -20.395 -10.889 1.810 1.00 88.12 319 LYS A C 1
ATOM 2730 O O . LYS A 1 319 ? -20.330 -12.082 1.538 1.00 88.12 319 LYS A O 1
ATOM 2735 N N . GLN A 1 320 ? -19.335 -10.086 1.869 1.00 84.12 320 GLN A N 1
ATOM 2736 C CA . GLN A 1 320 ? -17.965 -10.518 1.601 1.00 84.12 320 GLN A CA 1
ATOM 2737 C C . GLN A 1 320 ? -17.380 -11.338 2.758 1.00 84.12 320 GLN A C 1
ATOM 2739 O O . GLN A 1 320 ? -16.640 -12.288 2.519 1.00 84.12 320 GLN A O 1
ATOM 2744 N N . PHE A 1 321 ? -17.739 -10.991 3.995 1.00 91.81 321 PHE A N 1
ATOM 2745 C CA . PHE A 1 321 ? -17.261 -11.620 5.223 1.00 91.81 321 PHE A CA 1
ATOM 2746 C C . PHE A 1 321 ? -18.464 -12.006 6.114 1.00 91.81 321 PHE A C 1
ATOM 2748 O O . PHE A 1 321 ? -18.877 -11.232 6.983 1.00 91.81 321 PHE A O 1
ATOM 2755 N N . PRO A 1 322 ? -19.077 -13.189 5.899 1.00 92.06 322 PRO A N 1
ATOM 2756 C CA . PRO A 1 322 ? -20.303 -13.604 6.591 1.00 92.06 322 PRO A CA 1
ATOM 2757 C C . PRO A 1 322 ? -20.207 -13.762 8.119 1.00 92.06 322 PRO A C 1
ATOM 2759 O O . PRO A 1 322 ? -21.231 -13.702 8.799 1.00 92.06 322 PRO A O 1
ATOM 2762 N N . LYS A 1 323 ? -19.014 -14.003 8.675 1.00 93.94 323 LYS A N 1
ATOM 2763 C CA . LYS A 1 323 ? -18.761 -14.135 10.123 1.00 93.94 323 LYS A CA 1
ATOM 2764 C C . LYS A 1 323 ? -18.270 -12.834 10.765 1.00 93.94 323 LYS A C 1
ATOM 2766 O O . LYS A 1 323 ? -18.173 -12.773 11.991 1.00 93.94 323 LYS A O 1
ATOM 2771 N N . LEU A 1 324 ? -17.967 -11.808 9.968 1.00 95.25 324 LEU A N 1
ATOM 2772 C CA . LEU A 1 324 ? -17.506 -10.510 10.453 1.00 95.25 324 LEU A CA 1
ATOM 2773 C C . LEU A 1 324 ? -18.618 -9.795 11.227 1.00 95.25 324 LEU A C 1
ATOM 2775 O O . LEU A 1 324 ? -19.747 -9.645 10.747 1.00 95.25 324 LEU A O 1
ATOM 2779 N N . LYS A 1 325 ? -18.291 -9.259 12.407 1.00 96.44 325 LYS A N 1
ATOM 2780 C CA . LYS A 1 325 ? -19.227 -8.409 13.150 1.00 96.44 325 LYS A CA 1
ATOM 2781 C C . LYS A 1 325 ? -19.183 -6.979 12.607 1.00 96.44 325 LYS A C 1
ATOM 2783 O O . LYS A 1 325 ? -18.393 -6.158 13.060 1.00 96.44 325 LYS A O 1
ATOM 2788 N N . VAL A 1 326 ? -20.058 -6.683 11.647 1.00 97.69 326 VAL A N 1
ATOM 2789 C CA . VAL A 1 326 ? -20.202 -5.341 11.057 1.00 97.69 326 VAL A CA 1
ATOM 2790 C C . VAL A 1 326 ? -21.261 -4.529 11.805 1.00 97.69 326 VAL A C 1
ATOM 2792 O O . VAL A 1 326 ? -22.445 -4.887 11.798 1.00 97.69 326 VAL A O 1
ATOM 2795 N N . ILE A 1 327 ? -20.844 -3.413 12.402 1.00 97.94 327 ILE A N 1
ATOM 2796 C CA . ILE A 1 327 ? -21.702 -2.453 13.100 1.00 97.94 327 ILE A CA 1
ATOM 2797 C C . ILE A 1 327 ? -21.802 -1.188 12.254 1.00 97.94 327 ILE A C 1
ATOM 2799 O O . ILE A 1 327 ? -20.817 -0.480 12.057 1.00 97.94 327 ILE A O 1
ATOM 2803 N N . GLN A 1 328 ? -23.013 -0.885 11.793 1.00 97.12 328 GLN A N 1
ATOM 2804 C CA . GLN A 1 328 ? -23.271 0.375 11.115 1.00 97.12 328 GLN A CA 1
ATOM 2805 C C . GLN A 1 328 ? -23.408 1.498 12.147 1.00 97.12 328 GLN A C 1
ATOM 2807 O O . GLN A 1 328 ? -24.268 1.419 13.030 1.00 97.12 328 GLN A O 1
ATOM 2812 N N . GLY A 1 329 ? -22.606 2.554 12.037 1.00 94.81 329 GLY A N 1
ATOM 2813 C CA . GLY A 1 329 ? -22.718 3.684 12.946 1.00 94.81 329 GLY A CA 1
ATOM 2814 C C . GLY A 1 329 ? -21.647 4.754 12.796 1.00 94.81 329 GLY A C 1
ATOM 2815 O O . GLY A 1 329 ? -20.652 4.602 12.099 1.00 94.81 329 GLY A O 1
ATOM 2816 N N . ASP A 1 330 ? -21.885 5.856 13.495 1.00 93.19 330 ASP A N 1
ATOM 2817 C CA . ASP A 1 330 ? -20.959 6.974 13.621 1.00 93.19 330 ASP A CA 1
ATOM 2818 C C . ASP A 1 330 ? -19.923 6.676 14.711 1.00 93.19 330 ASP A C 1
ATOM 2820 O O . ASP A 1 330 ? -20.281 6.475 15.876 1.00 93.19 330 ASP A O 1
ATOM 2824 N N . ALA A 1 331 ? -18.645 6.655 14.333 1.00 93.25 331 ALA A N 1
ATOM 2825 C CA . ALA A 1 331 ? -17.549 6.344 15.242 1.00 93.25 331 ALA A CA 1
ATOM 2826 C C . ALA A 1 331 ? -17.408 7.352 16.397 1.00 93.25 331 ALA A C 1
ATOM 2828 O O . ALA A 1 331 ? -16.882 6.981 17.438 1.00 93.25 331 ALA A O 1
ATOM 2829 N N . SER A 1 332 ? -17.937 8.578 16.285 1.00 92.81 332 SER A N 1
ATOM 2830 C CA . SER A 1 332 ? -17.986 9.524 17.417 1.00 92.81 332 SER A CA 1
ATOM 2831 C C . SER A 1 332 ? -18.873 9.049 18.579 1.00 92.81 332 SER A C 1
ATOM 2833 O O . SER A 1 332 ? -18.832 9.612 19.668 1.00 92.81 332 SER A O 1
ATOM 2835 N N . LYS A 1 333 ? -19.686 8.007 18.359 1.00 95.25 333 LYS A N 1
ATOM 2836 C CA . LYS A 1 333 ? -20.576 7.383 19.352 1.00 95.25 333 LYS A CA 1
ATOM 2837 C C . LYS A 1 333 ? -20.099 5.973 19.712 1.00 95.25 333 LYS A C 1
ATOM 2839 O O . LYS A 1 333 ? -20.926 5.083 19.933 1.00 95.25 333 LYS A O 1
ATOM 2844 N N . LEU A 1 334 ? -18.783 5.759 19.716 1.00 95.69 334 LEU A N 1
ATOM 2845 C CA . LEU A 1 334 ? -18.148 4.447 19.814 1.00 95.69 334 LEU A CA 1
ATOM 2846 C C . LEU A 1 334 ? -18.611 3.656 21.042 1.00 95.69 334 LEU A C 1
ATOM 2848 O O . LEU A 1 334 ? -19.041 2.512 20.894 1.00 95.69 334 LEU A O 1
ATOM 2852 N N . GLU A 1 335 ? -18.604 4.259 22.231 1.00 93.75 335 GLU A N 1
ATOM 2853 C CA . GLU A 1 335 ? -19.046 3.589 23.460 1.00 93.75 335 GLU A CA 1
ATOM 2854 C C . GLU A 1 335 ? -20.490 3.074 23.329 1.00 93.75 335 GLU A C 1
ATOM 2856 O O . GLU A 1 335 ? -20.774 1.896 23.572 1.00 93.75 335 GLU A O 1
ATOM 2861 N N . LYS A 1 336 ? -21.403 3.926 22.845 1.00 95.50 336 LYS A N 1
ATOM 2862 C CA . LYS A 1 336 ? -22.812 3.567 22.634 1.00 95.50 336 LYS A CA 1
ATOM 2863 C C . LYS A 1 336 ? -22.968 2.441 21.610 1.00 95.50 336 LYS A C 1
ATOM 2865 O O . LYS A 1 336 ? -23.799 1.552 21.804 1.00 95.50 336 LYS A O 1
ATOM 2870 N N . LEU A 1 337 ? -22.189 2.466 20.526 1.00 97.31 337 LEU A N 1
ATOM 2871 C CA . LEU A 1 337 ? -22.206 1.412 19.510 1.00 97.31 337 LEU A CA 1
ATOM 2872 C C . LEU A 1 337 ? -21.775 0.063 20.095 1.00 97.31 337 LEU A C 1
ATOM 2874 O O . LEU A 1 337 ? -22.441 -0.943 19.843 1.00 97.31 337 LEU A O 1
ATOM 2878 N N . LEU A 1 338 ? -20.715 0.036 20.905 1.00 96.25 338 LEU A N 1
ATOM 2879 C CA . LEU A 1 338 ? -20.235 -1.188 21.550 1.00 96.25 338 LEU A CA 1
ATOM 2880 C C . LEU A 1 338 ? -21.259 -1.740 22.555 1.00 96.25 338 LEU A C 1
ATOM 2882 O O . LEU A 1 338 ? -21.580 -2.931 22.503 1.00 96.25 338 LEU A O 1
ATOM 2886 N N . ILE A 1 339 ? -21.836 -0.877 23.401 1.00 95.06 339 ILE A N 1
ATOM 2887 C CA . ILE A 1 339 ? -22.859 -1.256 24.392 1.00 95.06 339 ILE A CA 1
ATOM 2888 C C . ILE A 1 339 ? -24.094 -1.850 23.709 1.00 95.06 339 ILE A C 1
ATOM 2890 O O . ILE A 1 339 ? -24.523 -2.953 24.055 1.00 95.06 339 ILE A O 1
ATOM 2894 N N . ASN A 1 340 ? -24.636 -1.164 22.698 1.00 96.56 340 ASN A N 1
ATOM 2895 C CA . ASN A 1 340 ? -25.836 -1.614 21.986 1.00 96.56 340 ASN A CA 1
ATOM 2896 C C . ASN A 1 340 ? -25.640 -2.973 21.295 1.00 96.56 340 ASN A C 1
ATOM 2898 O O . ASN A 1 340 ? -26.595 -3.729 21.128 1.00 96.56 340 ASN A O 1
ATOM 2902 N N . ASN A 1 341 ? -24.400 -3.300 20.929 1.00 95.88 341 ASN A N 1
ATOM 2903 C CA . ASN A 1 341 ? -24.031 -4.566 20.301 1.00 95.88 341 ASN A CA 1
ATOM 2904 C C . ASN A 1 341 ? -23.475 -5.599 21.298 1.00 95.88 341 ASN A C 1
ATOM 2906 O O . ASN A 1 341 ? -22.929 -6.624 20.881 1.00 95.88 341 ASN A O 1
ATOM 2910 N N . LYS A 1 342 ? -23.636 -5.358 22.610 1.00 95.25 342 LYS A N 1
ATOM 2911 C CA . LYS A 1 342 ? -23.223 -6.252 23.706 1.00 95.25 342 LYS A CA 1
ATOM 2912 C C . LYS A 1 342 ? -21.733 -6.617 23.653 1.00 95.25 342 LYS A C 1
ATOM 2914 O O . LYS A 1 342 ? -21.348 -7.749 23.945 1.00 95.25 342 LYS A O 1
ATOM 2919 N N . ILE A 1 343 ? -20.890 -5.667 23.252 1.00 94.44 343 ILE A N 1
ATOM 2920 C CA . ILE A 1 343 ? -19.435 -5.826 23.230 1.00 94.44 343 ILE A CA 1
ATOM 2921 C C . ILE A 1 343 ? -18.861 -5.165 24.474 1.00 94.44 343 ILE A C 1
ATOM 2923 O O . ILE A 1 343 ? -18.941 -3.953 24.653 1.00 94.44 343 ILE A O 1
ATOM 2927 N N . GLU A 1 344 ? -18.248 -5.968 25.336 1.00 94.12 344 GLU A N 1
ATOM 2928 C CA . GLU A 1 344 ? -17.557 -5.440 26.507 1.00 94.12 344 GLU A CA 1
ATOM 2929 C C . GLU A 1 344 ? -16.211 -4.828 26.099 1.00 94.12 344 GLU A C 1
ATOM 2931 O O . GLU A 1 344 ? -15.375 -5.495 25.489 1.00 94.12 344 GLU A O 1
ATOM 2936 N N . ILE A 1 345 ? -15.959 -3.588 26.518 1.00 92.06 345 ILE A N 1
ATOM 2937 C CA . ILE A 1 345 ? -14.724 -2.847 26.217 1.00 92.06 345 ILE A CA 1
ATOM 2938 C C . ILE A 1 345 ? -13.456 -3.638 26.585 1.00 92.06 345 ILE A C 1
ATOM 2940 O O . ILE A 1 345 ? -12.497 -3.673 25.817 1.00 92.06 345 ILE A O 1
ATOM 2944 N N . LYS A 1 346 ? -13.466 -4.341 27.727 1.00 91.56 346 LYS A N 1
ATOM 2945 C CA . LYS A 1 346 ? -12.328 -5.151 28.204 1.00 91.56 346 LYS A CA 1
ATOM 2946 C C . LYS A 1 346 ? -11.875 -6.230 27.212 1.00 91.56 346 LYS A C 1
ATOM 2948 O O . LYS A 1 346 ? -10.742 -6.694 27.306 1.00 91.56 346 LYS A O 1
ATOM 2953 N N . ASN A 1 347 ? -12.749 -6.640 26.291 1.00 93.25 347 ASN A N 1
ATOM 2954 C CA . ASN A 1 347 ? -12.493 -7.684 25.302 1.00 93.25 347 ASN A CA 1
ATOM 2955 C C . ASN A 1 347 ? -11.833 -7.160 24.020 1.00 93.25 347 ASN A C 1
ATOM 2957 O O . ASN A 1 347 ? -11.376 -7.966 23.211 1.00 93.25 347 ASN A O 1
ATOM 2961 N N . ILE A 1 348 ? -11.748 -5.842 23.835 1.00 93.25 348 ILE A N 1
ATOM 2962 C CA . ILE A 1 348 ? -11.013 -5.240 22.722 1.00 93.25 348 ILE A CA 1
ATOM 2963 C C . ILE A 1 348 ? -9.527 -5.287 23.061 1.00 93.25 348 ILE A C 1
ATOM 2965 O O . ILE A 1 348 ? -9.112 -4.759 24.090 1.00 93.25 348 ILE A O 1
ATOM 2969 N N . ILE A 1 349 ? -8.722 -5.932 22.220 1.00 91.50 349 ILE A N 1
ATOM 2970 C CA . ILE A 1 349 ? -7.291 -6.166 22.481 1.00 91.50 349 ILE A CA 1
ATOM 2971 C C . ILE A 1 349 ? -6.355 -5.468 21.487 1.00 91.50 349 ILE A C 1
ATOM 2973 O O . ILE A 1 349 ? -5.139 -5.518 21.677 1.00 91.50 349 ILE A O 1
ATOM 2977 N N . GLY A 1 350 ? -6.914 -4.815 20.467 1.00 92.12 350 GLY A N 1
ATOM 2978 C CA . GLY A 1 350 ? -6.216 -4.033 19.448 1.00 92.12 350 GLY A CA 1
ATOM 2979 C C . GLY A 1 350 ? -7.208 -3.168 18.670 1.00 92.12 350 GLY A C 1
ATOM 2980 O O . GLY A 1 350 ? -8.379 -3.541 18.545 1.00 92.12 350 GLY A O 1
ATOM 2981 N N . ILE A 1 351 ? -6.751 -2.014 18.182 1.00 93.81 351 ILE A N 1
ATOM 2982 C CA . ILE A 1 351 ? -7.577 -1.052 17.441 1.00 93.81 351 ILE A CA 1
ATOM 2983 C C . ILE A 1 351 ? -6.846 -0.646 16.156 1.00 93.81 351 ILE A C 1
ATOM 2985 O O . ILE A 1 351 ? -5.661 -0.316 16.191 1.00 93.81 351 ILE A O 1
ATOM 2989 N N . VAL A 1 352 ? -7.560 -0.628 15.033 1.00 92.88 352 VAL A N 1
ATOM 2990 C CA . VAL A 1 352 ? -7.122 0.002 13.783 1.00 92.88 352 VAL A CA 1
ATOM 2991 C C . VAL A 1 352 ? -8.123 1.084 13.408 1.00 92.88 352 VAL A C 1
ATOM 2993 O O . VAL A 1 352 ? -9.325 0.843 13.444 1.00 92.88 352 VAL A O 1
ATOM 2996 N N . SER A 1 353 ? -7.643 2.266 13.035 1.00 90.25 353 SER A N 1
ATOM 2997 C CA . SER A 1 353 ? -8.474 3.345 12.507 1.00 90.25 353 SER A CA 1
ATOM 2998 C C . SER A 1 353 ? -7.973 3.818 11.154 1.00 90.25 353 SER A C 1
ATOM 3000 O O . SER A 1 353 ? -6.792 4.121 10.956 1.00 90.25 353 SER A O 1
ATOM 3002 N N . THR A 1 354 ? -8.925 3.919 10.241 1.00 84.81 354 THR A N 1
ATOM 3003 C CA . THR A 1 354 ? -8.808 4.524 8.914 1.00 84.81 354 THR A CA 1
ATOM 3004 C C . THR A 1 354 ? -9.681 5.758 8.772 1.00 84.81 354 THR A C 1
ATOM 3006 O O . THR A 1 354 ? -9.858 6.290 7.676 1.00 84.81 354 THR A O 1
ATOM 3009 N N . LEU A 1 355 ? -10.225 6.232 9.895 1.00 87.12 355 LEU A N 1
ATOM 3010 C CA . LEU A 1 355 ? -11.128 7.360 9.913 1.00 87.12 355 LEU A CA 1
ATOM 3011 C C . LEU A 1 355 ? -10.427 8.633 9.424 1.00 87.12 355 LEU A C 1
ATOM 3013 O O . LEU A 1 355 ? -9.353 8.998 9.911 1.00 87.12 355 LEU A O 1
ATOM 3017 N N . PRO A 1 356 ? -11.066 9.383 8.522 1.00 80.69 356 PRO A N 1
ATOM 3018 C CA . PRO A 1 356 ? -10.537 10.647 8.048 1.00 80.69 356 PRO A CA 1
ATOM 3019 C C . PRO A 1 356 ? -10.819 11.757 9.060 1.00 80.69 356 PRO A C 1
ATOM 3021 O O . PRO A 1 356 ? -11.753 12.535 8.911 1.00 80.69 356 PRO A O 1
ATOM 3024 N N . LEU A 1 357 ? -9.999 11.863 10.105 1.00 82.38 357 LEU A N 1
ATOM 3025 C CA . LEU A 1 357 ? -10.244 12.764 11.242 1.00 82.38 357 LEU A CA 1
ATOM 3026 C C . LEU A 1 357 ? -10.534 14.226 10.856 1.00 82.38 357 LEU A C 1
ATOM 3028 O O . LEU A 1 357 ? -11.272 14.931 11.546 1.00 82.38 357 LEU A O 1
ATOM 3032 N N . SER A 1 358 ? -10.012 14.686 9.716 1.00 75.44 358 SER A N 1
ATOM 3033 C CA . SER A 1 358 ? -10.250 16.026 9.175 1.00 75.44 358 SER A CA 1
ATOM 3034 C C . SER A 1 358 ? -11.734 16.368 8.966 1.00 75.44 358 SER A C 1
ATOM 3036 O O . SER A 1 358 ? -12.048 17.561 9.002 1.00 75.44 358 SER A O 1
ATOM 3038 N N . ILE A 1 359 ? -12.637 15.381 8.868 1.00 79.06 359 ILE A N 1
ATOM 3039 C CA . ILE A 1 359 ? -14.088 15.605 8.729 1.00 79.06 359 ILE A CA 1
ATOM 3040 C C . ILE A 1 359 ? -14.841 15.773 10.051 1.00 79.06 359 ILE A C 1
ATOM 3042 O O . ILE A 1 359 ? -15.934 16.328 10.042 1.00 79.06 359 ILE A O 1
ATOM 3046 N N . PHE A 1 360 ? -14.291 15.301 11.174 1.00 83.06 360 PHE A N 1
ATOM 3047 C CA . PHE A 1 360 ? -14.997 15.335 12.460 1.00 83.06 360 PHE A CA 1
ATOM 3048 C C . PHE A 1 360 ? -15.138 16.770 12.968 1.00 83.06 360 PHE A C 1
ATOM 3050 O O . PHE A 1 360 ? -14.193 17.554 12.894 1.00 83.06 360 PHE A O 1
ATOM 3057 N N . GLU A 1 361 ? -16.279 17.147 13.529 1.00 87.56 361 GLU A N 1
ATOM 3058 C CA . GLU A 1 361 ? -16.317 18.376 14.321 1.00 87.56 361 GLU A CA 1
ATOM 3059 C C . GLU A 1 361 ? -15.466 18.194 15.582 1.00 87.56 361 GLU A C 1
ATOM 3061 O O . GLU A 1 361 ? -15.279 17.073 16.055 1.00 87.56 361 GLU A O 1
ATOM 3066 N N . LYS A 1 362 ? -14.940 19.288 16.147 1.00 86.62 362 LYS A N 1
ATOM 3067 C CA . LYS A 1 362 ? -14.059 19.209 17.324 1.00 86.62 362 LYS A CA 1
ATOM 3068 C C . LYS A 1 362 ? -14.705 18.425 18.471 1.00 86.62 362 LYS A C 1
ATOM 3070 O O . LYS A 1 362 ? -14.074 17.554 19.047 1.00 86.62 362 LYS A O 1
ATOM 3075 N N . LYS A 1 363 ? -15.994 18.665 18.724 1.00 90.44 363 LYS A N 1
ATOM 3076 C CA . LYS A 1 363 ? -16.769 17.952 19.746 1.00 90.44 363 LYS A CA 1
ATOM 3077 C C . LYS A 1 363 ? -16.824 16.439 19.502 1.00 90.44 363 LYS A C 1
ATOM 3079 O O . LYS A 1 363 ? -16.686 15.669 20.447 1.00 90.44 363 LYS A O 1
ATOM 3084 N N . ASP A 1 364 ? -17.035 16.027 18.255 1.00 91.00 364 ASP A N 1
ATOM 3085 C CA . ASP A 1 364 ? -17.145 14.615 17.882 1.00 91.00 364 ASP A CA 1
ATOM 3086 C C . ASP A 1 364 ? -15.780 13.919 17.935 1.00 91.00 364 ASP A C 1
ATOM 3088 O O . ASP A 1 364 ? -15.689 12.765 18.353 1.00 91.00 364 ASP A O 1
ATOM 3092 N N . PHE A 1 365 ? -14.714 14.633 17.560 1.00 89.81 365 PHE A N 1
ATOM 3093 C CA . PHE A 1 365 ? -13.339 14.166 17.710 1.00 89.81 365 PHE A CA 1
ATOM 3094 C C . PHE A 1 365 ? -12.954 14.002 19.188 1.00 89.81 365 PHE A C 1
ATOM 3096 O O . PHE A 1 365 ? -12.482 12.935 19.571 1.00 89.81 365 PHE A O 1
ATOM 3103 N N . ASP A 1 366 ? -13.238 15.002 20.030 1.00 89.50 366 ASP A N 1
ATOM 3104 C CA . ASP A 1 366 ? -12.973 14.952 21.474 1.00 89.50 366 ASP A CA 1
ATOM 3105 C C . ASP A 1 366 ? -13.734 13.795 22.147 1.00 89.50 366 ASP A C 1
ATOM 3107 O O . ASP A 1 366 ? -13.240 13.181 23.095 1.00 89.50 366 ASP A O 1
ATOM 3111 N N . GLN A 1 367 ? -14.951 13.489 21.679 1.00 92.62 367 GLN A N 1
ATOM 3112 C CA . GLN A 1 367 ? -15.718 12.344 22.170 1.00 92.62 367 GLN A CA 1
ATOM 3113 C C . GLN A 1 367 ? -15.095 11.014 21.730 1.00 92.62 367 GLN A C 1
ATOM 3115 O O . GLN A 1 367 ? -14.890 10.139 22.569 1.00 92.62 367 GLN A O 1
ATOM 3120 N N . LEU A 1 368 ? -14.748 10.873 20.445 1.00 92.56 368 LEU A N 1
ATOM 3121 C CA . LEU A 1 368 ? -14.051 9.692 19.930 1.00 92.56 368 LEU A CA 1
ATOM 3122 C C . LEU A 1 368 ? -12.749 9.432 20.704 1.00 92.56 368 LEU A C 1
ATOM 3124 O O . LEU A 1 368 ? -12.465 8.293 21.070 1.00 92.56 368 LEU A O 1
ATOM 3128 N N . GLU A 1 369 ? -11.971 10.480 20.979 1.00 90.19 369 GLU A N 1
ATOM 3129 C CA . GLU A 1 369 ? -10.709 10.371 21.711 1.00 90.19 369 GLU A CA 1
ATOM 3130 C C . GLU A 1 369 ? -10.921 9.871 23.150 1.00 90.19 369 GLU A C 1
ATOM 3132 O O . GLU A 1 369 ? -10.216 8.964 23.601 1.00 90.19 369 GLU A O 1
ATOM 3137 N N . LYS A 1 370 ? -11.937 10.387 23.857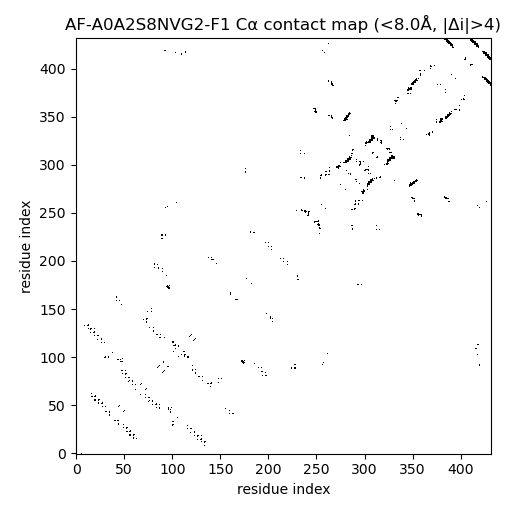 1.00 91.06 370 LYS A N 1
ATOM 3138 C CA . LYS A 1 370 ? -12.307 9.902 25.200 1.00 91.06 370 LYS A CA 1
ATOM 3139 C C . LYS A 1 370 ? -12.694 8.424 25.192 1.00 91.06 370 LYS A C 1
ATOM 3141 O O . LYS A 1 370 ? -12.213 7.670 26.043 1.00 91.06 370 LYS A O 1
ATOM 3146 N N . ASP A 1 371 ? -13.505 8.005 24.224 1.00 93.44 371 ASP A N 1
ATOM 3147 C CA . ASP A 1 371 ? -13.929 6.611 24.083 1.00 93.44 371 ASP A CA 1
ATOM 3148 C C . ASP A 1 371 ? -12.717 5.695 23.815 1.00 93.44 371 ASP A C 1
ATOM 3150 O O . ASP A 1 371 ? -12.576 4.639 24.437 1.00 93.44 371 ASP A O 1
ATOM 3154 N N . LEU A 1 372 ? -11.788 6.115 22.944 1.00 92.44 372 LEU A N 1
ATOM 3155 C CA . LEU A 1 372 ? -10.546 5.385 22.659 1.00 92.44 372 LEU A CA 1
ATOM 3156 C C . LEU A 1 372 ? -9.660 5.238 23.904 1.00 92.44 372 LEU A C 1
ATOM 3158 O O . LEU A 1 372 ? -9.183 4.135 24.184 1.00 92.44 372 LEU A O 1
ATOM 3162 N N . ILE A 1 373 ? -9.483 6.312 24.683 1.00 90.12 373 ILE A N 1
ATOM 3163 C CA . ILE A 1 373 ? -8.752 6.288 25.961 1.00 90.12 373 ILE A CA 1
ATOM 3164 C C . ILE A 1 373 ? -9.384 5.272 26.917 1.00 90.12 373 ILE A C 1
ATOM 3166 O O . ILE A 1 373 ? -8.683 4.445 27.510 1.00 90.12 373 ILE A O 1
ATOM 3170 N N . GLN A 1 374 ? -10.713 5.289 27.051 1.00 90.81 374 GLN A N 1
ATOM 3171 C CA . GLN A 1 374 ? -11.440 4.354 27.908 1.00 90.81 374 GLN A CA 1
ATOM 3172 C C . GLN A 1 374 ? -11.245 2.904 27.453 1.00 90.81 374 GLN A C 1
ATOM 3174 O O . GLN A 1 374 ? -11.037 2.022 28.294 1.00 90.81 374 GLN A O 1
ATOM 3179 N N . ILE A 1 375 ? -11.246 2.649 26.142 1.00 91.25 375 ILE A N 1
ATOM 3180 C CA . ILE A 1 375 ? -10.990 1.316 25.590 1.00 91.25 375 ILE A CA 1
ATOM 3181 C C . ILE A 1 375 ? -9.568 0.853 25.887 1.00 91.25 375 ILE A C 1
ATOM 3183 O O . ILE A 1 375 ? -9.373 -0.242 26.420 1.00 91.25 375 ILE A O 1
ATOM 3187 N N . ILE A 1 376 ? -8.575 1.696 25.613 1.00 89.00 376 ILE A N 1
ATOM 3188 C CA . ILE A 1 376 ? -7.164 1.382 25.849 1.00 89.00 376 ILE A CA 1
ATOM 3189 C C . ILE A 1 376 ? -6.918 1.107 27.341 1.00 89.00 376 ILE A C 1
ATOM 3191 O O . ILE A 1 376 ? -6.328 0.086 27.715 1.00 89.00 376 ILE A O 1
ATOM 3195 N N . LYS A 1 377 ? -7.441 1.954 28.233 1.00 87.38 377 LYS A N 1
ATOM 3196 C CA . LYS A 1 377 ? -7.309 1.792 29.689 1.00 87.38 377 LYS A CA 1
ATOM 3197 C C . LYS A 1 377 ? -7.976 0.535 30.231 1.00 87.38 377 LYS A C 1
ATOM 3199 O O . LYS A 1 377 ? -7.367 -0.136 31.067 1.00 87.38 377 LYS A O 1
ATOM 3204 N N . ASN A 1 378 ? -9.167 0.200 29.748 1.00 89.56 378 ASN A N 1
ATOM 3205 C CA . ASN A 1 378 ? -9.965 -0.891 30.305 1.00 89.56 378 ASN A CA 1
ATOM 3206 C C . ASN A 1 378 ? -9.778 -2.228 29.577 1.00 89.56 378 ASN A C 1
ATOM 3208 O O . ASN A 1 378 ? -10.278 -3.250 30.049 1.00 89.56 378 ASN A O 1
ATOM 3212 N N . SER A 1 379 ? -9.039 -2.250 28.464 1.00 86.38 379 SER A N 1
ATOM 3213 C CA . SER A 1 379 ? -8.643 -3.485 27.789 1.00 86.38 379 SER A CA 1
ATOM 3214 C C . SER A 1 379 ? -7.910 -4.430 28.742 1.00 86.38 379 SER A C 1
ATOM 3216 O O . SER A 1 379 ? -6.992 -4.028 29.469 1.00 86.38 379 SER A O 1
ATOM 3218 N N . LYS A 1 380 ? -8.269 -5.719 28.688 1.00 84.75 380 LYS A N 1
ATOM 3219 C CA . LYS A 1 380 ? -7.539 -6.777 29.399 1.00 84.75 380 LYS A CA 1
ATOM 3220 C C . LYS A 1 380 ? -6.153 -7.036 28.807 1.00 84.75 380 LYS A C 1
ATOM 3222 O O . LYS A 1 380 ? -5.284 -7.561 29.503 1.00 84.75 380 LYS A O 1
ATOM 3227 N N . ASN A 1 381 ? -5.925 -6.659 27.546 1.00 81.44 381 ASN A N 1
ATOM 3228 C CA . ASN A 1 381 ? -4.593 -6.696 26.963 1.00 81.44 381 ASN A CA 1
ATOM 3229 C C . ASN A 1 381 ? -3.795 -5.492 27.473 1.00 81.44 381 ASN A C 1
ATOM 3231 O O . ASN A 1 381 ? -4.047 -4.347 27.102 1.00 81.44 381 ASN A O 1
ATOM 3235 N N . LYS A 1 382 ? -2.799 -5.762 28.320 1.00 76.12 382 LYS A N 1
ATOM 3236 C CA . LYS A 1 382 ? -1.903 -4.723 28.844 1.00 76.12 382 LYS A CA 1
ATOM 3237 C C . LYS A 1 382 ? -1.054 -4.067 27.751 1.00 76.12 382 LYS A C 1
ATOM 3239 O O . LYS A 1 382 ? -0.627 -2.946 27.956 1.00 76.12 382 LYS A O 1
ATOM 3244 N N . ASN A 1 383 ? -0.877 -4.738 26.610 1.00 79.50 383 ASN A N 1
ATOM 3245 C CA . ASN A 1 383 ? -0.107 -4.271 25.457 1.00 79.50 383 ASN A CA 1
ATOM 3246 C C . ASN A 1 383 ? -1.027 -3.983 24.259 1.00 79.50 383 ASN A C 1
ATOM 3248 O O . ASN A 1 383 ? -0.756 -4.448 23.148 1.00 79.50 383 ASN A O 1
ATOM 3252 N N . ILE A 1 384 ? -2.162 -3.322 24.487 1.00 82.62 384 ILE A N 1
ATOM 3253 C CA . ILE A 1 384 ? -3.040 -2.908 23.392 1.00 82.62 384 ILE A CA 1
ATOM 3254 C C . ILE A 1 384 ? -2.304 -1.913 22.487 1.00 82.62 384 ILE A C 1
ATOM 3256 O O . ILE A 1 384 ? -1.617 -1.012 22.971 1.00 82.62 384 ILE A O 1
ATOM 3260 N N . ILE A 1 385 ? -2.440 -2.115 21.177 1.00 85.25 385 ILE A N 1
ATOM 3261 C CA . ILE A 1 385 ? -1.895 -1.232 20.151 1.00 85.25 385 ILE A CA 1
ATOM 3262 C C . ILE A 1 385 ? -3.067 -0.605 19.405 1.00 85.25 385 ILE A C 1
ATOM 3264 O O . ILE A 1 385 ? -3.965 -1.316 18.941 1.00 85.25 385 ILE A O 1
ATOM 3268 N N . PHE A 1 386 ? -3.046 0.718 19.298 1.00 87.38 386 PHE A N 1
ATOM 3269 C CA . PHE A 1 386 ? -3.931 1.478 18.432 1.00 87.38 386 PHE A CA 1
ATOM 3270 C C . PHE A 1 386 ? -3.126 2.037 17.260 1.00 87.38 386 PHE A C 1
ATOM 3272 O O . PHE A 1 386 ? -2.233 2.860 17.457 1.00 87.38 386 PHE A O 1
ATOM 3279 N N . ASN A 1 387 ? -3.430 1.563 16.052 1.00 83.25 387 ASN A N 1
ATOM 3280 C CA . ASN A 1 387 ? -2.851 2.072 14.817 1.00 83.25 387 ASN A CA 1
ATOM 3281 C C . ASN A 1 387 ? -3.845 2.989 14.108 1.00 83.25 387 ASN A C 1
ATOM 3283 O O . ASN A 1 387 ? -4.970 2.592 13.820 1.00 83.25 387 ASN A O 1
ATOM 3287 N N . GLU A 1 388 ? -3.398 4.183 13.754 1.00 82.00 388 GLU A N 1
ATOM 3288 C CA . GLU A 1 388 ? -4.146 5.132 12.938 1.00 82.00 388 GLU A CA 1
ATOM 3289 C C . GLU A 1 388 ? -3.273 5.611 11.789 1.00 82.00 388 GLU A C 1
ATOM 3291 O O . GLU A 1 388 ? -2.078 5.826 11.979 1.00 82.00 388 GLU A O 1
ATOM 3296 N N . TYR A 1 389 ? -3.849 5.823 10.608 1.00 80.94 389 TYR A N 1
ATOM 3297 C CA . TYR A 1 389 ? -3.118 6.423 9.498 1.00 80.94 389 TYR A CA 1
ATOM 3298 C C . TYR A 1 389 ? -3.686 7.788 9.093 1.00 80.94 389 TYR A C 1
ATOM 3300 O O . TYR A 1 389 ? -4.879 8.050 9.208 1.00 80.94 389 TYR A O 1
ATOM 3308 N N . ARG A 1 390 ? -2.812 8.674 8.607 1.00 76.31 390 ARG A N 1
ATOM 3309 C CA . ARG A 1 390 ? -3.143 10.036 8.175 1.00 76.31 390 ARG A CA 1
ATOM 3310 C C . ARG A 1 390 ? -2.375 10.400 6.914 1.00 76.31 390 ARG A C 1
ATOM 3312 O O . ARG A 1 390 ? -1.204 10.059 6.779 1.00 76.31 390 ARG A O 1
ATOM 3319 N N . PHE A 1 391 ? -2.990 11.140 6.003 1.00 73.00 391 PHE A N 1
ATOM 3320 C CA . PHE A 1 391 ? -2.294 11.706 4.843 1.00 73.00 391 PHE A CA 1
ATOM 3321 C C . PHE A 1 391 ? -1.653 13.040 5.208 1.00 73.00 391 PHE A C 1
ATOM 3323 O O . PHE A 1 391 ? -2.337 13.916 5.733 1.00 73.00 391 PHE A O 1
ATOM 3330 N N . LEU A 1 392 ? -0.372 13.221 4.871 1.00 69.19 392 LEU A N 1
ATOM 3331 C CA . LEU A 1 392 ? 0.384 14.428 5.218 1.00 69.19 392 LEU A CA 1
ATOM 3332 C C . LEU A 1 392 ? -0.294 15.734 4.746 1.00 69.19 392 LEU A C 1
ATOM 3334 O O . LEU A 1 392 ? -0.390 16.650 5.554 1.00 69.19 392 LEU A O 1
ATOM 3338 N N . PRO A 1 393 ? -0.831 15.840 3.509 1.00 64.81 393 PRO A N 1
ATOM 3339 C CA . PRO A 1 393 ? -1.491 17.066 3.045 1.00 64.81 393 PRO A CA 1
ATOM 3340 C C . PRO A 1 393 ? -2.817 17.375 3.752 1.00 64.81 393 PRO A C 1
ATOM 3342 O O . PRO A 1 393 ? -3.332 18.479 3.618 1.00 64.81 393 PRO A O 1
ATOM 3345 N N . PHE A 1 394 ? -3.390 16.399 4.463 1.00 66.12 394 PHE A N 1
ATOM 3346 C CA . PHE A 1 394 ? -4.661 16.534 5.175 1.00 66.12 394 PHE A CA 1
ATOM 3347 C C . PHE A 1 394 ? -4.481 16.572 6.699 1.00 66.12 394 PHE A C 1
ATOM 3349 O O . PHE A 1 394 ? -5.475 16.536 7.428 1.00 66.12 394 PHE A O 1
ATOM 3356 N N . LEU A 1 395 ? -3.238 16.652 7.189 1.00 65.88 395 LEU A N 1
ATOM 3357 C CA . LEU A 1 395 ? -2.962 16.885 8.602 1.00 65.88 395 L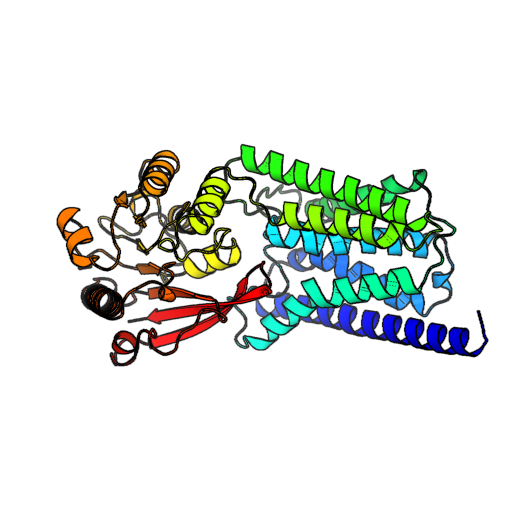EU A CA 1
ATOM 3358 C C . LEU A 1 395 ? -3.408 18.298 8.974 1.00 65.88 395 LEU A C 1
ATOM 3360 O O . LEU A 1 395 ? -2.937 19.278 8.402 1.00 65.88 395 LEU A O 1
ATOM 3364 N N . LYS A 1 396 ? -4.309 18.388 9.951 1.00 65.81 396 LYS A N 1
ATOM 3365 C CA . LYS A 1 396 ? -4.589 19.633 10.658 1.00 65.81 396 LYS A CA 1
ATOM 3366 C C . LYS A 1 396 ? -4.090 19.496 12.094 1.00 65.81 396 LYS A C 1
ATOM 3368 O O . LYS A 1 396 ? -4.372 18.486 12.740 1.00 65.81 396 LYS A O 1
ATOM 3373 N N . GLU A 1 397 ? -3.342 20.492 12.560 1.00 59.91 397 GLU A N 1
ATOM 3374 C CA . GLU A 1 397 ? -2.708 20.513 13.890 1.00 59.91 397 GLU A CA 1
ATOM 3375 C C . GLU A 1 397 ? -3.735 20.460 15.035 1.00 59.91 397 GLU A C 1
ATOM 3377 O O . GLU A 1 397 ? -3.459 19.930 16.105 1.00 59.91 397 GLU A O 1
ATOM 3382 N N . ASP A 1 398 ? -4.959 20.939 14.802 1.00 62.72 398 ASP A N 1
ATOM 3383 C CA . ASP A 1 398 ? -6.053 20.966 15.779 1.00 62.72 398 ASP A CA 1
ATOM 3384 C C . ASP A 1 398 ? -6.731 19.604 16.013 1.00 62.72 398 ASP A C 1
ATOM 3386 O O . ASP A 1 398 ? -7.623 19.505 16.856 1.00 62.72 398 ASP A O 1
ATOM 3390 N N . LYS A 1 399 ? -6.319 18.559 15.283 1.00 66.44 399 LYS A N 1
ATOM 3391 C CA . LYS A 1 399 ? -6.874 17.195 15.365 1.00 66.44 399 LYS A CA 1
ATOM 3392 C C . LYS A 1 399 ? -5.806 16.135 15.595 1.00 66.44 399 LYS A C 1
ATOM 3394 O O . LYS A 1 399 ? -5.871 15.009 15.087 1.00 66.44 399 LYS A O 1
ATOM 3399 N N . GLU A 1 400 ? -4.764 16.492 16.327 1.00 71.38 400 GLU A N 1
ATOM 3400 C CA . GLU A 1 400 ? -3.872 15.510 16.929 1.00 71.38 400 GLU A CA 1
ATOM 3401 C C . GLU A 1 400 ? -4.538 14.875 18.149 1.00 71.38 400 GLU A C 1
ATOM 3403 O O . GLU A 1 400 ? -5.306 15.526 18.853 1.00 71.38 400 GLU A O 1
ATOM 3408 N N . HIS A 1 401 ? -4.250 13.592 18.381 1.00 75.19 401 HIS A N 1
ATOM 3409 C CA . HIS A 1 401 ? -4.702 12.841 19.558 1.00 75.19 401 HIS A CA 1
ATOM 3410 C C . HIS A 1 401 ? -3.979 13.334 20.824 1.00 75.19 401 HIS A C 1
ATOM 3412 O O . HIS A 1 401 ? -3.143 12.642 21.408 1.00 75.19 401 HIS A O 1
ATOM 3418 N N . SER A 1 402 ? -4.224 14.594 21.178 1.00 72.69 402 SER A N 1
ATOM 3419 C CA . SER A 1 402 ? -3.520 15.325 22.227 1.00 72.69 402 SER A CA 1
ATOM 3420 C C . SER A 1 402 ? -3.814 14.774 23.623 1.00 72.69 402 SER A C 1
ATOM 3422 O O . SER A 1 402 ? -2.898 14.705 24.442 1.00 72.69 402 SER A O 1
ATOM 3424 N N . LEU A 1 403 ? -5.038 14.303 23.888 1.00 74.75 403 LEU A N 1
ATOM 3425 C CA . LEU A 1 403 ? -5.403 13.687 25.165 1.00 74.75 403 LEU A CA 1
ATOM 3426 C C . LEU A 1 403 ? -4.774 12.295 25.298 1.00 74.75 403 LEU A C 1
ATOM 3428 O O . LEU A 1 403 ? -4.244 11.969 26.360 1.00 74.75 403 LEU A O 1
ATOM 3432 N N . LEU A 1 404 ? -4.762 11.495 24.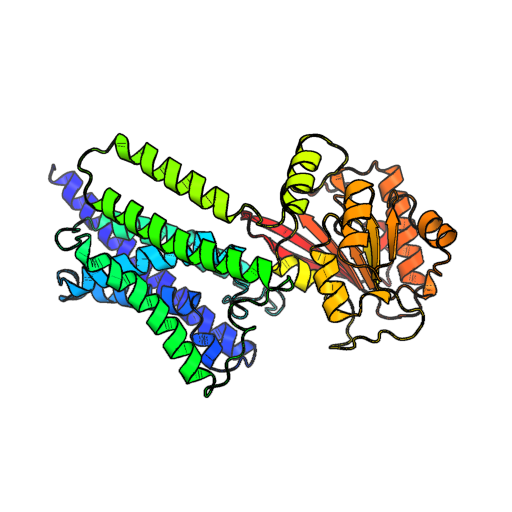223 1.00 75.69 404 LEU A N 1
ATOM 3433 C CA . LEU A 1 404 ? -4.074 10.194 24.211 1.00 75.69 404 LEU A CA 1
ATOM 3434 C C . LEU A 1 404 ? -2.561 10.353 24.406 1.00 75.69 404 LEU A C 1
ATOM 3436 O O . LEU A 1 404 ? -1.950 9.527 25.074 1.00 75.69 404 LEU A O 1
ATOM 3440 N N . GLN A 1 405 ? -1.951 11.403 23.847 1.00 71.94 405 GLN A N 1
ATOM 3441 C CA . GLN A 1 405 ? -0.518 11.679 24.013 1.00 71.94 405 GLN A CA 1
ATOM 3442 C C . GLN A 1 405 ? -0.159 12.200 25.412 1.00 71.94 405 GLN A C 1
ATOM 3444 O O . GLN A 1 405 ? 0.908 11.871 25.930 1.00 71.94 405 GLN A O 1
ATOM 3449 N N . GLN A 1 406 ? -1.023 13.014 26.028 1.00 74.88 406 GLN A N 1
ATOM 3450 C CA . GLN A 1 406 ? -0.828 13.519 27.395 1.00 74.88 406 GLN A CA 1
ATOM 3451 C C . GLN A 1 406 ? -0.955 12.417 28.452 1.00 74.88 406 GLN A C 1
ATOM 3453 O O . GLN A 1 406 ? -0.452 12.548 29.571 1.00 74.88 406 GLN A O 1
ATOM 3458 N N . GLU A 1 407 ? -1.617 11.316 28.113 1.00 75.00 407 GLU A N 1
ATOM 3459 C CA . GLU A 1 407 ? -1.760 10.183 29.002 1.00 75.00 407 GLU A CA 1
ATOM 3460 C C . GLU A 1 407 ? -0.420 9.454 29.175 1.00 75.00 407 GLU A C 1
ATOM 3462 O O . GLU A 1 407 ? -0.019 8.645 28.347 1.00 75.00 407 GLU A O 1
ATOM 3467 N N . SER A 1 408 ? 0.266 9.705 30.297 1.00 60.56 408 SER A N 1
ATOM 3468 C CA . SER A 1 408 ? 1.659 9.289 30.569 1.00 60.56 408 SER A CA 1
ATOM 3469 C C . SER A 1 408 ? 1.976 7.791 30.434 1.00 60.56 408 SER A C 1
ATOM 3471 O O . SER A 1 408 ? 3.147 7.408 30.431 1.00 60.56 408 SER A O 1
ATOM 3473 N N . LYS A 1 409 ? 0.956 6.933 30.327 1.00 73.62 409 LYS A N 1
ATOM 3474 C CA . LYS A 1 409 ? 1.105 5.491 30.088 1.00 73.62 409 LYS A CA 1
ATOM 3475 C C . LYS A 1 409 ? 1.090 5.120 28.602 1.00 73.62 409 LYS A C 1
ATOM 3477 O O . LYS A 1 409 ? 1.589 4.056 28.267 1.00 73.62 409 LYS A O 1
ATOM 3482 N N . ILE A 1 410 ? 0.564 5.972 27.723 1.00 76.88 410 ILE A N 1
ATOM 3483 C CA . ILE A 1 410 ? 0.431 5.697 26.292 1.00 76.88 410 ILE A CA 1
ATOM 3484 C C . ILE A 1 410 ? 1.638 6.267 25.545 1.00 76.88 410 ILE A C 1
ATOM 3486 O O . ILE A 1 410 ? 1.855 7.474 25.463 1.00 76.88 410 ILE A O 1
ATOM 3490 N N . LYS A 1 411 ? 2.446 5.385 24.960 1.00 80.56 411 LYS A N 1
ATOM 3491 C CA . LYS A 1 411 ? 3.583 5.767 24.117 1.00 80.56 411 LYS A CA 1
ATOM 3492 C C . LYS A 1 411 ? 3.124 5.948 22.681 1.00 80.56 411 LYS A C 1
ATOM 3494 O O . LYS A 1 411 ? 2.501 5.053 22.120 1.00 80.56 411 LYS A O 1
ATOM 3499 N N . THR A 1 412 ? 3.521 7.056 22.062 1.00 80.81 412 THR A N 1
ATOM 3500 C CA . THR A 1 412 ? 3.250 7.321 20.644 1.00 80.81 412 THR A CA 1
ATOM 3501 C C . THR A 1 412 ? 4.492 7.052 19.804 1.00 80.81 412 THR A C 1
ATOM 3503 O O . THR A 1 412 ? 5.564 7.609 20.050 1.00 80.81 412 THR A O 1
ATOM 3506 N N . LYS A 1 413 ? 4.353 6.211 18.779 1.00 79.69 413 LYS A N 1
ATOM 3507 C CA . LYS A 1 413 ? 5.359 5.991 17.738 1.00 79.69 413 LYS A CA 1
ATOM 3508 C C . LYS A 1 413 ? 4.784 6.451 16.407 1.00 79.69 413 LYS A C 1
ATOM 3510 O O . LYS A 1 413 ? 3.768 5.940 15.956 1.00 79.69 413 LYS A O 1
ATOM 3515 N N . ILE A 1 414 ? 5.454 7.398 15.762 1.00 71.94 414 ILE A N 1
ATOM 3516 C CA . ILE A 1 414 ? 5.067 7.877 14.430 1.00 71.94 414 ILE A CA 1
ATOM 3517 C C . ILE A 1 414 ? 5.907 7.147 13.395 1.00 71.94 414 ILE A C 1
ATOM 3519 O O . ILE A 1 414 ? 7.130 7.091 13.525 1.00 71.94 414 ILE A O 1
ATOM 3523 N N . LYS A 1 415 ? 5.292 6.632 12.337 1.00 69.06 415 LYS A N 1
ATOM 3524 C CA . LYS A 1 415 ? 5.967 5.986 11.214 1.00 69.06 415 LYS A CA 1
ATOM 3525 C C . LYS A 1 415 ? 5.484 6.594 9.901 1.00 69.06 415 LYS A C 1
ATOM 3527 O O . LYS A 1 415 ? 4.309 6.524 9.582 1.00 69.06 415 LYS A O 1
ATOM 3532 N N . CYS A 1 416 ? 6.390 7.161 9.113 1.00 63.66 416 CYS A N 1
ATOM 3533 C CA . CYS A 1 416 ? 6.054 7.612 7.764 1.00 63.66 416 CYS A CA 1
ATOM 3534 C C . CYS A 1 416 ? 6.013 6.405 6.818 1.00 63.66 416 CYS A C 1
ATOM 3536 O O . CYS A 1 416 ? 6.926 5.583 6.844 1.00 63.66 416 CYS A O 1
ATOM 3538 N N . CYS A 1 417 ? 4.963 6.302 6.012 1.00 59.47 417 CYS A N 1
ATOM 3539 C CA . CYS A 1 417 ? 4.782 5.325 4.947 1.00 59.47 417 CYS A CA 1
ATOM 3540 C C . CYS A 1 417 ? 4.421 6.072 3.657 1.00 59.47 417 CYS A C 1
ATOM 3542 O O . CYS A 1 417 ? 3.638 7.018 3.675 1.00 59.47 417 CYS A O 1
ATOM 3544 N N . LEU A 1 418 ? 4.952 5.655 2.514 1.00 52.91 418 LEU A N 1
ATOM 3545 C CA . LEU A 1 418 ? 4.516 6.181 1.220 1.00 52.91 418 LEU A CA 1
ATOM 3546 C C . LEU A 1 418 ? 3.412 5.297 0.661 1.00 52.91 418 LEU A C 1
ATOM 3548 O O . LEU A 1 418 ? 3.619 4.099 0.480 1.00 52.91 418 LEU A O 1
ATOM 3552 N N . ASN A 1 419 ? 2.260 5.896 0.364 1.00 53.03 419 ASN A N 1
ATOM 3553 C CA . ASN A 1 419 ? 1.233 5.217 -0.409 1.00 53.03 419 ASN A CA 1
ATOM 3554 C C . ASN A 1 419 ? 1.581 5.259 -1.911 1.00 53.03 419 ASN A C 1
ATOM 3556 O O . ASN A 1 419 ? 2.365 6.090 -2.380 1.00 53.03 419 ASN A O 1
ATOM 3560 N N . ASN A 1 420 ? 0.935 4.400 -2.694 1.00 49.72 420 ASN A N 1
ATOM 3561 C CA . ASN A 1 420 ? 1.068 4.309 -4.148 1.00 49.72 420 ASN A CA 1
ATOM 3562 C C . ASN A 1 420 ? 0.713 5.616 -4.882 1.00 49.72 420 ASN A C 1
ATOM 3564 O O . ASN A 1 420 ? 1.126 5.824 -6.018 1.00 49.72 420 ASN A O 1
ATOM 3568 N N . LEU A 1 421 ? 0.005 6.528 -4.214 1.00 49.88 421 LEU A N 1
ATOM 3569 C CA . LEU A 1 421 ? -0.517 7.780 -4.765 1.00 49.88 421 LEU A CA 1
ATOM 3570 C C . LEU A 1 421 ? 0.441 8.977 -4.634 1.00 49.88 421 LEU A C 1
ATOM 3572 O O . LEU A 1 421 ? -0.008 10.114 -4.722 1.00 49.88 421 LEU A O 1
ATOM 3576 N N . ILE A 1 422 ? 1.739 8.752 -4.380 1.00 54.66 422 ILE A N 1
ATOM 3577 C CA . ILE A 1 422 ? 2.774 9.797 -4.162 1.00 54.66 422 ILE A CA 1
ATOM 3578 C C . ILE A 1 422 ? 2.551 10.604 -2.865 1.00 54.66 422 ILE A C 1
ATOM 3580 O O . ILE A 1 422 ? 3.464 11.254 -2.366 1.00 54.66 422 ILE A O 1
ATOM 3584 N N . CYS A 1 423 ? 1.368 10.504 -2.263 1.00 58.16 423 CYS A N 1
ATOM 3585 C CA . CYS A 1 423 ? 1.023 11.157 -1.017 1.00 58.16 423 CYS A CA 1
ATOM 3586 C C . CYS A 1 423 ? 1.685 10.435 0.174 1.00 58.16 423 CYS A C 1
ATOM 3588 O O . CYS A 1 423 ? 1.384 9.257 0.415 1.00 58.16 423 CYS A O 1
ATOM 3590 N N . PRO A 1 424 ? 2.585 11.100 0.919 1.00 63.28 424 PRO A N 1
ATOM 3591 C CA . PRO A 1 424 ? 3.125 10.535 2.143 1.00 63.28 424 PRO A CA 1
ATOM 3592 C C . PRO A 1 424 ? 2.009 10.379 3.181 1.00 63.28 424 PRO A C 1
ATOM 3594 O O . PRO A 1 424 ? 1.139 11.238 3.343 1.00 63.28 424 PRO A O 1
ATOM 3597 N N . THR A 1 425 ? 2.050 9.258 3.887 1.00 69.31 425 THR A N 1
ATOM 3598 C CA . THR A 1 425 ? 1.130 8.899 4.966 1.00 69.31 425 THR A CA 1
ATOM 3599 C C . THR A 1 425 ? 1.905 8.732 6.264 1.00 69.31 425 THR A C 1
ATOM 3601 O O . THR A 1 425 ? 3.026 8.232 6.268 1.00 69.31 425 THR A O 1
ATOM 3604 N N . LEU A 1 426 ? 1.330 9.152 7.379 1.00 73.00 426 LEU A N 1
ATOM 3605 C CA . LEU A 1 426 ? 1.848 8.900 8.713 1.00 73.00 426 LEU A CA 1
ATOM 3606 C C . LEU A 1 426 ? 0.977 7.843 9.373 1.00 73.00 426 LEU A C 1
ATOM 3608 O O . LEU A 1 426 ? -0.241 7.956 9.356 1.00 73.00 426 LEU A O 1
ATOM 3612 N N . ILE A 1 427 ? 1.605 6.832 9.954 1.00 76.00 427 ILE A N 1
ATOM 3613 C CA . ILE A 1 427 ? 0.971 5.853 10.825 1.00 76.00 427 ILE A CA 1
ATOM 3614 C C . ILE A 1 427 ? 1.367 6.205 12.253 1.00 76.00 427 ILE A C 1
ATOM 3616 O O . ILE A 1 427 ? 2.554 6.293 12.572 1.00 76.00 427 ILE A O 1
ATOM 3620 N N . TYR A 1 428 ? 0.370 6.425 13.089 1.00 77.88 428 TYR A N 1
ATOM 3621 C CA . TYR A 1 428 ? 0.504 6.649 14.513 1.00 77.88 428 TYR A CA 1
ATOM 3622 C C . TYR A 1 428 ? 0.187 5.341 15.216 1.00 77.88 428 TYR A C 1
ATOM 3624 O O . TYR A 1 428 ? -0.877 4.763 15.015 1.00 77.88 428 TYR A O 1
ATOM 3632 N N . THR A 1 429 ? 1.128 4.879 16.025 1.00 82.06 429 THR A N 1
ATOM 3633 C CA . THR A 1 429 ? 0.991 3.685 16.848 1.00 82.06 429 THR A CA 1
ATOM 3634 C C . THR A 1 429 ? 1.005 4.125 18.304 1.00 82.06 429 THR A C 1
ATOM 3636 O O . THR A 1 429 ? 2.016 4.642 18.785 1.00 82.06 429 THR A O 1
ATOM 3639 N N . PHE A 1 430 ? -0.111 3.922 18.993 1.00 83.19 430 PHE A N 1
ATOM 3640 C CA . PHE A 1 430 ? -0.272 4.197 20.415 1.00 83.19 430 PHE A CA 1
ATOM 3641 C C . PHE A 1 430 ? -0.219 2.875 21.179 1.00 83.19 430 PHE A C 1
ATOM 3643 O O . PHE A 1 430 ? -0.993 1.960 20.898 1.00 83.19 430 PHE A O 1
ATOM 3650 N N . GLU A 1 431 ? 0.713 2.759 22.120 1.00 82.56 431 GLU A N 1
ATOM 3651 C CA . GLU A 1 431 ? 0.936 1.549 22.919 1.00 82.56 431 GLU A CA 1
ATOM 3652 C C . GLU A 1 431 ? 0.733 1.860 24.401 1.00 82.56 431 GLU A C 1
ATOM 3654 O O . GLU A 1 431 ? 1.316 2.822 24.902 1.00 82.56 431 GLU A O 1
ATOM 3659 N N . LYS A 1 432 ? -0.061 1.038 25.089 1.00 79.25 432 LYS A N 1
ATOM 3660 C CA . LYS A 1 432 ? -0.215 1.086 26.551 1.00 79.25 432 LYS A CA 1
ATOM 3661 C C . LYS A 1 432 ? 0.958 0.450 27.298 1.00 79.25 432 LYS A C 1
ATOM 3663 O O . LYS A 1 432 ? 1.562 -0.505 26.752 1.00 79.25 432 LYS A O 1
#

Sequence (432 aa):
MNKLNRHEYFTLTFISSILLFIFALLTCILGFINHYLHNNEFYHLFSFSKQSHFLILLISIMCFTKFKKTKIYFYITFIALINILINTLVFRNILYDANQVFSYTQISNKWIGFISNFLEYIFMPLLFLVFYFQNHNHKYLNYQHIHYVALYILFYFFIDFILINNQWHYPRLFIIHQEFKEFIWIFIKILLSFIFITYSSFYFCQMKNKKKWYIVLFVLFLFCITTIITSNWNNWLHAKKSFTNAKMGSLLWPESLHIAQTLSDITKTTKTKNLGQNNYILELGAGTGNITAFLINKYGEENIIAIEFDNDLCINLKKQFPKLKVIQGDASKLEKLLINNKIEIKNIIGIVSTLPLSIFEKKDFDQLEKDLIQIIKNSKNKNIIFNEYRFLPFLKEDKEHSLLQQESKIKTKIKCCLNNLICPTLIYTFEK

Nearest PDB structures (foldseek):
  2p35-assembly1_B  TM=8.055E-01  e=3.658E-03  Agrobacterium fabrum str. C58
  2p35-assembly1_A  TM=7.584E-01  e=5.195E-03  Agrobacterium fabrum str. C58
  5mgz-assembly1_B  TM=5.538E-01  e=1.662E-03  Streptomyces niveus
  5m58-assembly1_B  TM=6.520E-01  e=7.378E-03  Streptomyces rishiriensis
  1xlt-assembly1_A  T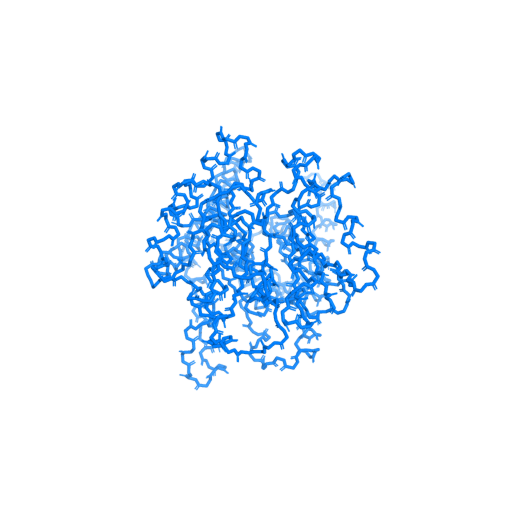M=4.009E-01  e=4.647E+00  Rhodospirillum rubrum

Organism: NCBI:txid198422

InterPro domains:
  IPR001737 Ribosomal RNA adenine methyltransferase KsgA/Erm [PF00398] (270-359)
  IPR001737 Ribosomal RNA adenine methyltransferase KsgA/Erm [PTHR11727] (265-358)
  IPR020596 Ribosomal RNA adenine methylase transferase, conserved site [PS01131] (281-310)
  IPR029063 S-adenosyl-L-methionine-dependent methyltransferase superfamily [G3DSA:3.40.50.150] (256-397)
  IPR029063 S-adenosyl-L-methionine-dependent methyltransferase superfamily [SSF53335] (252-398)

Foldseek 3Di:
DDPVVVVVLVVLLVVLLVVLLVLLVVLLVLLVVLCVQVVNPPCLCLFLLNVLSVLSNVLSVCCPDPNCPPLVSLLSLLLSLLSLCCVQLACQFFWPQVSLSDLLVRDPDQVSSVVSCCSSRPVNNVSSVSNSVSSLPNVNDDPVSLVSSVVVVVVSVVSSCVSVVNDPPVPNGGVDLDDPVLVVVSVVLSVVSSVVVSVLVSVVSPDPDPVCVVVSVVVNVVVSVVSNDDPDVLLCVLLVCVVVPVLLLADSGDFGLSVLLVLLPFDPDPADLDPDPLAAEEEEACRQPSSVSVNCVGHNQLRYEYEHADPVSLVNCCVVRVNHNYFHDDLLCVVVSCVVVVRDLQRYQEYEYADNQLNDDLNSLVSNLVVVVVSQVNHPHLWGKYKYKDWPVSDDPSRDSVVLPVPVSWDWDWRWDQTSVNTIMIIIIITD

Radius of gyration: 24.57 Å; Cα contacts (8 Å, |Δi|>4): 571; chains: 1; bounding box: 58×51×68 Å

Mean predicted aligned error: 11.36 Å

Solvent-accessible surface area (backbone atoms only — not comparable to full-atom values): 23775 Å² total; per-residue (Å²): 132,58,71,67,63,52,52,54,50,52,52,50,48,50,51,40,40,50,51,45,30,53,52,28,47,49,54,52,52,48,37,52,52,41,39,65,77,64,71,54,65,77,61,56,67,64,38,74,64,47,49,39,40,50,49,44,28,52,49,32,55,36,60,80,42,86,52,56,78,39,71,65,44,55,53,53,52,50,41,41,51,51,45,40,50,40,42,47,44,40,34,68,71,71,36,46,54,86,53,54,62,52,62,67,90,73,53,93,54,66,63,59,36,50,53,48,51,43,41,66,59,45,48,47,45,53,48,47,53,52,40,58,61,66,63,68,74,58,86,78,74,55,84,86,56,56,64,59,50,54,48,53,55,54,48,50,56,49,51,56,45,60,68,48,73,73,56,85,63,76,52,60,62,45,66,62,93,59,59,73,71,58,52,54,54,50,52,50,49,52,55,48,49,52,50,52,51,48,53,51,54,50,52,54,72,69,60,88,60,76,76,65,45,59,55,53,52,47,51,51,50,54,52,45,51,54,45,70,53,72,89,52,66,64,47,51,54,46,23,55,43,35,73,74,34,84,86,59,53,53,64,54,60,77,77,49,70,69,58,27,52,62,50,53,67,27,55,93,70,93,76,46,70,61,73,53,90,79,34,29,38,40,32,38,46,38,56,82,32,67,44,50,48,46,40,30,74,52,37,27,43,73,29,33,35,33,32,23,66,54,65,67,40,43,54,48,42,43,69,77,36,77,61,41,46,70,44,77,41,62,65,52,45,44,62,61,54,34,54,78,68,74,48,62,55,44,30,38,39,24,34,33,35,60,52,42,66,80,67,51,52,70,70,42,44,56,41,31,50,53,44,50,50,52,34,59,70,51,17,70,37,68,63,25,21,38,29,36,53,44,49,59,96,64,66,53,85,94,72,57,69,57,70,57,59,66,36,89,66,36,46,79,47,81,42,76,45,77,46,92,78,80,49,48,27,39,35,41,37,38,33,76

Secondary structure (DSSP, 8-state):
--HHHHHHHHHHHHHHHHHHHHHHHHHHHHHHHHHHHHT--GGGGG-HHHHHHHHHHHHHHHHTSGGGGSHHHHHHHHHHHHHHHHIIIIIHHH---TT-S--TTT-S-HHHHHHHHHIIIIIHHHHHHHHHHHT---TT--GGGTHHHHHHHHHHHHHHHHHTTT---TTTT----S-HHHHHHHHHHHHHHHHHHHHHHHHHHH---TTHHHHHHHHHHHHHHHTTS-S-HHHHHHHHHHHH-GGG---SSPPPHHHHHHHH--SS-S--S---TT-EEEEES-TTSHHHHHHHHHH-GGGEEEEES-HHHHHHHHHH-TTSEEEES-GGGHHHHHHHTT--GGGEEEEEE---GGGS-HHHHHHHHHHHHHHHHH-S-TT-EEEEEEEGGG--GGGS-HHHHHSTT-EEEEEEEE-TTS-EEEEEEEE-

pLDDT: mean 73.79, std 14.83, range [38.53, 97.94]